Protein AF-A0A8C7M5S6-F1 (afdb_monomer_lite)

Organism: Oncorhynchus kisutch (NCBI:txid8019)

Radius of gyration: 31.99 Å; chains: 1; bounding box: 76×38×99 Å

pLDDT: mean 74.89, std 11.82, range [34.59, 91.62]

InterPro domains:
  IPR001040 Translation Initiation factor eIF- 4e [PF01652] (317-404)
  IPR001040 Translation Initiation factor eIF- 4e [PTHR11960] (316-395)
  IPR023398 Translation Initiation factor eIF- 4e-like [G3DSA:3.30.760.10] (313-407)
  IPR023398 Translation Initiation factor eIF- 4e-like [SSF55418] (316-402)

Secondary structure (DSSP, 8-state):
-EEEEEEEEEEEEEEEEEEEEEEEEEEEEEEEEEEEEEEEEEEEEEEEEEEEEEEEEEEEEEEEEEEEEEEEEEEEEEEEEEEEEEEEEEEEEEEEEEEEEEEEEEEEEEEEEEEEEEEEEEEEEEEEEEEEEEEEEEEEEEEEEEEEEEEEEEEEEEEEEEEEEEEEEEEEEEEEEEEEEEEEEEEEEEEEEEEEEEEEEEEEEEEEEEEEEEEEEEEEEEEEEEEEEEEEEEEEEEEEEEEEEEEES-EEEEEEEEEEEEEEEEEEEEEEEEEEEEEEEEEEEEEEEEEE---EEEEEEEEEEEEE----BTTSHHHHHHHHHHHHHTTTT--GGGEEEEEEE--SS--EEEEEES-TT-HHHHHHHHHHHHHHTT--TT-------HHHHHHH-TTTTT-----

Sequence (407 aa):
MLILLLTGLASRFWENIILAMLLILLLTGLASRFWENIILAMLILLLTGLASRFWENIILAMLILLLTGLASRFWENIILAMLILLLTGLASRFWENIILTVLLILLLTGLASRFWENIILAMLLILLLTGLGSRFWENIILAMLILLLTGLSSRFWENIILAMLILLLTGLASRFWENIILAMLILLLTGLASRFWENIILAMLILLLTGLASRFWENIILTVLLILLLTGLASRFWENIILAMLLILLLTGLGSRFWENIILTMLLILLLTGLGSRFWENIILAMLILLLTGLSSRFWENIILTMLLILLLTGLASRFWENIILAMLGEQFMVGEEICGVVVSIRFQEDILSIWNKTASDQVTTSRIRDTLRRVLNLPPNTIMEYKTHNDSLKDNSSFRNTKITL

Structure (mmCIF, N/CA/C/O backbone):
data_AF-A0A8C7M5S6-F1
#
_entry.id   AF-A0A8C7M5S6-F1
#
loop_
_atom_site.group_PDB
_atom_site.id
_atom_site.type_symbol
_atom_site.label_atom_id
_atom_site.label_alt_id
_atom_site.label_comp_id
_atom_site.label_asym_id
_atom_site.label_entity_id
_atom_site.label_seq_id
_atom_site.pdbx_PDB_ins_code
_atom_site.Cartn_x
_atom_site.Cartn_y
_atom_site.Cartn_z
_atom_site.occupancy
_atom_site.B_iso_or_equiv
_atom_site.auth_seq_id
_atom_site.auth_comp_id
_atom_site.auth_asym_id
_atom_site.auth_atom_id
_atom_site.pdbx_PDB_model_num
ATOM 1 N N . MET A 1 1 ? 20.510 12.100 -36.119 1.00 75.00 1 MET A N 1
ATOM 2 C CA . MET A 1 1 ? 19.532 11.025 -35.876 1.00 75.00 1 MET A CA 1
ATOM 3 C C . MET A 1 1 ? 20.010 9.788 -36.616 1.00 75.00 1 MET A C 1
ATOM 5 O O . MET A 1 1 ? 20.376 9.930 -37.775 1.00 75.00 1 MET A O 1
ATOM 9 N N . LEU A 1 2 ? 20.036 8.620 -35.970 1.00 80.44 2 LEU A N 1
ATOM 10 C CA . LEU A 1 2 ? 20.340 7.336 -36.619 1.00 80.44 2 LEU A CA 1
ATOM 11 C C . LEU A 1 2 ? 19.154 6.386 -36.434 1.00 80.44 2 LEU A C 1
ATOM 13 O O . LEU A 1 2 ? 18.662 6.249 -35.315 1.00 80.44 2 LEU A O 1
ATOM 17 N N . ILE A 1 3 ? 18.707 5.754 -37.521 1.00 83.31 3 ILE A N 1
ATOM 18 C CA . ILE A 1 3 ? 17.609 4.781 -37.521 1.00 83.31 3 ILE A CA 1
ATOM 19 C C . ILE A 1 3 ? 18.167 3.439 -37.991 1.00 83.31 3 ILE A C 1
ATOM 21 O O . ILE A 1 3 ? 18.744 3.383 -39.076 1.00 83.31 3 ILE A O 1
ATOM 25 N N . LEU A 1 4 ? 18.007 2.374 -37.201 1.00 82.50 4 LEU A N 1
ATOM 26 C CA . LEU A 1 4 ? 18.403 1.019 -37.607 1.00 82.50 4 LEU A CA 1
ATOM 27 C C . LEU A 1 4 ? 17.278 0.012 -37.364 1.00 82.50 4 LEU A C 1
ATOM 29 O O . LEU A 1 4 ? 16.508 0.120 -36.407 1.00 82.50 4 LEU A O 1
ATOM 33 N N . LEU A 1 5 ? 17.243 -1.002 -38.225 1.00 82.12 5 LEU A N 1
ATOM 34 C CA . LEU A 1 5 ? 16.398 -2.182 -38.096 1.00 82.12 5 LEU A CA 1
ATOM 35 C C . LEU A 1 5 ? 17.316 -3.399 -38.006 1.00 82.12 5 LEU A C 1
ATOM 37 O O . LEU A 1 5 ? 18.090 -3.658 -38.927 1.00 82.12 5 LEU A O 1
ATOM 41 N N . LEU A 1 6 ? 17.266 -4.109 -36.880 1.00 78.19 6 LEU A N 1
ATOM 42 C CA . LEU A 1 6 ? 18.184 -5.209 -36.588 1.00 78.19 6 LEU A CA 1
ATOM 43 C C . LEU A 1 6 ? 17.422 -6.452 -36.138 1.00 78.19 6 LEU A C 1
ATOM 45 O O . LEU A 1 6 ? 16.607 -6.405 -35.216 1.00 78.19 6 LEU A O 1
ATOM 49 N N . THR A 1 7 ? 17.738 -7.583 -36.763 1.00 81.00 7 THR A N 1
ATOM 50 C CA . THR A 1 7 ? 17.178 -8.890 -36.416 1.00 81.00 7 THR A CA 1
ATOM 51 C C . THR A 1 7 ? 18.287 -9.929 -36.310 1.00 81.00 7 THR A C 1
ATOM 53 O O . THR A 1 7 ? 19.104 -10.012 -37.227 1.00 81.00 7 THR A O 1
ATOM 56 N N . GLY A 1 8 ? 18.332 -10.741 -35.248 1.00 79.31 8 GLY A N 1
ATOM 57 C CA . GLY A 1 8 ? 19.345 -11.802 -35.180 1.00 79.31 8 GLY A CA 1
ATOM 58 C C . GLY A 1 8 ? 19.506 -12.546 -33.854 1.00 79.31 8 GLY A C 1
ATOM 59 O O . GLY A 1 8 ? 18.764 -12.349 -32.892 1.00 79.31 8 GLY A O 1
ATOM 60 N N . LEU A 1 9 ? 20.514 -13.417 -33.834 1.00 82.06 9 LEU A N 1
ATOM 61 C CA . LEU A 1 9 ? 21.006 -14.171 -32.682 1.00 82.06 9 LEU A CA 1
ATOM 62 C C . LEU A 1 9 ? 22.448 -13.738 -32.418 1.00 82.06 9 LEU A C 1
ATOM 64 O O . LEU A 1 9 ? 23.284 -13.830 -33.316 1.00 82.06 9 LEU A O 1
ATOM 68 N N . ALA A 1 10 ? 22.747 -13.289 -31.205 1.00 81.38 10 ALA A N 1
ATOM 69 C CA . ALA A 1 10 ? 24.101 -12.893 -30.826 1.00 81.38 10 ALA A CA 1
ATOM 70 C C . ALA A 1 10 ? 24.363 -13.220 -29.357 1.00 81.38 10 ALA A C 1
ATOM 72 O O . ALA A 1 10 ? 23.439 -13.295 -28.559 1.00 81.38 10 ALA A O 1
ATOM 73 N N . SER A 1 11 ? 25.622 -13.388 -28.956 1.00 84.75 11 SER A N 1
ATOM 74 C CA . SER A 1 11 ? 25.942 -13.407 -27.523 1.00 84.75 11 SER A CA 1
ATOM 75 C C . SER A 1 11 ? 25.741 -12.008 -26.931 1.00 84.75 11 SER A C 1
ATOM 77 O O . SER A 1 11 ? 24.997 -11.849 -25.966 1.00 84.75 11 SER A O 1
ATOM 79 N N . ARG A 1 12 ? 26.325 -10.984 -27.560 1.00 84.56 12 ARG A N 1
ATOM 80 C CA . ARG A 1 12 ? 26.185 -9.571 -27.191 1.00 84.56 12 ARG A CA 1
ATOM 81 C C . ARG A 1 12 ? 25.758 -8.758 -28.408 1.00 84.56 12 ARG A C 1
ATOM 83 O O . ARG A 1 12 ? 26.399 -8.869 -29.449 1.00 84.56 12 ARG A O 1
ATOM 90 N N . PHE A 1 13 ? 24.682 -7.982 -28.293 1.00 83.38 13 PHE A N 1
ATOM 91 C CA . PHE A 1 13 ? 24.203 -7.144 -29.403 1.00 83.38 13 PHE A CA 1
ATOM 92 C C . PHE A 1 13 ? 24.921 -5.799 -29.474 1.00 83.38 13 PHE A C 1
ATOM 94 O O . PHE A 1 13 ? 25.419 -5.427 -30.532 1.00 83.38 13 PHE A O 1
ATOM 101 N N . TRP A 1 14 ? 24.970 -5.077 -28.358 1.00 83.56 14 TRP A N 1
ATOM 102 C CA . TRP A 1 14 ? 25.522 -3.731 -28.292 1.00 83.56 14 TRP A CA 1
ATOM 103 C C . TRP A 1 14 ? 26.328 -3.548 -27.010 1.00 83.56 14 TRP A C 1
ATOM 105 O O . TRP A 1 14 ? 25.814 -3.761 -25.910 1.00 83.56 14 TRP A O 1
ATOM 115 N N . GLU A 1 15 ? 27.584 -3.134 -27.162 1.00 88.31 15 GLU A N 1
ATOM 116 C CA . GLU A 1 15 ? 28.537 -3.016 -26.062 1.00 88.31 15 GLU A CA 1
ATOM 117 C C . GLU A 1 15 ? 29.411 -1.763 -26.222 1.00 88.31 15 GLU A C 1
ATOM 119 O O . GLU A 1 15 ? 29.867 -1.471 -27.329 1.00 88.31 15 GLU A O 1
ATOM 124 N N . ASN A 1 16 ? 29.676 -1.058 -25.118 1.00 90.00 16 ASN A N 1
ATOM 125 C CA . ASN A 1 16 ? 30.646 0.044 -25.022 1.00 90.00 16 ASN A CA 1
ATOM 126 C C . ASN A 1 16 ? 30.372 1.200 -26.004 1.00 90.00 16 ASN A C 1
ATOM 128 O O . ASN A 1 16 ? 31.243 1.614 -26.773 1.00 90.00 16 ASN A O 1
ATOM 132 N N . ILE A 1 17 ? 29.149 1.732 -25.973 1.00 85.62 17 ILE A N 1
ATOM 133 C CA . ILE A 1 17 ? 28.704 2.797 -26.884 1.00 85.62 17 ILE A CA 1
ATOM 134 C C . ILE A 1 17 ? 28.625 4.127 -26.149 1.00 85.62 17 ILE A C 1
ATOM 136 O O . ILE A 1 17 ? 27.973 4.235 -25.114 1.00 85.62 17 ILE A O 1
ATOM 140 N N . ILE A 1 18 ? 29.207 5.169 -26.744 1.00 85.62 18 ILE A N 1
ATOM 141 C CA . ILE A 1 18 ? 29.068 6.552 -26.284 1.00 85.62 18 ILE A CA 1
ATOM 142 C C . ILE A 1 18 ? 28.636 7.407 -27.472 1.00 85.62 18 ILE A C 1
ATOM 144 O O . ILE A 1 18 ? 29.362 7.519 -28.459 1.00 85.62 18 ILE A O 1
ATOM 148 N N . LEU A 1 19 ? 27.442 7.994 -27.402 1.00 83.00 19 LEU A N 1
ATOM 149 C CA . LEU A 1 19 ? 26.857 8.728 -28.526 1.00 83.00 19 LEU A CA 1
ATOM 150 C C . LEU A 1 19 ? 25.981 9.881 -28.021 1.00 83.00 19 LEU A C 1
ATOM 152 O O . LEU A 1 19 ? 25.000 9.693 -27.310 1.00 83.00 19 LEU A O 1
ATOM 156 N N . ALA A 1 20 ? 26.289 11.103 -28.449 1.00 80.81 20 ALA A N 1
ATOM 157 C CA . ALA A 1 20 ? 25.540 12.301 -28.053 1.00 80.81 20 ALA A CA 1
ATOM 158 C C . ALA A 1 20 ? 24.285 12.562 -28.916 1.00 80.81 20 ALA A C 1
ATOM 160 O O . ALA A 1 20 ? 23.733 13.658 -28.904 1.00 80.81 20 ALA A O 1
ATOM 161 N N . MET A 1 21 ? 23.845 11.580 -29.707 1.00 82.88 21 MET A N 1
ATOM 162 C CA . MET A 1 21 ? 22.799 11.740 -30.717 1.00 82.88 21 MET A CA 1
ATOM 163 C C . MET A 1 21 ? 21.573 10.882 -30.400 1.00 82.88 21 MET A C 1
ATOM 165 O O . MET A 1 21 ? 21.675 9.848 -29.748 1.00 82.88 21 MET A O 1
ATOM 169 N N . LEU A 1 22 ? 20.417 11.297 -30.921 1.00 84.06 22 LEU A N 1
ATOM 170 C CA . LEU A 1 22 ? 19.197 10.499 -30.911 1.00 84.06 22 LEU A CA 1
ATOM 171 C C . LEU A 1 22 ? 19.325 9.242 -31.787 1.00 84.06 22 LEU A C 1
ATOM 173 O O . LEU A 1 22 ? 19.643 9.334 -32.984 1.00 84.06 22 LEU A O 1
ATOM 177 N N . LEU A 1 23 ? 19.010 8.098 -31.181 1.00 84.50 23 LEU A N 1
ATOM 178 C CA . LEU A 1 23 ? 18.955 6.783 -31.810 1.00 84.50 23 LEU A CA 1
ATOM 179 C C . LEU A 1 23 ? 17.502 6.279 -31.838 1.00 84.50 23 LEU A C 1
ATOM 181 O O . LEU A 1 23 ? 16.811 6.333 -30.820 1.00 84.50 23 LEU A O 1
ATOM 185 N N . ILE A 1 24 ? 17.043 5.788 -32.989 1.00 85.44 24 ILE A N 1
ATOM 186 C CA . ILE A 1 24 ? 15.741 5.127 -33.144 1.00 85.44 24 ILE A CA 1
ATOM 187 C C . ILE A 1 24 ? 15.988 3.709 -33.633 1.00 85.44 24 ILE A C 1
ATOM 189 O O . ILE A 1 24 ? 16.675 3.503 -34.634 1.00 85.44 24 ILE A O 1
ATOM 193 N N . LEU A 1 25 ? 15.422 2.729 -32.943 1.00 85.81 25 LEU A N 1
ATOM 194 C CA . LEU A 1 25 ? 15.664 1.329 -33.246 1.00 85.81 25 LEU A CA 1
ATOM 195 C C . LEU A 1 25 ? 14.390 0.500 -33.276 1.00 85.81 25 LEU A C 1
ATOM 197 O O . LEU A 1 25 ? 13.513 0.638 -32.421 1.00 85.81 25 LEU A O 1
ATOM 201 N N . LEU A 1 26 ? 14.370 -0.437 -34.220 1.00 84.38 26 LEU A N 1
ATOM 202 C CA . LEU A 1 26 ? 13.497 -1.601 -34.199 1.00 84.38 26 LEU A CA 1
ATOM 203 C C . LEU A 1 26 ? 14.374 -2.847 -34.098 1.00 84.38 26 LEU A C 1
ATOM 205 O O . LEU A 1 26 ? 15.158 -3.124 -35.011 1.00 84.38 26 LEU A O 1
ATOM 209 N N . LEU A 1 27 ? 14.264 -3.574 -32.986 1.00 82.81 27 LEU A N 1
ATOM 210 C CA . LEU A 1 27 ? 15.134 -4.710 -32.712 1.00 82.81 27 LEU A CA 1
ATOM 211 C C . LEU A 1 27 ? 14.340 -5.952 -32.313 1.00 82.81 27 LEU A C 1
ATOM 213 O O . LEU A 1 27 ? 13.516 -5.916 -31.397 1.00 82.81 27 LEU A O 1
ATOM 217 N N . THR A 1 28 ? 14.629 -7.068 -32.982 1.00 82.38 28 THR A N 1
ATOM 218 C CA . THR A 1 28 ? 14.054 -8.371 -32.635 1.00 82.38 28 THR A CA 1
ATOM 219 C C . THR A 1 28 ? 15.134 -9.443 -32.569 1.00 82.38 28 THR A C 1
ATOM 221 O O . THR A 1 28 ? 15.864 -9.631 -33.542 1.00 82.38 28 THR A O 1
ATOM 224 N N . GLY A 1 29 ? 15.259 -10.182 -31.469 1.00 81.88 29 GLY A N 1
ATOM 225 C CA . GLY A 1 29 ? 16.332 -11.174 -31.407 1.00 81.88 29 GLY A CA 1
ATOM 226 C C . GLY A 1 29 ? 16.428 -11.994 -30.134 1.00 81.88 29 GLY A C 1
ATOM 227 O O . GLY A 1 29 ? 15.598 -11.899 -29.229 1.00 81.88 29 GLY A O 1
ATOM 228 N N . LEU A 1 30 ? 17.478 -12.806 -30.086 1.00 83.12 30 LEU A N 1
ATOM 229 C CA . LEU A 1 30 ? 17.838 -13.654 -28.955 1.00 83.12 30 LEU A CA 1
ATOM 230 C C . LEU A 1 30 ? 19.283 -13.372 -28.566 1.00 83.12 30 LEU A C 1
ATOM 232 O O . LEU A 1 30 ? 20.175 -13.466 -29.414 1.00 83.12 30 LEU A O 1
ATOM 236 N N . ALA A 1 31 ? 19.503 -13.026 -27.300 1.00 84.88 31 ALA A N 1
ATOM 237 C CA . ALA A 1 31 ? 20.822 -12.637 -26.825 1.00 84.88 31 ALA A CA 1
ATOM 238 C C . ALA A 1 31 ? 21.146 -13.165 -25.436 1.00 84.88 31 ALA A C 1
ATOM 240 O O . ALA A 1 31 ? 20.241 -13.422 -24.654 1.00 84.88 31 ALA A O 1
ATOM 241 N N . SER A 1 32 ? 22.425 -13.268 -25.069 1.00 86.44 32 SER A N 1
ATOM 242 C CA . SER A 1 32 ? 22.740 -13.309 -23.636 1.00 86.44 32 SER A CA 1
ATOM 243 C C . SER A 1 32 ? 22.677 -11.893 -23.061 1.00 86.44 32 SER A C 1
ATOM 245 O O . SER A 1 32 ? 21.991 -11.674 -22.065 1.00 86.44 32 SER A O 1
ATOM 247 N N . ARG A 1 33 ? 23.278 -10.908 -23.738 1.00 86.38 33 ARG A N 1
ATOM 248 C CA . ARG A 1 33 ? 23.210 -9.491 -23.355 1.00 86.38 33 ARG A CA 1
ATOM 249 C C . ARG A 1 33 ? 22.786 -8.618 -24.530 1.00 86.38 33 ARG A C 1
ATOM 251 O O . ARG A 1 33 ? 23.431 -8.641 -25.578 1.00 86.38 33 ARG A O 1
ATOM 258 N N . PHE A 1 34 ? 21.710 -7.849 -24.371 1.00 86.25 34 PHE A N 1
ATOM 259 C CA . PHE A 1 34 ? 21.287 -6.922 -25.427 1.00 86.25 34 PHE A CA 1
ATOM 260 C C . PHE A 1 34 ? 22.091 -5.625 -25.416 1.00 86.25 34 PHE A C 1
ATOM 262 O O . PHE A 1 34 ? 22.654 -5.262 -26.446 1.00 86.25 34 PHE A O 1
ATOM 269 N N . TRP A 1 35 ? 22.154 -4.959 -24.266 1.00 87.31 35 TRP A N 1
ATOM 270 C CA . TRP A 1 35 ? 22.756 -3.640 -24.127 1.00 87.31 35 TRP A CA 1
ATOM 271 C C . TRP A 1 35 ? 23.638 -3.576 -22.883 1.00 87.31 35 TRP A C 1
ATOM 273 O O . TRP A 1 35 ? 23.143 -3.738 -21.766 1.00 87.31 35 TRP A O 1
ATOM 283 N N . GLU A 1 36 ? 24.932 -3.330 -23.081 1.00 91.06 36 GLU A N 1
ATOM 284 C CA . GLU A 1 36 ? 25.935 -3.292 -22.014 1.00 91.06 36 GLU A CA 1
ATOM 285 C C . GLU A 1 36 ? 26.842 -2.056 -22.148 1.00 91.06 36 GLU A C 1
ATOM 287 O O . GLU A 1 36 ? 27.388 -1.791 -23.220 1.00 91.06 36 GLU A O 1
ATOM 292 N N . ASN A 1 37 ? 27.029 -1.314 -21.052 1.00 90.94 37 ASN A N 1
ATOM 293 C CA . ASN A 1 37 ? 27.943 -0.164 -20.945 1.00 90.94 37 ASN A CA 1
ATOM 294 C C . ASN A 1 37 ? 27.665 0.932 -21.987 1.00 90.94 37 ASN A C 1
ATOM 296 O O . ASN A 1 37 ? 28.425 1.128 -22.940 1.00 90.94 37 ASN A O 1
ATOM 300 N N . ILE A 1 38 ? 26.557 1.652 -21.816 1.00 87.88 38 ILE A N 1
ATOM 301 C CA . ILE A 1 38 ? 26.075 2.605 -22.824 1.00 87.88 38 ILE A CA 1
ATOM 302 C C . ILE A 1 38 ? 25.842 3.970 -22.222 1.00 87.88 38 ILE A C 1
ATOM 304 O O . ILE A 1 38 ? 25.198 4.101 -21.185 1.00 87.88 38 ILE A O 1
ATOM 308 N N . ILE A 1 39 ? 26.297 4.991 -22.937 1.00 87.56 39 ILE A N 1
ATOM 309 C CA . ILE A 1 39 ? 26.032 6.389 -22.636 1.00 87.56 39 ILE A CA 1
ATOM 310 C C . ILE A 1 39 ? 25.400 7.021 -23.878 1.00 87.56 39 ILE A C 1
ATOM 312 O O . ILE A 1 39 ? 26.079 7.206 -24.892 1.00 87.56 39 ILE A O 1
ATOM 316 N N . LEU A 1 40 ? 24.106 7.355 -23.820 1.00 86.06 40 LEU A N 1
ATOM 317 C CA . LEU A 1 40 ? 23.444 8.093 -24.904 1.00 86.06 40 LEU A CA 1
ATOM 318 C C . LEU A 1 40 ? 22.690 9.321 -24.404 1.00 86.06 40 LEU A C 1
ATOM 320 O O . LEU A 1 40 ? 22.229 9.394 -23.269 1.00 86.06 40 LEU A O 1
ATOM 324 N N . ALA A 1 41 ? 22.505 10.285 -25.299 1.00 85.19 41 ALA A N 1
ATOM 325 C CA . ALA A 1 41 ? 21.610 11.403 -25.034 1.00 85.19 41 ALA A CA 1
ATOM 326 C C . ALA A 1 41 ? 20.140 10.948 -25.043 1.00 85.19 41 ALA A C 1
ATOM 328 O O . ALA A 1 41 ? 19.415 11.157 -24.074 1.00 85.19 41 ALA A O 1
ATOM 329 N N . MET A 1 42 ? 19.690 10.301 -26.121 1.00 88.56 42 MET A N 1
ATOM 330 C CA . MET A 1 42 ? 18.289 9.911 -26.270 1.00 88.56 42 MET A CA 1
ATOM 331 C C . MET A 1 42 ? 18.134 8.630 -27.083 1.00 88.56 42 MET A C 1
ATOM 333 O O . MET A 1 42 ? 18.777 8.464 -28.123 1.00 88.56 42 MET A O 1
ATOM 337 N N . LEU A 1 43 ? 17.232 7.761 -26.632 1.00 88.12 43 LEU A N 1
ATOM 338 C CA . LEU A 1 43 ? 16.897 6.516 -27.309 1.00 88.12 43 LEU A CA 1
ATOM 339 C C . LEU A 1 43 ? 15.379 6.340 -27.429 1.00 88.12 43 LEU A C 1
ATOM 341 O O . LEU A 1 43 ? 14.642 6.489 -26.454 1.00 88.12 43 LEU A O 1
ATOM 345 N N . ILE A 1 44 ? 14.929 5.967 -28.624 1.00 88.19 44 ILE A N 1
ATOM 346 C CA . ILE A 1 44 ? 13.580 5.461 -28.879 1.00 88.19 44 ILE A CA 1
ATOM 347 C C . ILE A 1 44 ? 13.722 4.036 -29.406 1.00 88.19 44 ILE A C 1
ATOM 349 O O . ILE A 1 44 ? 14.381 3.814 -30.422 1.00 88.19 44 ILE A O 1
ATOM 353 N N . LEU A 1 45 ? 13.125 3.065 -28.721 1.00 88.12 45 LEU A N 1
ATOM 354 C CA . LEU A 1 45 ? 13.289 1.656 -29.066 1.00 88.12 45 LEU A CA 1
ATOM 355 C C . LEU A 1 45 ? 11.951 0.911 -29.060 1.00 88.12 45 LEU A C 1
ATOM 357 O O . LEU A 1 45 ? 11.148 1.033 -28.134 1.00 88.12 45 LEU A O 1
ATOM 361 N N . LEU A 1 46 ? 11.767 0.080 -30.084 1.00 86.56 46 LEU A N 1
ATOM 362 C CA . LEU A 1 46 ? 10.825 -1.031 -30.083 1.00 86.56 46 LEU A CA 1
ATOM 363 C C . LEU A 1 46 ? 11.623 -2.338 -30.029 1.00 86.56 46 LEU A C 1
ATOM 365 O O . LEU A 1 46 ? 12.385 -2.633 -30.953 1.00 86.56 46 LEU A O 1
ATOM 369 N N . LEU A 1 47 ? 11.473 -3.093 -28.937 1.00 83.38 47 LEU A N 1
ATOM 370 C CA . LEU A 1 47 ? 12.255 -4.300 -28.670 1.00 83.38 47 LEU A CA 1
ATOM 371 C C . LEU A 1 47 ? 11.364 -5.512 -28.410 1.00 83.38 47 LEU A C 1
ATOM 373 O O . LEU A 1 47 ? 10.562 -5.511 -27.474 1.00 83.38 47 LEU A O 1
ATOM 377 N N . THR A 1 48 ? 11.589 -6.584 -29.168 1.00 83.19 48 THR A N 1
ATOM 378 C CA . THR A 1 48 ? 10.991 -7.893 -28.883 1.00 83.19 48 THR A CA 1
ATOM 379 C C . THR A 1 48 ? 12.059 -8.983 -28.830 1.00 83.19 48 THR A C 1
ATOM 381 O O . THR A 1 48 ? 12.759 -9.202 -29.817 1.00 83.19 48 THR A O 1
ATOM 384 N N . GLY A 1 49 ? 12.211 -9.702 -27.719 1.00 81.00 49 GLY A N 1
ATOM 385 C CA . GLY A 1 49 ? 13.256 -10.729 -27.650 1.00 81.00 49 GLY A CA 1
ATOM 386 C C . GLY A 1 49 ? 13.290 -11.546 -26.368 1.00 81.00 49 GLY A C 1
ATOM 387 O O . GLY A 1 49 ? 12.505 -11.310 -25.449 1.00 81.00 49 GLY A O 1
ATOM 388 N N . LEU A 1 50 ? 14.221 -12.501 -26.299 1.00 82.38 50 LEU A N 1
ATOM 389 C CA . LEU A 1 50 ? 14.573 -13.194 -25.054 1.00 82.38 50 LEU A CA 1
ATOM 390 C C . LEU A 1 50 ? 16.050 -12.961 -24.756 1.00 82.38 50 LEU A C 1
ATOM 392 O O . LEU A 1 50 ? 16.889 -13.088 -25.654 1.00 82.38 50 LEU A O 1
ATOM 396 N N . ALA A 1 51 ? 16.367 -12.648 -23.504 1.00 85.06 51 ALA A N 1
ATOM 397 C CA . ALA A 1 51 ? 17.754 -12.565 -23.071 1.00 85.06 51 ALA A CA 1
ATOM 398 C C . ALA A 1 51 ? 17.975 -12.961 -21.626 1.00 85.06 51 ALA A C 1
ATOM 400 O O . ALA A 1 51 ? 17.042 -12.997 -20.839 1.00 85.06 51 ALA A O 1
ATOM 401 N N . SER A 1 52 ? 19.224 -13.229 -21.241 1.00 86.81 52 SER A N 1
ATOM 402 C CA . SER A 1 52 ? 19.526 -13.270 -19.810 1.00 86.81 52 SER A CA 1
ATOM 403 C C . SER A 1 52 ? 19.534 -11.850 -19.238 1.00 86.81 52 SER A C 1
ATOM 405 O O . SER A 1 52 ? 18.862 -11.605 -18.239 1.00 86.81 52 SER A O 1
ATOM 407 N N . ARG A 1 53 ? 20.191 -10.892 -19.901 1.00 86.94 53 ARG A N 1
ATOM 408 C CA . ARG A 1 53 ? 20.196 -9.478 -19.495 1.00 86.94 53 ARG A CA 1
ATOM 409 C C . ARG A 1 53 ? 19.814 -8.556 -20.649 1.00 86.94 53 ARG A C 1
ATOM 411 O O . ARG A 1 53 ? 20.446 -8.589 -21.705 1.00 86.94 53 ARG A O 1
ATOM 418 N N . PHE A 1 54 ? 18.793 -7.725 -20.452 1.00 86.94 54 PHE A N 1
ATOM 419 C CA . PHE A 1 54 ? 18.402 -6.741 -21.467 1.00 86.94 54 PHE A CA 1
ATOM 420 C C . PHE A 1 54 ? 19.241 -5.465 -21.402 1.00 86.94 54 PHE A C 1
ATOM 422 O O . PHE A 1 54 ? 19.823 -5.089 -22.417 1.00 86.94 54 PHE A O 1
ATOM 429 N N . TRP A 1 55 ? 19.318 -4.835 -20.232 1.00 87.88 55 TRP A N 1
ATOM 430 C CA . TRP A 1 55 ? 19.998 -3.558 -20.032 1.00 87.88 55 TRP A CA 1
ATOM 431 C C . TRP A 1 55 ? 20.909 -3.608 -18.814 1.00 87.88 55 TRP A C 1
ATOM 433 O O . TRP A 1 55 ? 20.434 -3.815 -17.698 1.00 87.88 55 TRP A O 1
ATOM 443 N N . GLU A 1 56 ? 22.203 -3.394 -19.034 1.00 91.50 56 GLU A N 1
ATOM 444 C CA . GLU A 1 56 ? 23.232 -3.408 -17.996 1.00 91.50 56 GLU A CA 1
ATOM 445 C C . GLU A 1 56 ? 24.144 -2.179 -18.135 1.00 91.50 56 GLU A C 1
ATOM 447 O O . GLU A 1 56 ? 24.710 -1.935 -19.202 1.00 91.50 56 GLU A O 1
ATOM 452 N N . ASN A 1 57 ? 24.307 -1.417 -17.049 1.00 91.62 57 ASN A N 1
ATOM 453 C CA . ASN A 1 57 ? 25.214 -0.263 -16.958 1.00 91.62 57 ASN A CA 1
ATOM 454 C C . ASN A 1 57 ? 24.923 0.819 -18.014 1.00 91.62 57 ASN A C 1
ATOM 456 O O . ASN A 1 57 ? 25.709 1.057 -18.937 1.00 91.62 57 ASN A O 1
ATOM 460 N N . ILE A 1 58 ? 23.774 1.479 -17.887 1.00 88.62 58 ILE A N 1
ATOM 461 C CA . ILE A 1 58 ? 23.280 2.431 -18.889 1.00 88.62 58 ILE A CA 1
ATOM 462 C C . ILE A 1 58 ? 23.127 3.817 -18.277 1.00 88.62 58 ILE A C 1
ATOM 464 O O . ILE A 1 58 ? 22.526 3.971 -17.215 1.00 88.62 58 ILE A O 1
ATOM 468 N N . ILE A 1 59 ? 23.609 4.833 -18.990 1.00 87.62 59 ILE A N 1
ATOM 469 C CA . ILE A 1 59 ? 23.418 6.244 -18.664 1.00 87.62 59 ILE A CA 1
ATOM 470 C C . ILE A 1 59 ? 22.707 6.923 -19.834 1.00 87.62 59 ILE A C 1
ATOM 472 O O . ILE A 1 59 ? 23.210 6.944 -20.959 1.00 87.62 59 ILE A O 1
ATOM 476 N N . LEU A 1 60 ? 21.523 7.475 -19.577 1.00 86.06 60 LEU A N 1
ATOM 477 C CA . LEU A 1 60 ? 20.668 8.071 -20.605 1.00 86.06 60 LEU A CA 1
ATOM 478 C C . LEU A 1 60 ? 20.033 9.373 -20.120 1.00 86.06 60 LEU A C 1
ATOM 480 O O . LEU A 1 60 ? 19.588 9.460 -18.983 1.00 86.06 60 LEU A O 1
ATOM 484 N N . ALA A 1 61 ? 19.901 10.385 -20.978 1.00 85.31 61 ALA A N 1
ATOM 485 C CA . ALA A 1 61 ? 19.060 11.528 -20.608 1.00 85.31 61 ALA A CA 1
ATOM 486 C C . ALA A 1 61 ? 17.574 11.170 -20.777 1.00 85.31 61 ALA A C 1
ATOM 488 O O . ALA A 1 61 ? 16.780 11.363 -19.858 1.00 85.31 61 ALA A O 1
ATOM 489 N N . MET A 1 62 ? 17.196 10.582 -21.914 1.00 86.81 62 MET A N 1
ATOM 490 C CA . MET A 1 62 ? 15.808 10.196 -22.174 1.00 86.81 62 MET A CA 1
ATOM 491 C C . MET A 1 62 ? 15.693 8.841 -22.869 1.00 86.81 62 MET A C 1
ATOM 493 O O . MET A 1 62 ? 16.441 8.539 -23.802 1.00 86.81 62 MET A O 1
ATOM 497 N N . LEU A 1 63 ? 14.708 8.051 -22.446 1.00 87.88 63 LEU A N 1
ATOM 498 C CA . LEU A 1 63 ? 14.355 6.785 -23.077 1.00 87.88 63 LEU A CA 1
ATOM 499 C C . LEU A 1 63 ? 12.844 6.671 -23.273 1.00 87.88 63 LEU A C 1
ATOM 501 O O . LEU A 1 63 ? 12.069 6.842 -22.333 1.00 87.88 63 LEU A O 1
ATOM 505 N N . ILE A 1 64 ? 12.448 6.318 -24.493 1.00 87.12 64 ILE A N 1
ATOM 506 C CA . ILE A 1 64 ? 11.089 5.891 -24.828 1.00 87.12 64 ILE A CA 1
ATOM 507 C C . ILE A 1 64 ? 11.171 4.447 -25.308 1.00 87.12 64 ILE A C 1
ATOM 509 O O . ILE A 1 64 ? 11.837 4.161 -26.306 1.00 87.12 64 ILE A O 1
ATOM 513 N N . LEU A 1 65 ? 10.508 3.539 -24.597 1.00 87.00 65 LEU A N 1
ATOM 514 C CA . LEU A 1 65 ? 10.606 2.113 -24.876 1.00 87.00 65 LEU A CA 1
ATOM 515 C C . LEU A 1 65 ? 9.240 1.433 -24.929 1.00 87.00 65 LEU A C 1
ATOM 517 O O . LEU A 1 65 ? 8.440 1.525 -23.995 1.00 87.00 65 LEU A O 1
ATOM 521 N N . LEU A 1 66 ? 9.043 0.660 -25.995 1.00 85.75 66 LEU A N 1
ATOM 522 C CA . LEU A 1 66 ? 8.054 -0.408 -26.056 1.00 85.75 66 LEU A CA 1
ATOM 523 C C . LEU A 1 66 ? 8.795 -1.747 -26.057 1.00 85.75 66 LEU A C 1
ATOM 525 O O . LEU A 1 66 ? 9.554 -2.039 -26.985 1.00 85.75 66 LEU A O 1
ATOM 529 N N . LEU A 1 67 ? 8.602 -2.540 -25.002 1.00 81.88 67 LEU A N 1
ATOM 530 C CA . LEU A 1 67 ? 9.305 -3.807 -24.819 1.00 81.88 67 LEU A CA 1
ATOM 531 C C . LEU A 1 67 ? 8.338 -4.963 -24.567 1.00 81.88 67 LEU A C 1
ATOM 533 O O . LEU A 1 67 ? 7.472 -4.897 -23.689 1.00 81.88 67 LEU A O 1
ATOM 537 N N . THR A 1 68 ? 8.563 -6.057 -25.294 1.00 81.81 68 THR A N 1
ATOM 538 C CA . THR A 1 68 ? 7.920 -7.350 -25.045 1.00 81.81 68 THR A CA 1
ATOM 539 C C . THR A 1 68 ? 8.978 -8.452 -24.990 1.00 81.81 68 THR A C 1
ATOM 541 O O . THR A 1 68 ? 9.685 -8.670 -25.976 1.00 81.81 68 THR A O 1
ATOM 544 N N . GLY A 1 69 ? 9.123 -9.169 -23.877 1.00 77.88 69 GLY A N 1
ATOM 545 C CA . GLY A 1 69 ? 10.160 -10.204 -23.807 1.00 77.88 69 GLY A CA 1
ATOM 546 C C . GLY A 1 69 ? 10.189 -11.023 -22.525 1.00 77.88 69 GLY A C 1
ATOM 547 O O . GLY A 1 69 ? 9.436 -10.766 -21.588 1.00 77.88 69 GLY A O 1
ATOM 548 N N . LEU A 1 70 ? 11.087 -12.008 -22.477 1.00 80.31 70 LEU A N 1
ATOM 549 C CA . LEU A 1 70 ? 11.405 -12.764 -21.260 1.00 80.31 70 LEU A CA 1
ATOM 550 C C . LEU A 1 70 ? 12.881 -12.582 -20.936 1.00 80.31 70 LEU A C 1
ATOM 552 O O . LEU A 1 70 ? 13.726 -12.694 -21.829 1.00 80.31 70 LEU A O 1
ATOM 556 N N . ALA A 1 71 ? 13.189 -12.347 -19.665 1.00 83.50 71 ALA A N 1
ATOM 557 C CA . ALA A 1 71 ? 14.572 -12.326 -19.221 1.00 83.50 71 ALA A CA 1
ATOM 558 C C . ALA A 1 71 ? 14.787 -12.833 -17.809 1.00 83.50 71 ALA A C 1
ATOM 560 O O . ALA A 1 71 ? 13.847 -12.991 -17.042 1.00 83.50 71 ALA A O 1
ATOM 561 N N . SER A 1 72 ? 16.045 -13.077 -17.439 1.00 86.12 72 SER A N 1
ATOM 562 C CA . SER A 1 72 ? 16.359 -13.163 -16.015 1.00 86.12 72 SER A CA 1
ATOM 563 C C . SER A 1 72 ? 16.415 -11.757 -15.415 1.00 86.12 72 SER A C 1
ATOM 565 O O . SER A 1 72 ? 15.717 -11.499 -14.438 1.00 86.12 72 SER A O 1
ATOM 567 N N . ARG A 1 73 ? 17.134 -10.816 -16.038 1.00 86.12 73 ARG A N 1
ATOM 568 C CA . ARG A 1 73 ? 17.198 -9.413 -15.597 1.00 86.12 73 ARG A CA 1
ATOM 569 C C . ARG A 1 73 ? 16.855 -8.446 -16.727 1.00 86.12 73 ARG A C 1
ATOM 571 O O . ARG A 1 73 ? 17.482 -8.487 -17.786 1.00 86.12 73 ARG A O 1
ATOM 578 N N . PHE A 1 74 ? 15.878 -7.566 -16.506 1.00 86.00 74 PHE A N 1
ATOM 579 C CA . PHE A 1 74 ? 15.538 -6.542 -17.501 1.00 86.00 74 PHE A CA 1
ATOM 580 C C . PHE A 1 74 ? 16.424 -5.305 -17.404 1.00 86.00 74 PHE A C 1
ATOM 582 O O . PHE A 1 74 ? 17.033 -4.938 -18.405 1.00 86.00 74 PHE A O 1
ATOM 589 N N . TRP A 1 75 ? 16.502 -4.694 -16.224 1.00 86.62 75 TRP A N 1
ATOM 590 C CA . TRP A 1 75 ? 17.222 -3.445 -15.995 1.00 86.62 75 TRP A CA 1
ATOM 591 C C . TRP A 1 75 ? 18.138 -3.560 -14.789 1.00 86.62 75 TRP A C 1
ATOM 593 O O . TRP A 1 75 ? 17.664 -3.784 -13.676 1.00 86.62 75 TRP A O 1
ATOM 603 N N . GLU A 1 76 ? 19.435 -3.386 -15.017 1.00 90.56 76 GLU A N 1
ATOM 604 C CA . GLU A 1 76 ? 20.470 -3.452 -13.991 1.00 90.56 76 GLU A CA 1
ATOM 605 C C . GLU A 1 76 ? 21.412 -2.246 -14.126 1.00 90.56 76 GLU A C 1
ATOM 607 O O . GLU A 1 76 ? 21.982 -2.010 -15.193 1.00 90.56 76 GLU A O 1
ATOM 612 N N . ASN A 1 77 ? 21.590 -1.495 -13.035 1.00 91.25 77 ASN A N 1
ATOM 613 C CA . ASN A 1 77 ? 22.521 -0.362 -12.937 1.00 91.25 77 ASN A CA 1
ATOM 614 C C . ASN A 1 77 ? 22.247 0.733 -13.985 1.00 91.25 77 ASN A C 1
ATOM 616 O O . ASN A 1 77 ? 23.038 0.965 -14.904 1.00 91.25 77 ASN A O 1
ATOM 620 N N . ILE A 1 78 ? 21.108 1.412 -13.854 1.00 87.25 78 ILE A N 1
ATOM 621 C CA . ILE A 1 78 ? 20.658 2.422 -14.821 1.00 87.25 78 ILE A CA 1
ATOM 622 C C . ILE A 1 78 ? 20.601 3.790 -14.156 1.00 87.25 78 ILE A C 1
ATOM 624 O O . ILE A 1 78 ? 20.002 3.945 -13.092 1.00 87.25 78 ILE A O 1
ATOM 628 N N . ILE A 1 79 ? 21.170 4.793 -14.820 1.00 86.81 79 ILE A N 1
ATOM 629 C CA . ILE A 1 79 ? 21.045 6.200 -14.443 1.00 86.81 79 ILE A CA 1
ATOM 630 C C . ILE A 1 79 ? 20.343 6.923 -15.579 1.00 86.81 79 ILE A C 1
ATOM 632 O O . ILE A 1 79 ? 20.835 6.938 -16.710 1.00 86.81 79 ILE A O 1
ATOM 636 N N . LEU A 1 80 ? 19.182 7.511 -15.300 1.00 84.44 80 LEU A N 1
ATOM 637 C CA . LEU A 1 80 ? 18.383 8.108 -16.359 1.00 84.44 80 LEU A CA 1
ATOM 638 C C . LEU A 1 80 ? 17.668 9.386 -15.885 1.00 84.44 80 LEU A C 1
ATOM 640 O O . LEU A 1 80 ? 17.380 9.535 -14.701 1.00 84.44 80 LEU A O 1
ATOM 644 N N . ALA A 1 81 ? 17.421 10.359 -16.764 1.00 83.94 81 ALA A N 1
ATOM 645 C CA . ALA A 1 81 ? 16.638 11.536 -16.364 1.00 83.94 81 ALA A CA 1
ATOM 646 C C . ALA A 1 81 ? 15.132 11.291 -16.557 1.00 83.94 81 ALA A C 1
ATOM 648 O O . ALA A 1 81 ? 14.373 11.324 -15.595 1.00 83.94 81 ALA A O 1
ATOM 649 N N . MET A 1 82 ? 14.687 10.964 -17.771 1.00 84.31 82 MET A N 1
ATOM 650 C CA . MET A 1 82 ? 13.275 10.679 -18.048 1.00 84.31 82 MET A CA 1
ATOM 651 C C . MET A 1 82 ? 13.034 9.365 -18.798 1.00 84.31 82 MET A C 1
ATOM 653 O O . MET A 1 82 ? 13.480 9.203 -19.935 1.00 84.31 82 MET A O 1
ATOM 657 N N . LEU A 1 83 ? 12.250 8.465 -18.201 1.00 84.44 83 LEU A N 1
ATOM 658 C CA . LEU A 1 83 ? 11.824 7.212 -18.831 1.00 84.44 83 LEU A CA 1
ATOM 659 C C . LEU A 1 83 ? 10.318 7.215 -19.116 1.00 84.44 83 LEU A C 1
ATOM 661 O O . LEU A 1 83 ? 9.518 7.447 -18.209 1.00 84.44 83 LEU A O 1
ATOM 665 N N . ILE A 1 84 ? 9.951 6.885 -20.358 1.00 83.81 84 ILE A N 1
ATOM 666 C CA . ILE A 1 84 ? 8.585 6.546 -20.774 1.00 83.81 84 ILE A CA 1
ATOM 667 C C . ILE A 1 84 ? 8.563 5.090 -21.231 1.00 83.81 84 ILE A C 1
ATOM 669 O O . ILE A 1 84 ? 9.308 4.706 -22.137 1.00 83.81 84 ILE A O 1
ATOM 673 N N . LEU A 1 85 ? 7.699 4.282 -20.616 1.00 82.12 85 LEU A N 1
ATOM 674 C CA . LEU A 1 85 ? 7.713 2.836 -20.815 1.00 82.12 85 LEU A CA 1
ATOM 675 C C . LEU A 1 85 ? 6.321 2.218 -20.979 1.00 82.12 85 LEU A C 1
ATOM 677 O O . LEU A 1 85 ? 5.415 2.461 -20.174 1.00 82.12 85 LEU A O 1
ATOM 681 N N . LEU A 1 86 ? 6.225 1.321 -21.962 1.00 81.38 86 LEU A N 1
ATOM 682 C CA . LEU A 1 86 ? 5.212 0.272 -22.046 1.00 81.38 86 LEU A CA 1
ATOM 683 C C . LEU A 1 86 ? 5.919 -1.090 -22.048 1.00 81.38 86 LEU A C 1
ATOM 685 O O . LEU A 1 86 ? 6.696 -1.386 -22.960 1.00 81.38 86 LEU A O 1
ATOM 689 N N . LEU A 1 87 ? 5.679 -1.904 -21.018 1.00 76.88 87 LEU A N 1
ATOM 690 C CA . LEU A 1 87 ? 6.404 -3.160 -20.824 1.00 76.88 87 LEU A CA 1
ATOM 691 C C . LEU A 1 87 ? 5.463 -4.328 -20.528 1.00 76.88 87 LEU A C 1
ATOM 693 O O . LEU A 1 87 ? 4.638 -4.279 -19.611 1.00 76.88 87 LEU A O 1
ATOM 697 N N . THR A 1 88 ? 5.638 -5.399 -21.301 1.00 77.44 88 THR A N 1
ATOM 698 C CA . THR A 1 88 ? 4.993 -6.699 -21.085 1.00 77.44 88 THR A CA 1
ATOM 699 C C . THR A 1 88 ? 6.072 -7.784 -21.049 1.00 77.44 88 THR A C 1
ATOM 701 O O . THR A 1 88 ? 6.925 -7.849 -21.937 1.00 77.44 88 THR A O 1
ATOM 704 N N . GLY A 1 89 ? 6.108 -8.624 -20.017 1.00 73.19 89 GLY A N 1
ATOM 705 C CA . GLY A 1 89 ? 7.138 -9.665 -19.955 1.00 73.19 89 GLY A CA 1
ATOM 706 C C . GLY A 1 89 ? 7.152 -10.495 -18.682 1.00 73.19 89 GLY A C 1
ATOM 707 O O . GLY A 1 89 ? 6.401 -10.230 -17.747 1.00 73.19 89 GLY A O 1
ATOM 708 N N . LEU A 1 90 ? 8.022 -11.505 -18.635 1.00 76.94 90 LEU A N 1
ATOM 709 C CA . LEU A 1 90 ? 8.305 -12.282 -17.421 1.00 76.94 90 LEU A CA 1
ATOM 710 C C . LEU A 1 90 ? 9.785 -12.155 -17.083 1.00 76.94 90 LEU A C 1
ATOM 712 O O . LEU A 1 90 ? 10.637 -12.306 -17.964 1.00 76.94 90 LEU A O 1
ATOM 716 N N . ALA A 1 91 ? 10.075 -11.895 -15.813 1.00 81.06 91 ALA A N 1
ATOM 717 C CA . ALA A 1 91 ? 11.431 -11.709 -15.324 1.00 81.06 91 ALA A CA 1
ATOM 718 C C . ALA A 1 91 ? 11.691 -12.504 -14.052 1.00 81.06 91 ALA A C 1
ATOM 720 O O . ALA A 1 91 ? 10.756 -12.804 -13.319 1.00 81.06 91 ALA A O 1
ATOM 721 N N . SER A 1 92 ? 12.952 -12.765 -13.704 1.00 84.75 92 SER A N 1
ATOM 722 C CA . SER A 1 92 ? 13.251 -12.969 -12.281 1.00 84.75 92 SER A CA 1
ATOM 723 C C . SER A 1 92 ? 13.369 -11.612 -11.582 1.00 84.75 92 SER A C 1
ATOM 725 O O . SER A 1 92 ? 12.702 -11.391 -10.573 1.00 84.75 92 SER A O 1
ATOM 727 N N . ARG A 1 93 ? 14.111 -10.664 -12.165 1.00 84.31 93 ARG A N 1
ATOM 728 C CA . ARG A 1 93 ? 14.229 -9.283 -11.675 1.00 84.31 93 ARG A CA 1
ATOM 729 C C . ARG A 1 93 ? 13.919 -8.274 -12.777 1.00 84.31 93 ARG A C 1
ATOM 731 O O . ARG A 1 93 ? 14.539 -8.314 -13.841 1.00 84.31 93 ARG A O 1
ATOM 738 N N . PHE A 1 94 ? 12.970 -7.370 -12.533 1.00 84.38 94 PHE A N 1
ATOM 739 C CA . PHE A 1 94 ? 12.643 -6.322 -13.506 1.00 84.38 94 PHE A CA 1
ATOM 740 C C . PHE A 1 94 ? 13.566 -5.108 -13.398 1.00 84.38 94 PHE A C 1
ATOM 742 O O . PHE A 1 94 ? 14.232 -4.791 -14.380 1.00 84.38 94 PHE A O 1
ATOM 749 N N . TRP A 1 95 ? 13.614 -4.461 -12.235 1.00 85.62 95 TRP A N 1
ATOM 750 C CA . TRP A 1 95 ? 14.390 -3.244 -11.998 1.00 85.62 95 TRP A CA 1
ATOM 751 C C . TRP A 1 95 ? 15.307 -3.416 -10.796 1.00 85.62 95 TRP A C 1
ATOM 753 O O . TRP A 1 95 ? 14.825 -3.610 -9.681 1.00 85.62 95 TRP A O 1
ATOM 763 N N . GLU A 1 96 ? 16.613 -3.330 -11.028 1.00 88.69 96 GLU A N 1
ATOM 764 C CA . GLU A 1 96 ? 17.648 -3.459 -10.005 1.00 88.69 96 GLU A CA 1
ATOM 765 C C . GLU A 1 96 ? 18.639 -2.291 -10.118 1.00 88.69 96 GLU A C 1
ATOM 767 O O . GLU A 1 96 ? 19.215 -2.054 -11.183 1.00 88.69 96 GLU A O 1
ATOM 772 N N . ASN A 1 97 ? 18.855 -1.576 -9.011 1.00 90.00 97 ASN A N 1
ATOM 773 C CA . ASN A 1 97 ? 19.833 -0.486 -8.890 1.00 90.00 97 ASN A CA 1
ATOM 774 C C . ASN A 1 97 ? 19.597 0.645 -9.908 1.00 90.00 97 ASN A C 1
ATOM 776 O O . ASN A 1 97 ? 20.386 0.861 -10.832 1.00 90.00 97 ASN A O 1
ATOM 780 N N . ILE A 1 98 ? 18.494 1.373 -9.745 1.00 85.44 98 ILE A N 1
ATOM 781 C CA . ILE A 1 98 ? 18.081 2.424 -10.684 1.00 85.44 98 ILE A CA 1
ATOM 782 C C . ILE A 1 98 ? 18.092 3.774 -9.988 1.00 85.44 98 ILE A C 1
ATOM 784 O O . ILE A 1 98 ? 17.516 3.934 -8.911 1.00 85.44 98 ILE A O 1
ATOM 788 N N . ILE A 1 99 ? 18.693 4.761 -10.643 1.00 84.81 99 ILE A N 1
ATOM 789 C CA . ILE A 1 99 ? 18.637 6.160 -10.233 1.00 84.81 99 ILE A CA 1
ATOM 790 C C . ILE A 1 99 ? 17.944 6.934 -11.344 1.00 84.81 99 ILE A C 1
ATOM 792 O O . ILE A 1 99 ? 18.423 6.964 -12.480 1.00 84.81 99 ILE A O 1
ATOM 796 N N . LEU A 1 100 ? 16.812 7.556 -11.028 1.00 80.88 100 LEU A N 1
ATOM 797 C CA . LEU A 1 100 ? 16.024 8.260 -12.028 1.00 80.88 100 LEU A CA 1
ATOM 798 C C . LEU A 1 100 ? 15.427 9.557 -11.479 1.00 80.88 100 LEU A C 1
ATOM 800 O O . LEU A 1 100 ? 14.986 9.620 -10.335 1.00 80.88 100 LEU A O 1
ATOM 804 N N . THR A 1 101 ? 15.392 10.620 -12.281 1.00 78.69 101 THR A N 1
ATOM 805 C CA . THR A 1 101 ? 14.742 11.863 -11.837 1.00 78.69 101 THR A CA 1
ATOM 806 C C . THR A 1 101 ? 13.228 11.807 -12.054 1.00 78.69 101 THR A C 1
ATOM 808 O O . THR A 1 101 ? 12.474 12.090 -11.124 1.00 78.69 101 THR A O 1
ATOM 811 N N . VAL A 1 102 ? 12.760 11.363 -13.223 1.00 78.38 102 VAL A N 1
ATOM 812 C CA . VAL A 1 102 ? 11.328 11.227 -13.533 1.00 78.38 102 VAL A CA 1
ATOM 813 C C . VAL A 1 102 ? 11.029 9.897 -14.216 1.00 78.38 102 VAL A C 1
ATOM 815 O O . VAL A 1 102 ? 11.552 9.605 -15.294 1.00 78.38 102 VAL A O 1
ATOM 818 N N . LEU A 1 103 ? 10.110 9.126 -13.629 1.00 74.31 103 LEU A N 1
ATOM 819 C CA . LEU A 1 103 ? 9.530 7.941 -14.262 1.00 74.31 103 LEU A CA 1
ATOM 820 C C . LEU A 1 103 ? 8.082 8.197 -14.655 1.00 74.31 103 LEU A C 1
ATOM 822 O O . LEU A 1 103 ? 7.259 8.527 -13.797 1.00 74.31 103 LEU A O 1
ATOM 826 N N . LEU A 1 104 ? 7.761 7.945 -15.921 1.00 68.25 104 LEU A N 1
ATOM 827 C CA . LEU A 1 104 ? 6.391 7.876 -16.403 1.00 68.25 104 LEU A CA 1
ATOM 828 C C . LEU A 1 104 ? 6.121 6.484 -16.987 1.00 68.25 104 LEU A C 1
ATOM 830 O O . LEU A 1 104 ? 6.629 6.129 -18.051 1.00 68.25 104 LEU A O 1
ATOM 834 N N . ILE A 1 105 ? 5.303 5.687 -16.300 1.00 66.69 105 ILE A N 1
ATOM 835 C CA . ILE A 1 105 ? 4.901 4.360 -16.791 1.00 66.69 105 ILE A CA 1
ATOM 836 C C . ILE A 1 105 ? 3.436 4.390 -17.199 1.00 66.69 105 ILE A C 1
ATOM 838 O O . ILE A 1 105 ? 2.560 4.733 -16.400 1.00 66.69 105 ILE A O 1
ATOM 842 N N . LEU A 1 106 ? 3.182 3.975 -18.441 1.00 56.12 106 LEU A N 1
ATOM 843 C CA . LEU A 1 106 ? 1.838 3.904 -19.010 1.00 56.12 106 LEU A CA 1
ATOM 844 C C . LEU A 1 106 ? 1.153 2.562 -18.698 1.00 56.12 106 LEU A C 1
ATOM 846 O O . LEU A 1 106 ? -0.030 2.548 -18.375 1.00 56.12 106 LEU A O 1
ATOM 850 N N . LEU A 1 107 ? 1.896 1.448 -18.755 1.00 66.75 107 LEU A N 1
ATOM 851 C CA . LEU A 1 107 ? 1.437 0.110 -18.360 1.00 66.75 107 LEU A CA 1
ATOM 852 C C . LEU A 1 107 ? 2.640 -0.803 -18.098 1.00 66.75 107 LEU A C 1
ATOM 854 O O . LEU A 1 107 ? 3.531 -0.917 -18.946 1.00 66.75 107 LEU A O 1
ATOM 858 N N . LEU A 1 108 ? 2.628 -1.501 -16.963 1.00 68.69 108 LEU A N 1
ATOM 859 C CA . LEU A 1 108 ? 3.537 -2.617 -16.702 1.00 68.69 108 LEU A CA 1
ATOM 860 C C . LEU A 1 108 ? 2.710 -3.858 -16.371 1.00 68.69 108 LEU A C 1
ATOM 862 O O . LEU A 1 108 ? 1.933 -3.865 -15.411 1.00 68.69 108 LEU A O 1
ATOM 866 N N . THR A 1 109 ? 2.867 -4.889 -17.198 1.00 70.69 109 THR A N 1
ATOM 867 C CA . THR A 1 109 ? 2.200 -6.187 -17.039 1.00 70.69 109 THR A CA 1
ATOM 868 C C . THR A 1 109 ? 3.259 -7.285 -17.017 1.00 70.69 109 THR A C 1
ATOM 870 O O . THR A 1 109 ? 4.104 -7.363 -17.912 1.00 70.69 109 THR A O 1
ATOM 873 N N . GLY A 1 110 ? 3.269 -8.124 -15.983 1.00 69.31 110 GLY A N 1
ATOM 874 C CA . GLY A 1 110 ? 4.259 -9.198 -15.916 1.00 69.31 110 GLY A CA 1
ATOM 875 C C . GLY A 1 110 ? 4.222 -10.041 -14.651 1.00 69.31 110 GLY A C 1
ATOM 876 O O . GLY A 1 110 ? 3.517 -9.725 -13.695 1.00 69.31 110 GLY A O 1
ATOM 877 N N . LEU A 1 111 ? 5.000 -11.123 -14.649 1.00 73.31 111 LEU A N 1
ATOM 878 C CA . LEU A 1 111 ? 5.298 -11.920 -13.456 1.00 73.31 111 LEU A CA 1
ATOM 879 C C . LEU A 1 111 ? 6.786 -11.793 -13.161 1.00 73.31 111 LEU A C 1
ATOM 881 O O . LEU A 1 111 ? 7.607 -11.958 -14.068 1.00 73.31 111 LEU A O 1
ATOM 885 N N . ALA A 1 112 ? 7.129 -11.539 -11.902 1.00 78.12 112 ALA A N 1
ATOM 886 C CA . ALA A 1 112 ? 8.515 -11.592 -11.467 1.00 78.12 112 ALA A CA 1
ATOM 887 C C . ALA A 1 112 ? 8.681 -12.011 -10.024 1.00 78.12 112 ALA A C 1
ATOM 889 O O . ALA A 1 112 ? 7.794 -11.821 -9.201 1.00 78.12 112 ALA A O 1
ATOM 890 N N . SER A 1 113 ? 9.854 -12.546 -9.684 1.00 84.00 113 SER A N 1
ATOM 891 C CA . SER A 1 113 ? 10.166 -12.737 -8.271 1.00 84.00 113 SER A CA 1
ATOM 892 C C . SER A 1 113 ? 10.379 -11.384 -7.590 1.00 84.00 113 SER A C 1
ATOM 894 O O . SER A 1 113 ? 9.820 -11.183 -6.509 1.00 84.00 113 SER A O 1
ATOM 896 N N . ARG A 1 114 ? 11.087 -10.444 -8.233 1.00 83.44 114 ARG A N 1
ATOM 897 C CA . ARG A 1 114 ? 11.285 -9.070 -7.744 1.00 83.44 114 ARG A CA 1
ATOM 898 C C . ARG A 1 114 ? 10.994 -8.035 -8.831 1.00 83.44 114 ARG A C 1
ATOM 900 O O . ARG A 1 114 ? 11.579 -8.100 -9.914 1.00 83.44 114 ARG A O 1
ATOM 907 N N . PHE A 1 115 ? 10.102 -7.086 -8.548 1.00 83.00 115 PHE A N 1
ATOM 908 C CA . PHE A 1 115 ? 9.764 -6.026 -9.506 1.00 83.00 115 PHE A CA 1
ATOM 909 C C . PHE A 1 115 ? 10.705 -4.827 -9.412 1.00 83.00 115 PHE A C 1
ATOM 911 O O . PHE A 1 115 ? 11.353 -4.505 -10.405 1.00 83.00 115 PHE A O 1
ATOM 918 N N . TRP A 1 116 ? 10.789 -4.197 -8.243 1.00 84.94 116 TRP A N 1
ATOM 919 C CA . TRP A 1 116 ? 11.589 -2.996 -8.014 1.00 84.94 116 TRP A CA 1
ATOM 920 C C . TRP A 1 116 ? 12.501 -3.190 -6.808 1.00 84.94 116 TRP A C 1
ATOM 922 O O . TRP A 1 116 ? 12.012 -3.343 -5.691 1.00 84.94 116 TRP A O 1
ATOM 932 N N . GLU A 1 117 ? 13.811 -3.184 -7.038 1.00 88.06 117 GLU A N 1
ATOM 933 C CA . GLU A 1 117 ? 14.841 -3.377 -6.017 1.00 88.06 117 GLU A CA 1
ATOM 934 C C . GLU A 1 117 ? 15.887 -2.255 -6.108 1.00 88.06 117 GLU A C 1
ATOM 936 O O . GLU A 1 117 ? 16.464 -2.019 -7.172 1.00 88.06 117 GLU A O 1
ATOM 941 N N . ASN A 1 118 ? 16.153 -1.586 -4.983 1.00 89.50 118 ASN A N 1
ATOM 942 C CA . ASN A 1 118 ? 17.182 -0.546 -4.848 1.00 89.50 118 ASN A CA 1
ATOM 943 C C . ASN A 1 118 ? 16.981 0.622 -5.832 1.00 89.50 118 ASN A C 1
ATOM 945 O O . ASN A 1 118 ? 17.783 0.845 -6.744 1.00 89.50 118 ASN A O 1
ATOM 949 N N . ILE A 1 119 ? 15.891 1.368 -5.657 1.00 84.44 119 ILE A N 1
ATOM 950 C CA . ILE A 1 119 ? 15.519 2.470 -6.555 1.00 84.44 119 ILE A CA 1
ATOM 951 C C . ILE A 1 119 ? 15.607 3.798 -5.814 1.00 84.44 119 ILE A C 1
ATOM 953 O O . ILE A 1 119 ? 15.042 3.951 -4.730 1.00 84.44 119 ILE A O 1
ATOM 957 N N . ILE A 1 120 ? 16.258 4.777 -6.434 1.00 83.62 120 ILE A N 1
ATOM 958 C CA . ILE A 1 120 ? 16.276 6.166 -5.974 1.00 83.62 120 ILE A CA 1
ATOM 959 C C . ILE A 1 120 ? 15.592 7.020 -7.032 1.00 83.62 120 ILE A C 1
ATOM 961 O O . ILE A 1 120 ? 16.013 7.038 -8.192 1.00 83.62 120 ILE A O 1
ATOM 965 N N . LEU A 1 121 ? 14.540 7.732 -6.632 1.00 79.38 121 LEU A N 1
ATOM 966 C CA . LEU A 1 121 ? 13.709 8.461 -7.574 1.00 79.38 121 LEU A CA 1
ATOM 967 C C . LEU A 1 121 ? 13.194 9.797 -7.033 1.00 79.38 121 LEU A C 1
ATOM 969 O O . LEU A 1 121 ? 12.680 9.870 -5.924 1.00 79.38 121 LEU A O 1
ATOM 973 N N . ALA A 1 122 ? 13.246 10.861 -7.836 1.00 77.12 122 ALA A N 1
ATOM 974 C CA . ALA A 1 122 ? 12.612 12.118 -7.435 1.00 77.12 122 ALA A CA 1
ATOM 975 C C . ALA A 1 122 ? 11.080 12.073 -7.612 1.00 77.12 122 ALA A C 1
AT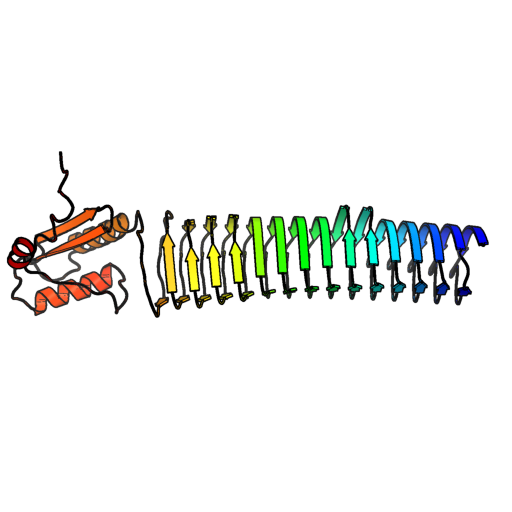OM 977 O O . ALA A 1 122 ? 10.352 12.309 -6.650 1.00 77.12 122 ALA A O 1
ATOM 978 N N . MET A 1 123 ? 10.564 11.715 -8.793 1.00 75.19 123 MET A N 1
ATOM 979 C CA . MET A 1 123 ? 9.115 11.670 -9.042 1.00 75.19 123 MET A CA 1
ATOM 980 C C . MET A 1 123 ? 8.683 10.426 -9.821 1.00 75.19 123 MET A C 1
ATOM 982 O O . MET A 1 123 ? 9.238 10.132 -10.885 1.00 75.19 123 MET A O 1
ATOM 986 N N . LEU A 1 124 ? 7.658 9.727 -9.315 1.00 72.00 124 LEU A N 1
ATOM 987 C CA . LEU A 1 124 ? 7.020 8.588 -9.986 1.00 72.00 124 LEU A CA 1
ATOM 988 C C . LEU A 1 124 ? 5.560 8.912 -10.290 1.00 72.00 124 LEU A C 1
ATOM 990 O O . LEU A 1 124 ? 4.783 9.213 -9.378 1.00 72.00 124 LEU A O 1
ATOM 994 N N . LEU A 1 125 ? 5.165 8.740 -11.548 1.00 63.09 125 LEU A N 1
ATOM 995 C CA . LEU A 1 125 ? 3.760 8.702 -11.933 1.00 63.09 125 LEU A CA 1
ATOM 996 C C . LEU A 1 125 ? 3.486 7.410 -12.708 1.00 63.09 125 LEU A C 1
ATOM 998 O O . LEU A 1 125 ? 4.040 7.192 -13.788 1.00 63.09 125 LEU A O 1
ATOM 1002 N N . ILE A 1 126 ? 2.636 6.543 -12.158 1.00 63.72 126 ILE A N 1
ATOM 1003 C CA . ILE A 1 126 ? 2.256 5.275 -12.796 1.00 63.72 126 ILE A CA 1
ATOM 1004 C C . ILE A 1 126 ? 0.740 5.213 -12.945 1.00 63.72 126 ILE A C 1
ATOM 1006 O O . ILE A 1 126 ? 0.013 5.339 -11.959 1.00 63.72 126 ILE A O 1
ATOM 1010 N N . LEU A 1 127 ? 0.272 4.965 -14.171 1.00 54.12 127 LEU A N 1
ATOM 1011 C CA . LEU A 1 127 ? -1.158 4.959 -14.486 1.00 54.12 127 LEU A CA 1
ATOM 1012 C C . LEU A 1 127 ? -1.833 3.582 -14.321 1.00 54.12 127 LEU A C 1
ATOM 1014 O O . LEU A 1 127 ? -3.009 3.543 -13.975 1.00 54.12 127 LEU A O 1
ATOM 1018 N N . LEU A 1 128 ? -1.125 2.459 -14.508 1.00 65.56 128 LEU A N 1
ATOM 1019 C CA . LEU A 1 128 ? -1.643 1.122 -14.183 1.00 65.56 128 LEU A CA 1
ATOM 1020 C C . LEU A 1 128 ? -0.515 0.091 -14.071 1.00 65.56 128 LEU A C 1
ATOM 1022 O O . LEU A 1 128 ? 0.295 -0.072 -14.989 1.00 65.56 128 LEU A O 1
ATOM 1026 N N . LEU A 1 129 ? -0.499 -0.652 -12.967 1.00 68.25 129 LEU A N 1
ATOM 1027 C CA . LEU A 1 129 ? 0.454 -1.730 -12.748 1.00 68.25 129 LEU A CA 1
ATOM 1028 C C . LEU A 1 129 ? -0.275 -3.024 -12.375 1.00 68.25 129 LEU A C 1
ATOM 1030 O O . LEU A 1 129 ? -1.017 -3.065 -11.391 1.00 68.25 129 LEU A O 1
ATOM 1034 N N . THR A 1 130 ? -0.059 -4.072 -13.171 1.00 70.00 130 THR A N 1
ATOM 1035 C CA . THR A 1 130 ? -0.689 -5.386 -12.984 1.00 70.00 130 THR A CA 1
ATOM 1036 C C . THR A 1 130 ? 0.396 -6.457 -12.935 1.00 70.00 130 THR A C 1
ATOM 1038 O O . THR A 1 130 ? 1.159 -6.631 -13.885 1.00 70.00 130 THR A O 1
ATOM 1041 N N . GLY A 1 131 ? 0.522 -7.168 -11.818 1.00 68.94 131 GLY A N 1
ATOM 1042 C CA . GLY A 1 131 ? 1.562 -8.187 -11.714 1.00 68.94 131 GLY A CA 1
ATOM 1043 C C . GLY A 1 131 ? 1.450 -9.081 -10.492 1.00 68.94 131 GLY A C 1
ATOM 1044 O O . GLY A 1 131 ? 0.888 -8.693 -9.466 1.00 68.94 131 GLY A O 1
ATOM 1045 N N . LEU A 1 132 ? 1.997 -10.290 -10.619 1.00 71.12 132 LEU A N 1
ATOM 1046 C CA . LEU A 1 132 ? 2.182 -11.217 -9.504 1.00 71.12 132 LEU A CA 1
ATOM 1047 C C . LEU A 1 132 ? 3.671 -11.341 -9.221 1.00 71.12 132 LEU A C 1
ATOM 1049 O O . LEU A 1 132 ? 4.460 -11.582 -10.141 1.00 71.12 132 LEU A O 1
ATOM 1053 N N . GLY A 1 133 ? 4.057 -11.216 -7.957 1.00 76.31 133 GLY A N 1
ATOM 1054 C CA . GLY A 1 133 ? 5.453 -11.407 -7.599 1.00 76.31 133 GLY A CA 1
ATOM 1055 C C . GLY A 1 133 ? 5.712 -11.682 -6.139 1.00 76.31 133 GLY A C 1
ATOM 1056 O O . GLY A 1 133 ? 4.847 -11.498 -5.297 1.00 76.31 133 GLY A O 1
ATOM 1057 N N . SER A 1 134 ? 6.913 -12.158 -5.817 1.00 83.94 134 SER A N 1
ATOM 1058 C CA . SER A 1 134 ? 7.248 -12.417 -4.413 1.00 83.94 134 SER A CA 1
ATOM 1059 C C . SER A 1 134 ? 7.476 -11.104 -3.660 1.00 83.94 134 SER A C 1
ATOM 1061 O O . SER A 1 134 ? 6.864 -10.879 -2.621 1.00 83.94 134 SER A O 1
ATOM 1063 N N . ARG A 1 135 ? 8.274 -10.194 -4.224 1.00 84.19 135 ARG A N 1
ATOM 1064 C CA . ARG A 1 135 ? 8.529 -8.868 -3.660 1.00 84.19 135 ARG A CA 1
ATOM 1065 C C . ARG A 1 135 ? 8.251 -7.805 -4.700 1.00 84.19 135 ARG A C 1
ATOM 1067 O O . ARG A 1 135 ? 8.796 -7.862 -5.806 1.00 84.19 135 ARG A O 1
ATOM 1074 N N . PHE A 1 136 ? 7.376 -6.870 -4.357 1.00 83.12 136 PHE A N 1
ATOM 1075 C CA . PHE A 1 136 ? 6.946 -5.863 -5.309 1.00 83.12 136 PHE A CA 1
ATOM 1076 C C . PHE A 1 136 ? 7.875 -4.643 -5.303 1.00 83.12 136 PHE A C 1
ATOM 1078 O O . PHE A 1 136 ? 8.536 -4.373 -6.305 1.00 83.12 136 PHE A O 1
ATOM 1085 N N . TRP A 1 137 ? 7.970 -3.956 -4.168 1.00 84.44 137 TRP A N 1
ATOM 1086 C CA . TRP A 1 137 ? 8.843 -2.802 -3.968 1.00 84.44 137 TRP A CA 1
ATOM 1087 C C . TRP A 1 137 ? 9.766 -3.052 -2.777 1.00 84.44 137 TRP A C 1
ATOM 1089 O O . TRP A 1 137 ? 9.285 -3.213 -1.657 1.00 84.44 137 TRP A O 1
ATOM 1099 N N . GLU A 1 138 ? 11.074 -3.081 -3.017 1.00 88.38 138 GLU A N 1
ATOM 1100 C CA . GLU A 1 138 ? 12.106 -3.331 -2.008 1.00 88.38 138 GLU A CA 1
ATOM 1101 C C . GLU A 1 138 ? 13.191 -2.244 -2.077 1.00 88.38 138 GLU A C 1
ATOM 1103 O O . GLU A 1 138 ? 13.759 -1.992 -3.142 1.00 88.38 138 GLU A O 1
ATOM 1108 N N . ASN A 1 139 ? 13.507 -1.625 -0.936 1.00 89.81 139 ASN A N 1
ATOM 1109 C CA . ASN A 1 139 ? 14.584 -0.634 -0.788 1.00 89.81 139 ASN A CA 1
ATOM 1110 C C . ASN A 1 139 ? 14.417 0.574 -1.730 1.00 89.81 139 ASN A C 1
ATOM 1112 O O . ASN A 1 139 ? 15.222 0.800 -2.638 1.00 89.81 139 ASN A O 1
ATOM 1116 N N . ILE A 1 140 ? 13.352 1.350 -1.530 1.00 84.12 140 ILE A N 1
ATOM 1117 C CA . ILE A 1 140 ? 13.000 2.477 -2.407 1.00 84.12 140 ILE A CA 1
ATOM 1118 C C . ILE A 1 140 ? 13.111 3.794 -1.647 1.00 84.12 140 ILE A C 1
ATOM 1120 O O . ILE A 1 140 ? 12.571 3.931 -0.549 1.00 84.12 140 ILE A O 1
ATOM 1124 N N . ILE A 1 141 ? 13.752 4.784 -2.267 1.00 84.12 141 ILE A N 1
ATOM 1125 C CA . ILE A 1 141 ? 13.814 6.163 -1.774 1.00 84.12 141 ILE A CA 1
ATOM 1126 C C . ILE A 1 141 ? 13.148 7.072 -2.798 1.00 84.12 141 ILE A C 1
ATOM 1128 O O . ILE A 1 141 ? 13.551 7.082 -3.965 1.00 84.12 141 ILE A O 1
ATOM 1132 N N . LEU A 1 142 ? 12.125 7.824 -2.381 1.00 80.44 142 LEU A N 1
ATOM 1133 C CA . LEU A 1 142 ? 11.277 8.540 -3.330 1.00 80.44 142 LEU A CA 1
ATOM 1134 C C . LEU A 1 142 ? 10.709 9.856 -2.780 1.00 80.44 142 LEU A C 1
ATOM 1136 O O . LEU A 1 142 ? 10.331 9.925 -1.617 1.00 80.44 142 LEU A O 1
ATOM 1140 N N . ALA A 1 143 ? 10.613 10.917 -3.587 1.00 78.88 143 ALA A N 1
ATOM 1141 C CA . ALA A 1 143 ? 10.014 12.169 -3.099 1.00 78.88 143 ALA A CA 1
ATOM 1142 C C . ALA A 1 143 ? 8.478 12.162 -3.213 1.00 78.88 143 ALA A C 1
ATOM 1144 O O . ALA A 1 143 ? 7.786 12.342 -2.212 1.00 78.88 143 ALA A O 1
ATOM 1145 N N . MET A 1 144 ? 7.930 11.906 -4.403 1.00 77.81 144 MET A N 1
ATOM 1146 C CA . MET A 1 144 ? 6.480 11.856 -4.623 1.00 77.81 144 MET A CA 1
ATOM 1147 C C . MET A 1 144 ? 6.044 10.671 -5.482 1.00 77.81 144 MET A C 1
ATOM 1149 O O . MET A 1 144 ? 6.556 10.475 -6.588 1.00 77.81 144 MET A O 1
ATOM 1153 N N . LEU A 1 145 ? 5.045 9.935 -4.992 1.00 76.44 145 LEU A N 1
ATOM 1154 C CA . LEU A 1 145 ? 4.478 8.771 -5.661 1.00 76.44 145 LEU A CA 1
ATOM 1155 C C . LEU A 1 145 ? 2.958 8.901 -5.809 1.00 76.44 145 LEU A C 1
ATOM 1157 O O . LEU A 1 145 ? 2.243 9.044 -4.815 1.00 76.44 145 LEU A O 1
ATOM 1161 N N . ILE A 1 146 ? 2.477 8.789 -7.050 1.00 73.25 146 ILE A N 1
ATOM 1162 C CA . ILE A 1 146 ? 1.067 8.545 -7.376 1.00 73.25 146 ILE A CA 1
ATOM 1163 C C . ILE A 1 146 ? 0.977 7.218 -8.127 1.00 73.25 146 ILE A C 1
ATOM 1165 O O . ILE A 1 146 ? 1.623 7.045 -9.165 1.00 73.25 146 ILE A O 1
ATOM 1169 N N . LEU A 1 147 ? 0.187 6.280 -7.602 1.00 74.62 147 LEU A N 1
ATOM 1170 C CA . LEU A 1 147 ? 0.102 4.930 -8.154 1.00 74.62 147 LEU A CA 1
ATOM 1171 C C . LEU A 1 147 ? -1.328 4.369 -8.105 1.00 74.62 147 LEU A C 1
ATOM 1173 O O . LEU A 1 147 ? -2.026 4.485 -7.095 1.00 74.62 147 LEU A O 1
ATOM 1177 N N . LEU A 1 148 ? -1.721 3.709 -9.198 1.00 71.62 148 LEU A N 1
ATOM 1178 C CA . LEU A 1 148 ? -2.864 2.800 -9.271 1.00 71.62 148 LEU A CA 1
ATOM 1179 C C . LEU A 1 148 ? -2.356 1.370 -9.464 1.00 71.62 148 LEU A C 1
ATOM 1181 O O . LEU A 1 148 ? -1.680 1.081 -10.457 1.00 71.62 148 LEU A O 1
ATOM 1185 N N . LEU A 1 149 ? -2.683 0.474 -8.532 1.00 71.31 149 LEU A N 1
ATOM 1186 C CA . LEU A 1 149 ? -2.140 -0.880 -8.558 1.00 71.31 149 LEU A CA 1
ATOM 1187 C C . LEU A 1 149 ? -3.171 -1.978 -8.288 1.00 71.31 149 LEU A C 1
ATOM 1189 O O . LEU A 1 149 ? -3.984 -1.891 -7.363 1.00 71.31 149 LEU A O 1
ATOM 1193 N N . THR A 1 150 ? -3.044 -3.050 -9.073 1.00 71.44 150 THR A N 1
ATOM 1194 C CA . THR A 1 150 ? -3.736 -4.334 -8.908 1.00 71.44 150 THR A CA 1
ATOM 1195 C C . THR A 1 150 ? -2.701 -5.467 -8.879 1.00 71.44 150 THR A C 1
ATOM 1197 O O . THR A 1 150 ? -2.000 -5.669 -9.873 1.00 71.44 150 THR A O 1
ATOM 1200 N N . GLY A 1 151 ? -2.562 -6.225 -7.787 1.00 70.44 151 GLY A N 1
ATOM 1201 C CA . GLY A 1 151 ? -1.547 -7.291 -7.745 1.00 70.44 151 GLY A CA 1
ATOM 1202 C C . GLY A 1 151 ? -1.625 -8.245 -6.554 1.00 70.44 151 GLY A C 1
ATOM 1203 O O . GLY A 1 151 ? -2.262 -7.948 -5.542 1.00 70.44 151 GLY A O 1
ATOM 1204 N N . LEU A 1 152 ? -0.964 -9.401 -6.688 1.00 72.94 152 LEU A N 1
ATOM 1205 C CA . LEU A 1 152 ? -0.774 -10.372 -5.605 1.00 72.94 152 LEU A CA 1
ATOM 1206 C C . LEU A 1 152 ? 0.713 -10.515 -5.303 1.00 72.94 152 LEU A C 1
ATOM 1208 O O . LEU A 1 152 ? 1.507 -10.774 -6.213 1.00 72.94 152 LEU A O 1
ATOM 1212 N N . SER A 1 153 ? 1.088 -10.406 -4.031 1.00 81.88 153 SER A N 1
ATOM 1213 C CA . SER A 1 153 ? 2.483 -10.603 -3.638 1.00 81.88 153 SER A CA 1
ATOM 1214 C C . SER A 1 153 ? 2.663 -11.190 -2.255 1.00 81.88 153 SER A C 1
ATOM 1216 O O . SER A 1 153 ? 1.802 -11.021 -1.406 1.00 81.88 153 SER A O 1
ATOM 1218 N N . SER A 1 154 ? 3.802 -11.821 -1.960 1.00 85.62 154 SER A N 1
ATOM 1219 C CA . SER A 1 154 ? 4.083 -12.137 -0.553 1.00 85.62 154 SER A CA 1
ATOM 1220 C C . SER A 1 154 ? 4.414 -10.857 0.218 1.00 85.62 154 SER A C 1
ATOM 1222 O O . SER A 1 154 ? 3.761 -10.571 1.217 1.00 85.62 154 SER A O 1
ATOM 1224 N N . ARG A 1 155 ? 5.326 -10.024 -0.290 1.00 85.19 155 ARG A N 1
ATOM 1225 C CA . ARG A 1 155 ? 5.636 -8.709 0.289 1.00 85.19 155 ARG A CA 1
ATOM 1226 C C . ARG A 1 155 ? 5.402 -7.601 -0.719 1.00 85.19 155 ARG A C 1
ATOM 1228 O O . ARG A 1 155 ? 6.006 -7.606 -1.794 1.00 85.19 155 ARG A O 1
ATOM 1235 N N . PHE A 1 156 ? 4.517 -6.674 -0.371 1.00 84.62 156 PHE A N 1
ATOM 1236 C CA . PHE A 1 156 ? 4.142 -5.609 -1.287 1.00 84.62 156 PHE A CA 1
ATOM 1237 C C . PHE A 1 156 ? 5.135 -4.437 -1.220 1.00 84.62 156 PHE A C 1
ATOM 1239 O O . PHE A 1 156 ? 5.837 -4.177 -2.194 1.00 84.62 156 PHE A O 1
ATOM 1246 N N . TRP A 1 157 ? 5.247 -3.773 -0.071 1.00 84.94 157 TRP A N 1
ATOM 1247 C CA . TRP A 1 157 ? 6.194 -2.680 0.164 1.00 84.94 157 TRP A CA 1
ATOM 1248 C C . TRP A 1 157 ? 7.131 -3.028 1.320 1.00 84.94 157 TRP A C 1
ATOM 1250 O O . TRP A 1 157 ? 6.666 -3.230 2.440 1.00 84.94 157 TRP A O 1
ATOM 1260 N N . GLU A 1 158 ? 8.435 -3.077 1.058 1.00 89.44 158 GLU A N 1
ATOM 1261 C CA . GLU A 1 158 ? 9.477 -3.388 2.040 1.00 89.44 158 GLU A CA 1
ATOM 1262 C C . GLU A 1 158 ? 10.593 -2.329 1.989 1.00 89.44 158 GLU A C 1
ATOM 1264 O O . GLU A 1 158 ? 11.149 -2.056 0.924 1.00 89.44 158 GLU A O 1
ATOM 1269 N N . ASN A 1 159 ? 10.948 -1.755 3.143 1.00 90.69 159 ASN A N 1
ATOM 1270 C CA . ASN A 1 159 ? 12.062 -0.806 3.298 1.00 90.69 159 ASN A CA 1
ATOM 1271 C C . ASN A 1 159 ? 11.926 0.437 2.394 1.00 90.69 159 ASN A C 1
ATOM 1273 O O . ASN A 1 159 ? 12.725 0.662 1.482 1.00 90.69 159 ASN A O 1
ATOM 1277 N N . ILE A 1 160 ? 10.897 1.249 2.633 1.00 85.12 160 ILE A N 1
ATOM 1278 C CA . ILE A 1 160 ? 10.585 2.422 1.802 1.00 85.12 160 ILE A CA 1
ATOM 1279 C C . ILE A 1 160 ? 10.782 3.702 2.604 1.00 85.12 160 ILE A C 1
ATOM 1281 O O . ILE A 1 160 ? 10.289 3.815 3.726 1.00 85.12 160 ILE A O 1
ATOM 1285 N N . ILE A 1 161 ? 11.443 4.687 2.002 1.00 84.88 161 ILE A N 1
ATOM 1286 C CA . ILE A 1 161 ? 11.582 6.040 2.545 1.00 84.88 161 ILE A CA 1
ATOM 1287 C C . ILE A 1 161 ? 10.965 7.012 1.550 1.00 84.88 161 ILE A C 1
ATOM 1289 O O . ILE A 1 161 ? 11.440 7.110 0.416 1.00 84.88 161 ILE A O 1
ATOM 1293 N N . LEU A 1 162 ? 9.903 7.718 1.945 1.00 80.94 162 LEU A N 1
ATOM 1294 C CA . LEU A 1 162 ? 9.170 8.540 0.986 1.00 80.94 162 LEU A CA 1
ATOM 1295 C C . LEU A 1 162 ? 8.559 9.816 1.591 1.00 80.94 162 LEU A C 1
ATOM 1297 O O . LEU A 1 162 ? 8.152 9.841 2.748 1.00 80.94 162 LEU A O 1
ATOM 1301 N N . ALA A 1 163 ? 8.534 10.923 0.843 1.00 79.44 163 ALA A N 1
ATOM 1302 C CA . ALA A 1 163 ? 8.027 12.190 1.388 1.00 79.44 163 ALA A CA 1
ATOM 1303 C C . ALA A 1 163 ? 6.493 12.290 1.296 1.00 79.44 163 ALA A C 1
ATOM 1305 O O . ALA A 1 163 ? 5.833 12.504 2.313 1.00 79.44 163 ALA A O 1
ATOM 1306 N N . MET A 1 164 ? 5.909 12.075 0.114 1.00 78.19 164 MET A N 1
ATOM 1307 C CA . MET A 1 164 ? 4.454 12.083 -0.074 1.00 78.19 164 MET A CA 1
ATOM 1308 C C . MET A 1 164 ? 3.949 10.940 -0.957 1.00 78.19 164 MET A C 1
ATOM 1310 O O . MET A 1 164 ? 4.358 10.813 -2.113 1.00 78.19 164 MET A O 1
ATOM 1314 N N . LEU A 1 165 ? 2.988 10.169 -0.445 1.00 76.56 165 LEU A N 1
ATOM 1315 C CA . LEU A 1 165 ? 2.325 9.094 -1.184 1.00 76.56 165 LEU A CA 1
ATOM 1316 C C . LEU A 1 165 ? 0.825 9.354 -1.333 1.00 76.56 165 LEU A C 1
ATOM 1318 O O . LEU A 1 165 ? 0.126 9.555 -0.337 1.00 76.56 165 LEU A O 1
ATOM 1322 N N . ILE A 1 166 ? 0.332 9.258 -2.570 1.00 74.31 166 ILE A N 1
ATOM 1323 C CA . ILE A 1 166 ? -1.090 9.095 -2.880 1.00 74.31 166 ILE A CA 1
ATOM 1324 C C . ILE A 1 166 ? -1.262 7.760 -3.598 1.00 74.31 166 ILE A C 1
ATOM 1326 O O . ILE A 1 166 ? -0.723 7.554 -4.686 1.00 74.31 166 ILE A O 1
ATOM 1330 N N . LEU A 1 167 ? -2.007 6.838 -2.996 1.00 75.56 167 LEU A N 1
ATOM 1331 C CA . LEU A 1 167 ? -2.136 5.484 -3.526 1.00 75.56 167 LEU A CA 1
ATOM 1332 C C . LEU A 1 167 ? -3.598 5.036 -3.578 1.00 75.56 167 LEU A C 1
ATOM 1334 O O . LEU A 1 167 ? -4.330 5.156 -2.592 1.00 75.56 167 LEU A O 1
ATOM 1338 N N . LEU A 1 168 ? -3.985 4.474 -4.725 1.00 72.88 168 LEU A N 1
ATOM 1339 C CA . LEU A 1 168 ? -5.200 3.680 -4.886 1.00 72.88 168 LEU A CA 1
ATOM 1340 C C . LEU A 1 168 ? -4.797 2.230 -5.148 1.00 72.88 168 LEU A C 1
ATOM 1342 O O . LEU A 1 168 ? -4.191 1.924 -6.179 1.00 72.88 168 LEU A O 1
ATOM 1346 N N . LEU A 1 16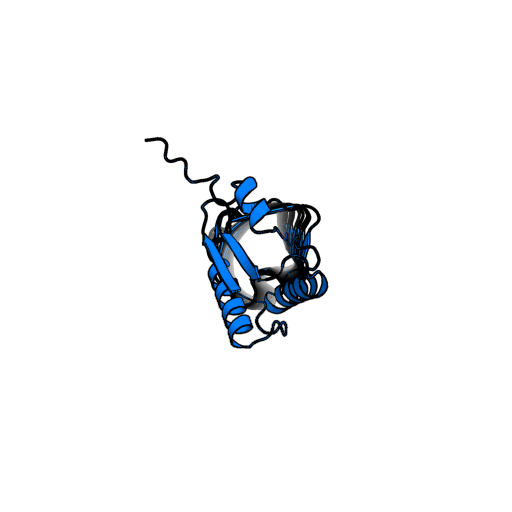9 ? -5.113 1.337 -4.210 1.00 70.94 169 LEU A N 1
ATOM 1347 C CA . LEU A 1 169 ? -4.659 -0.046 -4.291 1.00 70.94 169 LEU A CA 1
ATOM 1348 C C . LEU A 1 169 ? -5.773 -1.071 -4.091 1.00 70.94 169 LEU A C 1
ATOM 1350 O O . LEU A 1 169 ? -6.585 -0.981 -3.165 1.00 70.94 169 LEU A O 1
ATOM 1354 N N . THR A 1 170 ? -5.729 -2.087 -4.952 1.00 70.31 170 THR A N 1
ATOM 1355 C CA . THR A 1 170 ? -6.520 -3.319 -4.874 1.00 70.31 170 THR A CA 1
ATOM 1356 C C . THR A 1 170 ? -5.556 -4.516 -4.897 1.00 70.31 170 THR A C 1
ATOM 1358 O O . THR A 1 170 ? -4.777 -4.670 -5.835 1.00 70.31 170 THR A O 1
ATOM 1361 N N . GLY A 1 171 ? -5.514 -5.362 -3.866 1.00 70.25 171 GLY A N 1
ATOM 1362 C CA . GLY A 1 171 ? -4.552 -6.476 -3.875 1.00 70.25 171 GLY A CA 1
ATOM 1363 C C . GLY A 1 171 ? -4.594 -7.402 -2.667 1.00 70.25 171 GLY A C 1
ATOM 1364 O O . GLY A 1 171 ? -5.164 -7.063 -1.629 1.00 70.25 171 GLY A O 1
ATOM 1365 N N . LEU A 1 172 ? -3.982 -8.582 -2.806 1.00 72.50 172 LEU A N 1
ATOM 1366 C CA . LEU A 1 172 ? -3.786 -9.529 -1.702 1.00 72.50 172 LEU A CA 1
ATOM 1367 C C . LEU A 1 172 ? -2.294 -9.692 -1.436 1.00 72.50 172 LEU A C 1
ATOM 1369 O O . LEU A 1 172 ? -1.524 -9.944 -2.367 1.00 72.50 172 LEU A O 1
ATOM 1373 N N . ALA A 1 173 ? -1.892 -9.599 -0.172 1.00 81.56 173 ALA A N 1
ATOM 1374 C CA . ALA A 1 173 ? -0.510 -9.863 0.200 1.00 81.56 173 ALA A CA 1
ATOM 1375 C C . ALA A 1 173 ? -0.376 -10.613 1.519 1.00 81.56 173 ALA A C 1
ATOM 1377 O O . ALA A 1 173 ? -1.274 -10.559 2.344 1.00 81.56 173 ALA A O 1
ATOM 1378 N N . SER A 1 174 ? 0.738 -11.306 1.773 1.00 85.62 174 SER A N 1
ATOM 1379 C CA . SER A 1 174 ? 0.970 -11.771 3.148 1.00 85.62 174 SER A CA 1
ATOM 1380 C C . SER A 1 174 ? 1.366 -10.585 4.028 1.00 85.62 174 SER A C 1
ATOM 1382 O O . SER A 1 174 ? 0.716 -10.336 5.040 1.00 85.62 174 SER A O 1
ATOM 1384 N N . ARG A 1 175 ? 2.338 -9.780 3.595 1.00 85.50 175 ARG A N 1
ATOM 1385 C CA . ARG A 1 175 ? 2.704 -8.511 4.235 1.00 85.50 175 ARG A CA 1
ATOM 1386 C C . ARG A 1 175 ? 2.534 -7.356 3.267 1.00 85.50 175 ARG A C 1
ATOM 1388 O O . ARG A 1 175 ? 3.117 -7.365 2.181 1.00 85.50 175 ARG A O 1
ATOM 1395 N N . PHE A 1 176 ? 1.722 -6.382 3.658 1.00 84.31 176 PHE A N 1
ATOM 1396 C CA . PHE A 1 176 ? 1.405 -5.264 2.784 1.00 84.31 176 PHE A CA 1
ATOM 1397 C C . PHE A 1 176 ? 2.453 -4.146 2.884 1.00 84.31 176 PHE A C 1
ATOM 1399 O O . PHE A 1 176 ? 3.131 -3.859 1.901 1.00 84.31 176 PHE A O 1
ATOM 1406 N N . TRP A 1 177 ? 2.634 -3.564 4.066 1.00 84.81 177 TRP A N 1
ATOM 1407 C CA . TRP A 1 177 ? 3.630 -2.525 4.331 1.00 84.81 177 TRP A CA 1
ATOM 1408 C C . TRP A 1 177 ? 4.564 -2.959 5.459 1.00 84.81 177 TRP A C 1
ATOM 1410 O O . TRP A 1 177 ? 4.102 -3.178 6.577 1.00 84.81 177 TRP A O 1
ATOM 1420 N N . GLU A 1 178 ? 5.860 -3.065 5.174 1.00 89.44 178 GLU A N 1
ATOM 1421 C CA . GLU A 1 178 ? 6.898 -3.465 6.128 1.00 89.44 178 GLU A CA 1
ATOM 1422 C C . GLU A 1 178 ? 8.063 -2.459 6.095 1.00 89.44 178 GLU A C 1
ATOM 1424 O O . GLU A 1 178 ? 8.617 -2.179 5.031 1.00 89.44 178 GLU A O 1
ATOM 1429 N N . ASN A 1 179 ? 8.458 -1.936 7.260 1.00 90.81 179 ASN A N 1
ATOM 1430 C CA . ASN A 1 179 ? 9.616 -1.043 7.430 1.00 90.81 179 ASN A CA 1
ATOM 1431 C C . ASN A 1 179 ? 9.527 0.233 6.569 1.00 90.81 179 ASN A C 1
ATOM 1433 O O . ASN A 1 179 ? 10.321 0.448 5.651 1.00 90.81 179 ASN A O 1
ATOM 1437 N N . ILE A 1 180 ? 8.545 1.089 6.851 1.00 85.69 180 ILE A N 1
ATOM 1438 C CA . ILE A 1 180 ? 8.280 2.297 6.054 1.00 85.69 180 ILE A CA 1
ATOM 1439 C C . ILE A 1 180 ? 8.545 3.545 6.883 1.00 85.69 180 ILE A C 1
ATOM 1441 O O . ILE A 1 180 ? 8.073 3.652 8.015 1.00 85.69 180 ILE A O 1
ATOM 1445 N N . ILE A 1 181 ? 9.241 4.512 6.292 1.00 84.69 181 ILE A N 1
ATOM 1446 C CA . ILE A 1 181 ? 9.441 5.847 6.853 1.00 84.69 181 ILE A CA 1
ATOM 1447 C C . ILE A 1 181 ? 8.826 6.862 5.900 1.00 84.69 181 ILE A C 1
ATOM 1449 O O . ILE A 1 181 ? 9.185 6.913 4.721 1.00 84.69 181 ILE A O 1
ATOM 1453 N N . LEU A 1 182 ? 7.900 7.677 6.400 1.00 80.94 182 LEU A N 1
ATOM 1454 C CA . LEU A 1 182 ? 7.157 8.590 5.545 1.00 80.94 182 LEU A CA 1
ATOM 1455 C C . LEU A 1 182 ? 6.831 9.929 6.218 1.00 80.94 182 LEU A C 1
ATOM 1457 O O . LEU A 1 182 ? 6.678 9.997 7.434 1.00 80.94 182 LEU A O 1
ATOM 1461 N N . ALA A 1 183 ? 6.680 11.006 5.444 1.00 78.69 183 ALA A N 1
ATOM 1462 C CA . ALA A 1 183 ? 6.167 12.271 5.977 1.00 78.69 183 ALA A CA 1
ATOM 1463 C C . ALA A 1 183 ? 4.633 12.367 5.871 1.00 78.69 183 ALA A C 1
ATOM 1465 O O . ALA A 1 183 ? 3.971 12.582 6.885 1.00 78.69 183 ALA A O 1
ATOM 1466 N N . MET A 1 184 ? 4.046 12.153 4.689 1.00 77.69 184 MET A N 1
ATOM 1467 C CA . MET A 1 184 ? 2.591 12.235 4.499 1.00 77.69 184 MET A CA 1
ATOM 1468 C C . MET A 1 184 ? 2.043 11.111 3.622 1.00 77.69 184 MET A C 1
ATOM 1470 O O . MET A 1 184 ? 2.533 10.877 2.515 1.00 77.69 184 MET A O 1
ATOM 1474 N N . LEU A 1 185 ? 0.980 10.458 4.096 1.00 75.88 185 LEU A N 1
ATOM 1475 C CA . LEU A 1 185 ? 0.269 9.415 3.360 1.00 75.88 185 LEU A CA 1
ATOM 1476 C C . LEU A 1 185 ? -1.211 9.762 3.196 1.00 75.88 185 LEU A C 1
ATOM 1478 O O . LEU A 1 185 ? -1.908 9.985 4.187 1.00 75.88 185 LEU A O 1
ATOM 1482 N N . ILE A 1 186 ? -1.695 9.714 1.955 1.00 73.94 186 ILE A N 1
ATOM 1483 C CA . ILE A 1 186 ? -3.121 9.647 1.628 1.00 73.94 186 ILE A CA 1
ATOM 1484 C C . ILE A 1 186 ? -3.366 8.313 0.930 1.00 73.94 186 ILE A C 1
ATOM 1486 O O . ILE A 1 186 ? -2.841 8.062 -0.157 1.00 73.94 186 ILE A O 1
ATOM 1490 N N . LEU A 1 187 ? -4.160 7.446 1.553 1.00 75.06 187 LEU A N 1
ATOM 1491 C CA . LEU A 1 187 ? -4.369 6.093 1.050 1.00 75.06 187 LEU A CA 1
ATOM 1492 C C . LEU A 1 187 ? -5.852 5.739 0.949 1.00 75.06 187 LEU A C 1
ATOM 1494 O O . LEU A 1 187 ? -6.588 5.828 1.935 1.00 75.06 187 LEU A O 1
ATOM 1498 N N . LEU A 1 188 ? -6.243 5.255 -0.234 1.00 72.31 188 LEU A N 1
ATOM 1499 C CA . LEU A 1 188 ? -7.483 4.518 -0.460 1.00 72.31 188 LEU A CA 1
ATOM 1500 C C . LEU A 1 188 ? -7.137 3.062 -0.773 1.00 72.31 188 LEU A C 1
ATOM 1502 O O . LEU A 1 188 ? -6.538 2.767 -1.811 1.00 72.31 188 LEU A O 1
ATOM 1506 N N . LEU A 1 189 ? -7.503 2.149 0.126 1.00 70.19 189 LEU A N 1
ATOM 1507 C CA . LEU A 1 189 ? -7.121 0.749 -0.014 1.00 70.19 189 LEU A CA 1
ATOM 1508 C C . LEU A 1 189 ? -8.279 -0.228 0.167 1.00 70.19 189 LEU A C 1
ATOM 1510 O O . LEU A 1 189 ? -9.080 -0.132 1.102 1.00 70.19 189 LEU A O 1
ATOM 1514 N N . THR A 1 190 ? -8.286 -1.213 -0.728 1.00 69.62 190 THR A N 1
ATOM 1515 C CA . THR A 1 190 ? -9.150 -2.396 -0.713 1.00 69.62 190 THR A CA 1
ATOM 1516 C C . THR A 1 190 ? -8.258 -3.643 -0.805 1.00 69.62 190 THR A C 1
ATOM 1518 O O . THR A 1 190 ? -7.516 -3.809 -1.772 1.00 69.62 190 THR A O 1
ATOM 1521 N N . GLY A 1 191 ? -8.238 -4.519 0.203 1.00 69.62 191 GLY A N 1
ATOM 1522 C CA . GLY A 1 191 ? -7.342 -5.684 0.144 1.00 69.62 191 GLY A CA 1
ATOM 1523 C C . GLY A 1 191 ? -7.411 -6.643 1.327 1.00 69.62 191 GLY A C 1
ATOM 1524 O O . GLY A 1 191 ? -7.941 -6.307 2.385 1.00 69.62 191 GLY A O 1
ATOM 1525 N N . LEU A 1 192 ? -6.865 -7.849 1.145 1.00 71.44 192 LEU A N 1
ATOM 1526 C CA . LEU A 1 192 ? -6.707 -8.841 2.216 1.00 71.44 192 LEU A CA 1
ATOM 1527 C C . LEU A 1 192 ? -5.223 -9.058 2.485 1.00 71.44 192 LEU A C 1
ATOM 1529 O O . LEU A 1 192 ? -4.456 -9.283 1.545 1.00 71.44 192 LEU A O 1
ATOM 1533 N N . ALA A 1 193 ? -4.825 -9.039 3.756 1.00 80.50 193 ALA A N 1
ATOM 1534 C CA . ALA A 1 193 ? -3.451 -9.363 4.115 1.00 80.50 193 ALA A CA 1
ATOM 1535 C C . ALA A 1 193 ? -3.318 -10.153 5.410 1.00 80.50 193 ALA A C 1
ATOM 1537 O O . ALA A 1 193 ? -4.177 -10.068 6.273 1.00 80.50 193 ALA A O 1
ATOM 1538 N N . SER A 1 194 ? -2.239 -10.916 5.609 1.00 84.69 194 SER A N 1
ATOM 1539 C CA . SER A 1 194 ? -2.011 -11.476 6.949 1.00 84.69 194 SER A CA 1
ATOM 1540 C C . SER A 1 194 ? -1.549 -10.371 7.902 1.00 84.69 194 SER A C 1
ATOM 1542 O O . SER A 1 194 ? -2.129 -10.233 8.982 1.00 84.69 194 SER A O 1
ATOM 1544 N N . ARG A 1 195 ? -0.605 -9.527 7.476 1.00 83.31 195 ARG A N 1
ATOM 1545 C CA . ARG A 1 195 ? -0.182 -8.312 8.181 1.00 83.31 195 ARG A CA 1
ATOM 1546 C C . ARG A 1 195 ? -0.287 -7.104 7.267 1.00 83.31 195 ARG A C 1
ATOM 1548 O O . ARG A 1 195 ? 0.276 -7.105 6.170 1.00 83.31 195 ARG A O 1
ATOM 1555 N N . PHE A 1 196 ? -1.020 -6.093 7.715 1.00 81.94 196 PHE A N 1
ATOM 1556 C CA . PHE A 1 196 ? -1.278 -4.925 6.888 1.00 81.94 196 PHE A CA 1
ATOM 1557 C C . PHE A 1 196 ? -0.171 -3.870 7.025 1.00 81.94 196 PHE A C 1
ATOM 1559 O O . PHE A 1 196 ? 0.510 -3.577 6.045 1.00 81.94 196 PHE A O 1
ATOM 1566 N N . TRP A 1 197 ? 0.052 -3.352 8.230 1.00 83.12 197 TRP A N 1
ATOM 1567 C CA . TRP A 1 197 ? 1.103 -2.379 8.530 1.00 83.12 197 TRP A CA 1
ATOM 1568 C C . TRP A 1 197 ? 2.028 -2.906 9.624 1.00 83.12 197 TRP A C 1
ATOM 1570 O O . TRP A 1 197 ? 1.568 -3.162 10.736 1.00 83.12 197 TRP A O 1
ATOM 1580 N N . GLU A 1 198 ? 3.316 -3.047 9.319 1.00 87.56 198 GLU A N 1
ATOM 1581 C CA . GLU A 1 198 ? 4.345 -3.529 10.242 1.00 87.56 198 GLU A CA 1
ATOM 1582 C C . GLU A 1 198 ? 5.559 -2.584 10.224 1.00 87.56 198 GLU A C 1
ATOM 1584 O O . GLU A 1 198 ? 6.113 -2.298 9.162 1.00 87.56 198 GLU A O 1
ATOM 1589 N N . ASN A 1 199 ? 5.993 -2.118 11.399 1.00 89.44 199 ASN A N 1
ATOM 1590 C CA . ASN A 1 199 ? 7.194 -1.287 11.580 1.00 89.44 199 ASN A CA 1
ATOM 1591 C C . ASN A 1 199 ? 7.155 0.017 10.757 1.00 89.44 199 ASN A C 1
ATOM 1593 O O . ASN A 1 199 ? 7.950 0.222 9.836 1.00 89.44 199 ASN A O 1
ATOM 1597 N N . ILE A 1 200 ? 6.215 0.907 11.073 1.00 84.19 200 ILE A N 1
ATOM 1598 C CA . ILE A 1 200 ? 5.999 2.152 10.319 1.00 84.19 200 ILE A CA 1
ATOM 1599 C C . ILE A 1 200 ? 6.334 3.360 11.181 1.00 84.19 200 ILE A C 1
ATOM 1601 O O . ILE A 1 200 ? 5.889 3.450 12.326 1.00 84.19 200 ILE A O 1
ATOM 1605 N N . ILE A 1 201 ? 7.056 4.315 10.600 1.00 82.69 201 ILE A N 1
ATOM 1606 C CA . ILE A 1 201 ? 7.311 5.633 11.178 1.00 82.69 201 ILE A CA 1
ATOM 1607 C C . ILE A 1 201 ? 6.733 6.684 10.234 1.00 82.69 201 ILE A C 1
ATOM 1609 O O . ILE A 1 201 ? 7.160 6.785 9.084 1.00 82.69 201 ILE A O 1
ATOM 1613 N N . LEU A 1 202 ? 5.761 7.469 10.695 1.00 78.56 202 LEU A N 1
ATOM 1614 C CA . LEU A 1 202 ? 5.100 8.454 9.836 1.00 78.56 202 LEU A CA 1
ATOM 1615 C C . LEU A 1 202 ? 4.732 9.746 10.588 1.00 78.56 202 LEU A C 1
ATOM 1617 O O . LEU A 1 202 ? 4.468 9.737 11.788 1.00 78.56 202 LEU A O 1
ATOM 1621 N N . ALA A 1 203 ? 4.728 10.886 9.892 1.00 76.25 203 ALA A N 1
ATOM 1622 C CA . ALA A 1 203 ? 4.300 12.146 10.504 1.00 76.25 203 ALA A CA 1
ATOM 1623 C C . ALA A 1 203 ? 2.776 12.343 10.407 1.00 76.25 203 ALA A C 1
ATOM 1625 O O . ALA A 1 203 ? 2.117 12.582 11.415 1.00 76.25 203 ALA A O 1
ATOM 1626 N N . MET A 1 204 ? 2.186 12.193 9.220 1.00 73.94 204 MET A N 1
ATOM 1627 C CA . MET A 1 204 ? 0.741 12.352 9.040 1.00 73.94 204 MET A CA 1
ATOM 1628 C C . MET A 1 204 ? 0.134 11.252 8.176 1.00 73.94 204 MET A C 1
ATOM 1630 O O . MET A 1 204 ? 0.552 11.034 7.038 1.00 73.94 204 MET A O 1
ATOM 1634 N N . LEU A 1 205 ? -0.920 10.619 8.688 1.00 73.62 205 LEU A N 1
ATOM 1635 C CA . LEU A 1 205 ? -1.718 9.654 7.938 1.00 73.62 205 LEU A CA 1
ATOM 1636 C C . LEU A 1 205 ? -3.151 10.140 7.743 1.00 73.62 205 LEU A C 1
ATOM 1638 O O . LEU A 1 205 ? -3.817 10.457 8.727 1.00 73.62 205 LEU A O 1
ATOM 1642 N N . ILE A 1 206 ? -3.636 10.101 6.500 1.00 71.88 206 ILE A N 1
ATOM 1643 C CA . ILE A 1 206 ? -5.059 10.158 6.157 1.00 71.88 206 ILE A CA 1
ATOM 1644 C C . ILE A 1 206 ? -5.434 8.843 5.476 1.00 71.88 206 ILE A C 1
ATOM 1646 O O . ILE A 1 206 ? -4.897 8.503 4.418 1.00 71.88 206 ILE A O 1
ATOM 1650 N N . LEU A 1 207 ? -6.361 8.101 6.083 1.00 73.19 207 LEU A N 1
ATOM 1651 C CA . LEU A 1 207 ? -6.709 6.757 5.629 1.00 73.19 207 LEU A CA 1
ATOM 1652 C C . LEU A 1 207 ? -8.212 6.562 5.408 1.00 73.19 207 LEU A C 1
ATOM 1654 O O . LEU A 1 207 ? -9.025 6.842 6.295 1.00 73.19 207 LEU A O 1
ATOM 1658 N N . LEU A 1 208 ? -8.538 5.985 4.248 1.00 70.31 208 LEU A N 1
ATOM 1659 C CA . LEU A 1 208 ? -9.824 5.368 3.929 1.00 70.31 208 LEU A CA 1
ATOM 1660 C C . LEU A 1 208 ? -9.569 3.903 3.550 1.00 70.31 208 LEU A C 1
ATOM 1662 O O . LEU A 1 208 ? -9.003 3.624 2.490 1.00 70.31 208 LEU A O 1
ATOM 1666 N N . LEU A 1 209 ? -9.941 2.963 4.423 1.00 69.31 209 LEU A N 1
ATOM 1667 C CA . LEU A 1 209 ? -9.567 1.563 4.229 1.00 69.31 209 LEU A CA 1
ATOM 1668 C C . LEU A 1 209 ? -10.705 0.573 4.470 1.00 69.31 209 LEU A C 1
ATOM 1670 O O . LEU A 1 209 ? -11.464 0.656 5.440 1.00 69.31 209 LEU A O 1
ATOM 1674 N N . THR A 1 210 ? -10.762 -0.396 3.559 1.00 68.12 210 THR A N 1
ATOM 1675 C CA . THR A 1 210 ? -11.678 -1.537 3.556 1.00 68.12 210 THR A CA 1
ATOM 1676 C C . THR A 1 210 ? -10.845 -2.815 3.379 1.00 68.12 210 THR A C 1
ATOM 1678 O O . THR A 1 210 ? -10.119 -2.956 2.394 1.00 68.12 210 THR A O 1
ATOM 1681 N N . GLY A 1 211 ? -10.858 -3.744 4.335 1.00 68.25 211 GLY A N 1
ATOM 1682 C CA . GLY A 1 211 ? -10.018 -4.944 4.210 1.00 68.25 211 GLY A CA 1
ATOM 1683 C C . GLY A 1 211 ? -10.092 -5.925 5.373 1.00 68.25 211 GLY A C 1
ATOM 1684 O O . GLY A 1 211 ? -10.532 -5.579 6.466 1.00 68.25 211 GLY A O 1
ATOM 1685 N N . LEU A 1 212 ? -9.661 -7.167 5.143 1.00 69.31 212 LEU A N 1
ATOM 1686 C CA . LEU A 1 212 ? -9.550 -8.191 6.192 1.00 69.31 212 LEU A CA 1
ATOM 1687 C C . LEU A 1 212 ? -8.076 -8.483 6.445 1.00 69.31 212 LEU A C 1
ATOM 1689 O O . LEU A 1 212 ? -7.321 -8.710 5.495 1.00 69.31 212 LEU A O 1
ATOM 1693 N N . ALA A 1 213 ? -7.672 -8.518 7.714 1.00 76.88 213 ALA A N 1
ATOM 1694 C CA . ALA A 1 213 ? -6.317 -8.925 8.047 1.00 76.88 213 ALA A CA 1
ATOM 1695 C C . ALA A 1 213 ? -6.206 -9.724 9.333 1.00 76.88 213 ALA A C 1
ATOM 1697 O O . ALA A 1 213 ? -7.038 -9.600 10.216 1.00 76.88 213 ALA A O 1
ATOM 1698 N N . SER A 1 214 ? -5.157 -10.533 9.495 1.00 82.31 214 SER A N 1
ATOM 1699 C CA . SER A 1 214 ? -4.929 -11.154 10.808 1.00 82.31 214 SER A CA 1
ATOM 1700 C C . SER A 1 214 ? -4.452 -10.107 11.821 1.00 82.31 214 SER A C 1
ATOM 1702 O O . SER A 1 214 ? -5.015 -10.020 12.916 1.00 82.31 214 SER A O 1
ATOM 1704 N N . ARG A 1 215 ? -3.491 -9.262 11.427 1.00 80.94 215 ARG A N 1
ATOM 1705 C CA . ARG A 1 215 ? -2.993 -8.114 12.190 1.00 80.94 215 ARG A CA 1
ATOM 1706 C C . ARG A 1 215 ? -3.026 -6.872 11.320 1.00 80.94 215 ARG A C 1
ATOM 1708 O O . ARG A 1 215 ? -2.511 -6.893 10.200 1.00 80.94 215 ARG A O 1
ATOM 1715 N N . PHE A 1 216 ? -3.654 -5.819 11.823 1.00 79.06 216 PHE A N 1
ATOM 1716 C CA . PHE A 1 216 ? -3.895 -4.626 11.029 1.00 79.06 216 PHE A CA 1
ATOM 1717 C C . PHE A 1 216 ? -2.771 -3.584 11.198 1.00 79.06 216 PHE A C 1
ATOM 1719 O O . PHE A 1 216 ? -2.091 -3.277 10.222 1.00 79.06 216 PHE A O 1
ATOM 1726 N N . TRP A 1 217 ? -2.490 -3.137 12.422 1.00 80.69 217 TRP A N 1
ATOM 1727 C CA . TRP A 1 217 ? -1.358 -2.261 12.752 1.00 80.69 217 TRP A CA 1
ATOM 1728 C C . TRP A 1 217 ? -0.462 -2.895 13.812 1.00 80.69 217 TRP A C 1
ATOM 1730 O O . TRP A 1 217 ? -0.932 -3.190 14.911 1.00 80.69 217 TRP A O 1
ATOM 1740 N N . GLU A 1 218 ? 0.819 -3.068 13.499 1.00 85.00 218 GLU A N 1
ATOM 1741 C CA . GLU A 1 218 ? 1.831 -3.633 14.395 1.00 85.00 218 GLU A CA 1
ATOM 1742 C C . GLU A 1 218 ? 3.092 -2.752 14.392 1.00 85.00 218 GLU A C 1
ATOM 1744 O O . GLU A 1 218 ? 3.645 -2.455 13.331 1.00 85.00 218 GLU A O 1
ATOM 1749 N N . ASN A 1 219 ? 3.566 -2.353 15.576 1.00 87.31 219 ASN A N 1
ATOM 1750 C CA . ASN A 1 219 ? 4.808 -1.588 15.769 1.00 87.31 219 ASN A CA 1
ATOM 1751 C C . ASN A 1 219 ? 4.821 -0.256 14.994 1.00 87.31 219 ASN A C 1
ATOM 1753 O O . ASN A 1 219 ? 5.608 -0.055 14.066 1.00 87.31 219 ASN A O 1
ATOM 1757 N N . ILE A 1 220 ? 3.929 0.662 15.363 1.00 82.38 220 ILE A N 1
ATOM 1758 C CA . ILE A 1 220 ? 3.746 1.938 14.655 1.00 82.38 220 ILE A CA 1
ATOM 1759 C C . ILE A 1 220 ? 4.176 3.100 15.541 1.00 82.38 220 ILE A C 1
ATOM 1761 O O . ILE A 1 220 ? 3.740 3.202 16.688 1.00 82.38 220 ILE A O 1
ATOM 1765 N N . ILE A 1 221 ? 4.980 4.005 14.987 1.00 80.06 221 ILE A N 1
ATOM 1766 C CA . ILE A 1 221 ? 5.348 5.272 15.619 1.00 80.06 221 ILE A CA 1
ATOM 1767 C C . ILE A 1 221 ? 4.839 6.408 14.744 1.00 80.06 221 ILE A C 1
ATOM 1769 O O . ILE A 1 221 ? 5.171 6.497 13.561 1.00 80.06 221 ILE A O 1
ATOM 1773 N N . LEU A 1 222 ? 4.030 7.291 15.319 1.00 76.19 222 LEU A N 1
ATOM 1774 C CA . LEU A 1 222 ? 3.396 8.343 14.544 1.00 76.19 222 LEU A CA 1
ATOM 1775 C C . LEU A 1 222 ? 3.232 9.637 15.342 1.00 76.19 222 LEU A C 1
ATOM 1777 O O . LEU A 1 222 ? 3.043 9.614 16.557 1.00 76.19 222 LEU A O 1
ATOM 1781 N N . THR A 1 223 ? 3.270 10.787 14.671 1.00 71.00 223 THR A N 1
ATOM 1782 C CA . THR A 1 223 ? 2.947 12.062 15.329 1.00 71.00 223 THR A CA 1
ATOM 1783 C C . THR A 1 223 ? 1.453 12.376 15.232 1.00 71.00 223 THR A C 1
ATOM 1785 O O . THR A 1 223 ? 0.820 12.594 16.265 1.00 71.00 223 THR A O 1
ATOM 1788 N N . VAL A 1 224 ? 0.846 12.324 14.043 1.00 68.44 224 VAL A N 1
ATOM 1789 C CA . VAL A 1 224 ? -0.590 12.600 13.857 1.00 68.44 224 VAL A CA 1
ATOM 1790 C C . VAL A 1 224 ? -1.271 11.531 13.015 1.00 68.44 224 VAL A C 1
ATOM 1792 O O . VAL A 1 224 ? -0.924 11.305 11.855 1.00 68.44 224 VAL A O 1
ATOM 1795 N N . LEU A 1 225 ? -2.309 10.919 13.586 1.00 68.75 225 LEU A N 1
ATOM 1796 C CA . LEU A 1 225 ? -3.160 9.956 12.897 1.00 68.75 225 LEU A CA 1
ATOM 1797 C C . LEU A 1 225 ? -4.555 10.540 12.695 1.00 68.75 225 LEU A C 1
ATOM 1799 O O . LEU A 1 225 ? -5.255 10.804 13.676 1.00 68.75 225 LEU A O 1
ATOM 1803 N N . LEU A 1 226 ? -4.975 10.677 11.437 1.00 62.53 226 LEU A N 1
ATOM 1804 C CA . LEU A 1 226 ? -6.350 10.996 11.070 1.00 62.53 226 LEU A CA 1
ATOM 1805 C C . LEU A 1 226 ? -6.983 9.809 10.334 1.00 62.53 226 LEU A C 1
ATOM 1807 O O . LEU A 1 226 ? -6.659 9.518 9.181 1.00 62.53 226 LEU A O 1
ATOM 1811 N N . ILE A 1 227 ? -7.924 9.132 10.989 1.00 64.12 227 ILE A N 1
ATOM 1812 C CA . ILE A 1 227 ? -8.674 8.028 10.376 1.00 64.12 227 ILE A CA 1
ATOM 1813 C C . ILE A 1 227 ? -10.086 8.496 10.064 1.00 64.12 227 ILE A C 1
ATOM 1815 O O . ILE A 1 227 ? -10.856 8.822 10.971 1.00 64.12 227 ILE A O 1
ATOM 1819 N N . LEU A 1 228 ? -10.422 8.493 8.773 1.00 52.81 228 LEU A N 1
ATOM 1820 C CA . LEU A 1 228 ? -11.727 8.922 8.279 1.00 52.81 228 LEU A CA 1
ATOM 1821 C C . LEU A 1 228 ? -12.746 7.772 8.296 1.00 52.81 228 LEU A C 1
ATOM 1823 O O . LEU A 1 228 ? -13.890 7.979 8.690 1.00 52.81 228 LEU A O 1
ATOM 1827 N N . LEU A 1 229 ? -12.326 6.562 7.905 1.00 60.53 229 LEU A N 1
ATOM 1828 C CA . LEU A 1 229 ? -13.139 5.343 7.948 1.00 60.53 229 LEU A CA 1
ATOM 1829 C C . LEU A 1 229 ? -12.234 4.104 7.889 1.00 60.53 229 LEU A C 1
ATOM 1831 O O . LEU A 1 229 ? -11.445 3.947 6.952 1.00 60.53 229 LEU A O 1
ATOM 1835 N N . LEU A 1 230 ? -12.394 3.198 8.852 1.00 63.47 230 LEU A N 1
ATOM 1836 C CA . LEU A 1 230 ? -11.799 1.861 8.814 1.00 63.47 230 LEU A CA 1
ATOM 1837 C C . LEU A 1 230 ? -12.916 0.816 8.922 1.00 63.47 230 LEU A C 1
ATOM 1839 O O . LEU A 1 230 ? -13.600 0.731 9.944 1.00 63.47 230 LEU A O 1
ATOM 1843 N N . THR A 1 231 ? -13.083 0.026 7.865 1.00 64.50 231 THR A N 1
ATOM 1844 C CA . THR A 1 231 ? -14.051 -1.080 7.792 1.00 64.50 231 THR A CA 1
ATOM 1845 C C . THR A 1 231 ? -13.296 -2.390 7.571 1.00 64.50 231 THR A C 1
ATOM 1847 O O . THR A 1 231 ? -12.572 -2.543 6.587 1.00 64.50 231 THR A O 1
ATOM 1850 N N . GLY A 1 232 ? -13.401 -3.343 8.497 1.00 65.38 232 GLY A N 1
ATOM 1851 C CA . GLY A 1 232 ? -12.639 -4.587 8.366 1.00 65.38 232 GLY A CA 1
ATOM 1852 C C . GLY A 1 232 ? -12.859 -5.605 9.476 1.00 65.38 232 GLY A C 1
ATOM 1853 O O . GLY A 1 232 ? -13.414 -5.287 10.525 1.00 65.38 232 GLY A O 1
ATOM 1854 N N . LEU A 1 233 ? -12.411 -6.840 9.245 1.00 67.12 233 LEU A N 1
ATOM 1855 C CA . LEU A 1 233 ? -12.311 -7.878 10.276 1.00 67.12 233 LEU A CA 1
ATOM 1856 C C . LEU A 1 233 ? -10.836 -8.146 10.528 1.00 67.12 233 LEU A C 1
ATOM 1858 O O . LEU A 1 233 ? -10.088 -8.403 9.578 1.00 67.12 233 LEU A O 1
ATOM 1862 N N . ALA A 1 234 ? -10.432 -8.118 11.796 1.00 73.00 234 ALA A N 1
ATOM 1863 C CA . ALA A 1 234 ? -9.081 -8.503 12.159 1.00 73.00 234 ALA A CA 1
ATOM 1864 C C . ALA A 1 234 ? -8.989 -9.223 13.492 1.00 73.00 234 ALA A C 1
ATOM 1866 O O . ALA A 1 234 ? -9.743 -8.946 14.416 1.00 73.00 234 ALA A O 1
ATOM 1867 N N . SER A 1 235 ? -8.035 -10.148 13.625 1.00 78.62 235 SER A N 1
ATOM 1868 C CA . SER A 1 235 ? -7.810 -10.791 14.925 1.00 78.62 235 SER A CA 1
ATOM 1869 C C . SER A 1 235 ? -7.239 -9.786 15.930 1.00 78.62 235 SER A C 1
ATOM 1871 O O . SER A 1 235 ? -7.717 -9.733 17.066 1.00 78.62 235 SER A O 1
ATOM 1873 N N . ARG A 1 236 ? -6.294 -8.948 15.483 1.00 77.50 236 ARG A N 1
ATOM 1874 C CA . ARG A 1 236 ? -5.708 -7.833 16.234 1.00 77.50 236 ARG A CA 1
ATOM 1875 C C . ARG A 1 236 ? -5.711 -6.573 15.378 1.00 77.50 236 ARG A C 1
ATOM 1877 O O . ARG A 1 236 ? -5.156 -6.586 14.277 1.00 77.50 236 ARG A O 1
ATOM 1884 N N . PHE A 1 237 ? -6.338 -5.506 15.862 1.00 76.75 237 PHE A N 1
ATOM 1885 C CA . PHE A 1 237 ? -6.395 -4.248 15.112 1.00 76.75 237 PHE A CA 1
ATOM 1886 C C . PHE A 1 237 ? -5.167 -3.375 15.343 1.00 76.75 237 PHE A C 1
ATOM 1888 O O . PHE A 1 237 ? -4.554 -2.935 14.376 1.00 76.75 237 PHE A O 1
ATOM 1895 N N . TRP A 1 238 ? -4.804 -3.151 16.599 1.00 78.62 238 TRP A N 1
ATOM 1896 C CA . TRP A 1 238 ? -3.756 -2.215 16.973 1.00 78.62 238 TRP A CA 1
ATOM 1897 C C . TRP A 1 238 ? -2.868 -2.824 18.056 1.00 78.62 238 TRP A C 1
ATOM 1899 O O . TRP A 1 238 ? -3.332 -3.055 19.171 1.00 78.62 238 TRP A O 1
ATOM 1909 N N . GLU A 1 239 ? -1.606 -3.082 17.721 1.00 82.12 239 GLU A N 1
ATOM 1910 C CA . GLU A 1 239 ? -0.613 -3.697 18.604 1.00 82.12 239 GLU A CA 1
ATOM 1911 C C . GLU A 1 239 ? 0.687 -2.873 18.601 1.00 82.12 239 GLU A C 1
ATOM 1913 O O . GLU A 1 239 ? 1.241 -2.582 17.538 1.00 82.12 239 GLU A O 1
ATOM 1918 N N . ASN A 1 240 ? 1.191 -2.522 19.787 1.00 85.12 240 ASN A N 1
ATOM 1919 C CA . ASN A 1 240 ? 2.470 -1.820 19.983 1.00 85.12 240 ASN A CA 1
ATOM 1920 C C . ASN A 1 240 ? 2.540 -0.473 19.236 1.00 85.12 240 ASN A C 1
ATOM 1922 O O . ASN A 1 240 ? 3.329 -0.298 18.304 1.00 85.12 240 ASN A O 1
ATOM 1926 N N . ILE A 1 241 ? 1.702 0.489 19.629 1.00 80.62 241 ILE A N 1
ATOM 1927 C CA . ILE A 1 241 ? 1.640 1.808 18.976 1.00 80.62 241 ILE A CA 1
ATOM 1928 C C . ILE A 1 241 ? 2.091 2.913 19.915 1.00 80.62 241 ILE A C 1
ATOM 1930 O O . ILE A 1 241 ? 1.653 2.988 21.064 1.00 80.62 241 ILE A O 1
ATOM 1934 N N . ILE A 1 242 ? 2.913 3.814 19.385 1.00 76.88 242 ILE A N 1
ATOM 1935 C CA . ILE A 1 242 ? 3.295 5.063 20.034 1.00 76.88 242 ILE A CA 1
ATOM 1936 C C . ILE A 1 242 ? 2.825 6.215 19.156 1.00 76.88 242 ILE A C 1
ATOM 1938 O O . ILE A 1 242 ? 3.224 6.331 17.996 1.00 76.88 242 ILE A O 1
ATOM 1942 N N . LEU A 1 243 ? 1.962 7.064 19.701 1.00 74.94 243 LEU A N 1
ATOM 1943 C CA . LEU A 1 243 ? 1.321 8.116 18.929 1.00 74.94 243 LEU A CA 1
ATOM 1944 C C . LEU A 1 243 ? 1.209 9.410 19.740 1.00 74.94 243 LEU A C 1
ATOM 1946 O O . LEU A 1 243 ? 0.935 9.378 20.937 1.00 74.94 243 LEU A O 1
ATOM 1950 N N . ALA A 1 244 ? 1.419 10.567 19.109 1.00 67.94 244 ALA A N 1
ATOM 1951 C CA . ALA A 1 244 ? 1.204 11.839 19.802 1.00 67.94 244 ALA A CA 1
ATOM 1952 C C . ALA A 1 244 ? -0.289 12.214 19.801 1.00 67.94 244 ALA A C 1
ATOM 1954 O O . ALA A 1 244 ? -0.883 12.357 20.871 1.00 67.94 244 ALA A O 1
ATOM 1955 N N . MET A 1 245 ? -0.935 12.285 18.636 1.00 66.44 245 MET A N 1
ATOM 1956 C CA . MET A 1 245 ? -2.358 12.623 18.539 1.00 66.44 245 MET A CA 1
ATOM 1957 C C . MET A 1 245 ? -3.124 11.647 17.650 1.00 66.44 245 MET A C 1
ATOM 1959 O O . MET A 1 245 ? -2.763 11.428 16.492 1.00 66.44 245 MET A O 1
ATOM 1963 N N . LEU A 1 246 ? -4.225 11.114 18.179 1.00 66.81 246 LEU A N 1
ATOM 1964 C CA . LEU A 1 246 ? -5.143 10.242 17.454 1.00 66.81 246 LEU A CA 1
ATOM 1965 C C . LEU A 1 246 ? -6.514 10.900 17.311 1.00 66.81 246 LEU A C 1
ATOM 1967 O O . LEU A 1 246 ? -7.183 11.142 18.319 1.00 66.81 246 LEU A O 1
ATOM 1971 N N . LEU A 1 247 ? -6.949 11.116 16.067 1.00 61.72 247 LEU A N 1
ATOM 1972 C CA . LEU A 1 247 ? -8.332 11.454 15.743 1.00 61.72 247 LEU A CA 1
ATOM 1973 C C . LEU A 1 247 ? -8.958 10.339 14.902 1.00 61.72 247 LEU A C 1
ATOM 1975 O O . LEU A 1 247 ? -8.531 10.076 13.774 1.00 61.72 247 LEU A O 1
ATOM 1979 N N . ILE A 1 248 ? -9.997 9.704 15.441 1.00 64.50 248 ILE A N 1
ATOM 1980 C CA . ILE A 1 248 ? -10.767 8.674 14.734 1.00 64.50 248 ILE A CA 1
ATOM 1981 C C . ILE A 1 248 ? -12.203 9.157 14.575 1.00 64.50 248 ILE A C 1
ATOM 1983 O O . ILE A 1 248 ? -12.907 9.357 15.568 1.00 64.50 248 ILE A O 1
ATOM 1987 N N . LEU A 1 249 ? -12.637 9.311 13.321 1.00 52.25 249 LEU A N 1
ATOM 1988 C CA . LEU A 1 249 ? -13.990 9.751 12.989 1.00 52.25 249 LEU A CA 1
ATOM 1989 C C . LEU A 1 249 ? -14.998 8.591 13.002 1.00 52.25 249 LEU A C 1
ATOM 1991 O O . LEU A 1 249 ? -16.084 8.742 13.555 1.00 52.25 249 LEU A O 1
ATOM 1995 N N . LEU A 1 250 ? -14.640 7.435 12.428 1.00 59.12 250 LEU A N 1
ATOM 1996 C CA . LEU A 1 250 ? -15.510 6.258 12.371 1.00 59.12 250 LEU A CA 1
ATOM 1997 C C . LEU A 1 250 ? -14.704 4.956 12.267 1.00 59.12 250 LEU A C 1
ATOM 1999 O O . LEU A 1 250 ? -13.912 4.769 11.339 1.00 59.12 250 LEU A O 1
ATOM 2003 N N . LEU A 1 251 ? -14.936 4.037 13.205 1.00 62.19 251 LEU A N 1
ATOM 2004 C CA . LEU A 1 251 ? -14.278 2.731 13.250 1.00 62.19 251 LEU A CA 1
ATOM 2005 C C . LEU A 1 251 ? -15.319 1.615 13.399 1.00 62.19 251 LEU A C 1
ATOM 2007 O O . LEU A 1 251 ? -15.941 1.477 14.454 1.00 62.19 251 LEU A O 1
ATOM 2011 N N . THR A 1 252 ? -15.503 0.837 12.331 1.00 63.44 252 THR A N 1
ATOM 2012 C CA . THR A 1 252 ? -16.494 -0.246 12.223 1.00 63.44 252 THR A CA 1
ATOM 2013 C C . THR A 1 252 ? -15.763 -1.566 11.958 1.00 63.44 252 THR A C 1
ATOM 2015 O O . THR A 1 252 ? -15.258 -1.786 10.855 1.00 63.44 252 THR A O 1
ATOM 2018 N N . GLY A 1 253 ? -15.665 -2.460 12.942 1.00 63.28 253 GLY A N 1
ATOM 2019 C CA . GLY A 1 253 ? -14.928 -3.713 12.746 1.00 63.28 253 GLY A CA 1
ATOM 2020 C C . GLY A 1 253 ? -15.115 -4.743 13.853 1.00 63.28 253 GLY A C 1
ATOM 2021 O O . GLY A 1 253 ? -15.343 -4.392 15.009 1.00 63.28 253 GLY A O 1
ATOM 2022 N N . LEU A 1 254 ? -15.022 -6.027 13.497 1.00 62.53 254 LEU A N 1
ATOM 2023 C CA . LEU A 1 254 ? -15.080 -7.142 14.452 1.00 62.53 254 LEU A CA 1
ATOM 2024 C C . LEU A 1 254 ? -13.676 -7.711 14.647 1.00 62.53 254 LEU A C 1
ATOM 2026 O O . LEU A 1 254 ? -12.986 -8.005 13.665 1.00 62.53 254 LEU A O 1
ATOM 2030 N N . GLY A 1 255 ? -13.260 -7.893 15.899 1.00 67.50 255 GLY A N 1
ATOM 2031 C CA . GLY A 1 255 ? -11.936 -8.439 16.177 1.00 67.50 255 GLY A CA 1
ATOM 2032 C C . GLY A 1 255 ? -11.729 -8.977 17.578 1.00 67.50 255 GLY A C 1
ATOM 2033 O O . GLY A 1 255 ? -12.433 -8.615 18.512 1.00 67.50 255 GLY A O 1
ATOM 2034 N N . SER A 1 256 ? -10.762 -9.880 17.745 1.00 72.38 256 SER A N 1
ATOM 2035 C CA . SER A 1 256 ? -10.547 -10.534 19.043 1.00 72.38 256 SER A CA 1
ATOM 2036 C C . SER A 1 256 ? -9.910 -9.588 20.065 1.00 72.38 256 SER A C 1
ATOM 2038 O O . SER A 1 256 ? -10.382 -9.530 21.204 1.00 72.38 256 SER A O 1
ATOM 2040 N N . ARG A 1 257 ? -8.900 -8.817 19.647 1.00 72.31 257 ARG A N 1
ATOM 2041 C CA . ARG A 1 257 ? -8.231 -7.782 20.440 1.00 72.31 257 ARG A CA 1
ATOM 2042 C C . ARG A 1 257 ? -8.190 -6.491 19.649 1.00 72.31 257 ARG A C 1
ATOM 2044 O O . ARG A 1 257 ? -7.744 -6.487 18.500 1.00 72.31 257 ARG A O 1
ATOM 2051 N N . PHE A 1 258 ? -8.686 -5.418 20.242 1.00 73.38 258 PHE A N 1
ATOM 2052 C CA . PHE A 1 258 ? -8.818 -4.170 19.510 1.00 73.38 258 PHE A CA 1
ATOM 2053 C C . PHE A 1 258 ? -7.594 -3.270 19.687 1.00 73.38 258 PHE A C 1
ATOM 2055 O O . PHE A 1 258 ? -6.918 -2.982 18.703 1.00 73.38 258 PHE A O 1
ATOM 2062 N N . TRP A 1 259 ? -7.283 -2.898 20.926 1.00 75.19 259 TRP A N 1
ATOM 2063 C CA . TRP A 1 259 ? -6.149 -2.053 21.285 1.00 75.19 259 TRP A CA 1
ATOM 2064 C C . TRP A 1 259 ? -5.260 -2.766 22.314 1.00 75.19 259 TRP A C 1
ATOM 2066 O O . TRP A 1 259 ? -5.720 -3.057 23.418 1.00 75.19 259 TRP A O 1
ATOM 2076 N N . GLU A 1 260 ? -4.003 -3.041 21.962 1.00 78.56 260 GLU A N 1
ATOM 2077 C CA . GLU A 1 260 ? -3.024 -3.743 22.805 1.00 78.56 260 GLU A CA 1
ATOM 2078 C C . GLU A 1 260 ? -1.682 -2.986 22.819 1.00 78.56 260 GLU A C 1
ATOM 2080 O O . GLU A 1 260 ? -1.123 -2.691 21.761 1.00 78.56 260 GLU A O 1
ATOM 2085 N N . ASN A 1 261 ? -1.148 -2.696 24.010 1.00 81.31 261 ASN A N 1
ATOM 2086 C CA . ASN A 1 261 ? 0.163 -2.057 24.224 1.00 81.31 261 ASN A CA 1
ATOM 2087 C C . ASN A 1 261 ? 0.301 -0.692 23.521 1.00 81.31 261 ASN A C 1
ATOM 2089 O O . ASN A 1 261 ? 1.019 -0.552 22.528 1.00 81.31 261 ASN A O 1
ATOM 2093 N N . ILE A 1 262 ? -0.391 0.330 24.027 1.00 77.00 262 ILE A N 1
ATOM 2094 C CA . ILE A 1 262 ? -0.458 1.643 23.363 1.00 77.00 262 ILE A CA 1
ATOM 2095 C C . ILE A 1 262 ? -0.017 2.749 24.292 1.00 77.00 262 ILE A C 1
ATOM 2097 O O . ILE A 1 262 ? -0.447 2.813 25.443 1.00 77.00 262 ILE A O 1
ATOM 2101 N N . ILE A 1 263 ? 0.787 3.657 23.751 1.00 73.00 263 ILE A N 1
ATOM 2102 C CA . ILE A 1 263 ? 1.209 4.884 24.412 1.00 73.00 263 ILE A CA 1
ATOM 2103 C C . ILE A 1 263 ? 0.725 6.060 23.573 1.00 73.00 263 ILE A C 1
ATOM 2105 O O . ILE A 1 263 ? 1.085 6.187 22.400 1.00 73.00 263 ILE A O 1
ATOM 2109 N N . LEU A 1 264 ? -0.092 6.922 24.171 1.00 71.81 264 LEU A N 1
ATOM 2110 C CA . LEU A 1 264 ? -0.703 8.036 23.464 1.00 71.81 264 LEU A CA 1
ATOM 2111 C C . LEU A 1 264 ? -0.754 9.305 24.315 1.00 71.81 264 LEU A C 1
ATOM 2113 O O . LEU A 1 264 ? -1.089 9.263 25.498 1.00 71.81 264 LEU A O 1
ATOM 2117 N N . THR A 1 265 ? -0.448 10.458 23.715 1.00 65.50 265 THR A N 1
ATOM 2118 C CA . THR A 1 265 ? -0.557 11.736 24.438 1.00 65.50 265 THR A CA 1
ATOM 2119 C C . THR A 1 265 ? -1.972 12.310 24.392 1.00 65.50 265 THR A C 1
ATOM 2121 O O . THR A 1 265 ? -2.481 12.733 25.421 1.00 65.50 265 THR A O 1
ATOM 2124 N N . MET A 1 266 ? -2.671 12.251 23.255 1.00 61.25 266 MET A N 1
ATOM 2125 C CA . MET A 1 266 ? -4.044 12.757 23.126 1.00 61.25 266 MET A CA 1
ATOM 2126 C C . MET A 1 266 ? -4.900 11.817 22.277 1.00 61.25 266 MET A C 1
ATOM 2128 O O . MET A 1 266 ? -4.540 11.512 21.137 1.00 61.25 266 MET A O 1
ATOM 2132 N N . LEU A 1 267 ? -6.050 11.395 22.809 1.00 63.97 267 LEU A N 1
ATOM 2133 C CA . LEU A 1 267 ? -7.012 10.539 22.116 1.00 63.97 267 LEU A CA 1
ATOM 2134 C C . LEU A 1 267 ? -8.391 11.193 22.032 1.00 63.97 267 LEU A C 1
ATOM 2136 O O . LEU A 1 267 ? -9.031 11.437 23.058 1.00 63.97 267 LEU A O 1
ATOM 2140 N N . LEU A 1 268 ? -8.880 11.382 20.806 1.00 55.97 268 LEU A N 1
ATOM 2141 C CA . LEU A 1 268 ? -10.265 11.751 20.525 1.00 55.97 268 LEU A CA 1
ATOM 2142 C C . LEU A 1 268 ? -10.874 10.730 19.551 1.00 55.97 268 LEU A C 1
ATOM 2144 O O . LEU A 1 268 ? -10.476 10.637 18.387 1.00 55.97 268 LEU A O 1
ATOM 2148 N N . ILE A 1 269 ? -11.842 9.951 20.033 1.00 61.59 269 ILE A N 1
ATOM 2149 C CA . ILE A 1 269 ? -12.592 8.970 19.236 1.00 61.59 269 ILE A CA 1
ATOM 2150 C C . ILE A 1 269 ? -14.064 9.390 19.216 1.00 61.59 269 ILE A C 1
ATOM 2152 O O . ILE A 1 269 ? -14.709 9.427 20.265 1.00 61.59 269 ILE A O 1
ATOM 2156 N N . LEU A 1 270 ? -14.597 9.676 18.022 1.00 49.78 270 LEU A N 1
ATOM 2157 C CA . LEU A 1 270 ? -15.959 10.191 17.849 1.00 49.78 270 LEU A CA 1
ATOM 2158 C C . LEU A 1 270 ? -17.032 9.100 17.722 1.00 49.78 270 LEU A C 1
ATOM 2160 O O . LEU A 1 270 ? -18.146 9.325 18.170 1.00 49.78 270 LEU A O 1
ATOM 2164 N N . LEU A 1 271 ? -16.749 7.942 17.118 1.00 55.38 271 LEU A N 1
ATOM 2165 C CA . LEU A 1 271 ? -17.707 6.832 17.077 1.00 55.38 271 LEU A CA 1
ATOM 2166 C C . LEU A 1 271 ? -17.010 5.500 16.801 1.00 55.38 271 LEU A C 1
ATOM 2168 O O . LEU A 1 271 ? -16.373 5.315 15.759 1.00 55.38 271 LEU A O 1
ATOM 2172 N N . LEU A 1 272 ? -17.185 4.546 17.713 1.00 59.59 272 LEU A N 1
ATOM 2173 C CA . LEU A 1 272 ? -16.675 3.193 17.544 1.00 59.59 272 LEU A CA 1
ATOM 2174 C C . LEU A 1 272 ? -17.784 2.145 17.688 1.00 59.59 272 LEU A C 1
ATOM 2176 O O . LEU A 1 272 ? -18.427 2.031 18.735 1.00 59.59 272 LEU A O 1
ATOM 2180 N N . THR A 1 273 ? -17.979 1.382 16.614 1.00 58.62 273 THR A N 1
ATOM 2181 C CA . THR A 1 273 ? -19.003 0.342 16.441 1.00 58.62 273 THR A CA 1
ATOM 2182 C C . THR A 1 273 ? -18.287 -0.985 16.159 1.00 58.62 273 THR A C 1
ATOM 2184 O O . THR A 1 273 ? -18.063 -1.380 15.016 1.00 58.62 273 THR A O 1
ATOM 2187 N N . GLY A 1 274 ? -17.840 -1.672 17.211 1.00 59.16 274 GLY A N 1
ATOM 2188 C CA . GLY A 1 274 ? -17.091 -2.923 17.067 1.00 59.16 274 GLY A CA 1
ATOM 2189 C C . GLY A 1 274 ? -17.389 -3.927 18.173 1.00 59.16 274 GLY A C 1
ATOM 2190 O O . GLY A 1 274 ? -17.590 -3.544 19.324 1.00 59.16 274 GLY A O 1
ATOM 2191 N N . LEU A 1 275 ? -17.428 -5.214 17.820 1.00 58.56 275 LEU A N 1
ATOM 2192 C CA . LEU A 1 275 ? -17.557 -6.323 18.771 1.00 58.56 275 LEU A CA 1
ATOM 2193 C C . LEU A 1 275 ? -16.196 -7.000 18.927 1.00 58.56 275 LEU A C 1
ATOM 2195 O O . LEU A 1 275 ? -15.551 -7.326 17.926 1.00 58.56 275 LEU A O 1
ATOM 2199 N N . GLY A 1 276 ? -15.771 -7.249 20.168 1.00 62.16 276 GLY A N 1
ATOM 2200 C CA . GLY A 1 276 ? -14.503 -7.936 20.402 1.00 62.16 276 GLY A CA 1
ATOM 2201 C C . GLY A 1 276 ? -14.343 -8.594 21.762 1.00 62.16 276 GLY A C 1
ATOM 2202 O O . GLY A 1 276 ? -15.077 -8.315 22.701 1.00 62.16 276 GLY A O 1
ATOM 2203 N N . SER A 1 277 ? -13.389 -9.516 21.892 1.00 66.00 277 SER A N 1
ATOM 2204 C CA . SER A 1 277 ? -13.196 -10.221 23.168 1.00 66.00 277 SER A CA 1
ATOM 2205 C C . SER A 1 277 ? -12.496 -9.328 24.198 1.00 66.00 277 SER A C 1
ATOM 2207 O O . SER A 1 277 ? -12.982 -9.212 25.323 1.00 66.00 277 SER A O 1
ATOM 2209 N N . ARG A 1 278 ? -11.427 -8.627 23.806 1.00 66.50 278 ARG A N 1
ATOM 2210 C CA . ARG A 1 278 ? -10.702 -7.656 24.636 1.00 66.50 278 ARG A CA 1
ATOM 2211 C C . ARG A 1 278 ? -10.603 -6.336 23.898 1.00 66.50 278 ARG A C 1
ATOM 2213 O O . ARG A 1 278 ? -10.140 -6.310 22.756 1.00 66.50 278 ARG A O 1
ATOM 2220 N N . PHE A 1 279 ? -11.077 -5.265 24.519 1.00 69.00 279 PHE A N 1
ATOM 2221 C CA . PHE A 1 279 ? -11.170 -3.987 23.824 1.00 69.00 279 PHE A CA 1
ATOM 2222 C C . PHE A 1 279 ? -9.940 -3.103 24.056 1.00 69.00 279 PHE A C 1
ATOM 2224 O O . PHE A 1 279 ? -9.283 -2.742 23.084 1.00 69.00 279 PHE A O 1
ATOM 2231 N N . TRP A 1 280 ? -9.568 -2.851 25.310 1.00 69.44 280 TRP A N 1
ATOM 2232 C CA . TRP A 1 280 ? -8.348 -2.124 25.667 1.00 69.44 280 TRP A CA 1
ATOM 2233 C C . TRP A 1 280 ? -7.484 -2.938 26.634 1.00 69.44 280 TRP A C 1
ATOM 2235 O O . TRP A 1 280 ? -7.948 -3.287 27.722 1.00 69.44 280 TRP A O 1
ATOM 2245 N N . GLU A 1 281 ? -6.234 -3.198 26.256 1.00 71.50 281 GLU A N 1
ATOM 2246 C CA . GLU A 1 281 ? -5.248 -3.946 27.045 1.00 71.50 281 GLU A CA 1
ATOM 2247 C C . GLU A 1 281 ? -3.906 -3.186 27.061 1.00 71.50 281 GLU A C 1
ATOM 2249 O O . GLU A 1 281 ? -3.361 -2.865 26.005 1.00 71.50 281 GLU A O 1
ATOM 2254 N N . ASN A 1 282 ? -3.363 -2.900 28.250 1.00 74.69 282 ASN A N 1
ATOM 2255 C CA . ASN A 1 282 ? -2.054 -2.252 28.450 1.00 74.69 282 ASN A CA 1
ATOM 2256 C C . ASN A 1 282 ? -1.933 -0.872 27.766 1.00 74.69 282 ASN A C 1
ATOM 2258 O O . ASN A 1 282 ? -1.154 -0.684 26.828 1.00 74.69 282 ASN A O 1
ATOM 2262 N N . ILE A 1 283 ? -2.711 0.108 28.232 1.00 68.00 283 ILE A N 1
ATOM 2263 C CA . ILE A 1 283 ? -2.792 1.444 27.615 1.00 68.00 283 ILE A CA 1
ATOM 2264 C C . ILE A 1 283 ? -2.258 2.518 28.562 1.00 68.00 283 ILE A C 1
ATOM 2266 O O . ILE A 1 283 ? -2.664 2.587 29.722 1.00 68.00 283 ILE A O 1
ATOM 2270 N N . ILE A 1 284 ? -1.406 3.399 28.044 1.00 66.12 284 ILE A N 1
ATOM 2271 C CA . ILE A 1 284 ? -0.946 4.618 28.713 1.00 66.12 284 ILE A CA 1
ATOM 2272 C C . ILE A 1 284 ? -1.448 5.811 27.905 1.00 66.12 284 ILE A C 1
ATOM 2274 O O . ILE A 1 284 ? -1.106 5.953 26.729 1.00 66.12 284 ILE A O 1
ATOM 2278 N N . LEU A 1 285 ? -2.262 6.664 28.524 1.00 65.56 285 LEU A N 1
ATOM 2279 C CA . LEU A 1 285 ? -2.928 7.751 27.816 1.00 65.56 285 LEU A CA 1
ATOM 2280 C C . LEU A 1 285 ? -3.010 9.037 28.642 1.00 65.56 285 LEU A C 1
ATOM 2282 O O . LEU A 1 285 ? -3.383 8.998 29.814 1.00 65.56 285 LEU A O 1
ATOM 2286 N N . ALA A 1 286 ? -2.711 10.186 28.023 1.00 58.41 286 ALA A N 1
ATOM 2287 C CA . ALA A 1 286 ? -2.749 11.456 28.749 1.00 58.41 286 ALA A CA 1
ATOM 2288 C C . ALA A 1 286 ? -4.145 12.109 28.808 1.00 58.41 286 ALA A C 1
ATOM 2290 O O . ALA A 1 286 ? -4.549 12.591 29.868 1.00 58.41 286 ALA A O 1
ATOM 2291 N N . MET A 1 287 ? -4.903 12.079 27.706 1.00 56.09 287 MET A N 1
ATOM 2292 C CA . MET A 1 287 ? -6.291 12.554 27.647 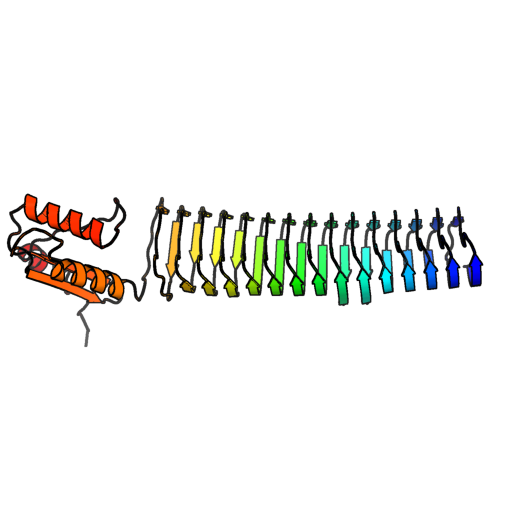1.00 56.09 287 MET A CA 1
ATOM 2293 C C . MET A 1 287 ? -7.149 11.644 26.770 1.00 56.09 287 MET A C 1
ATOM 2295 O O . MET A 1 287 ? -6.750 11.294 25.659 1.00 56.09 287 MET A O 1
ATOM 2299 N N . LEU A 1 288 ? -8.347 11.314 27.253 1.00 59.50 288 LEU A N 1
ATOM 2300 C CA . LEU A 1 288 ? -9.321 10.481 26.555 1.00 59.50 288 LEU A CA 1
ATOM 2301 C C . LEU A 1 288 ? -10.660 11.207 26.419 1.00 59.50 288 LEU A C 1
ATOM 2303 O O . LEU A 1 288 ? -11.234 11.594 27.433 1.00 59.50 288 LEU A O 1
ATOM 2307 N N . ILE A 1 289 ? -11.180 11.298 25.193 1.00 57.41 289 ILE A N 1
ATOM 2308 C CA . ILE A 1 289 ? -12.592 11.591 24.904 1.00 57.41 289 ILE A CA 1
ATOM 2309 C C . ILE A 1 289 ? -13.099 10.498 23.958 1.00 57.41 289 ILE A C 1
ATOM 2311 O O . ILE A 1 289 ? -12.495 10.248 22.911 1.00 57.41 289 ILE A O 1
ATOM 2315 N N . LEU A 1 290 ? -14.175 9.811 24.344 1.00 61.44 290 LEU A N 1
ATOM 2316 C CA . LEU A 1 290 ? -14.566 8.539 23.737 1.00 61.44 290 LEU A CA 1
ATOM 2317 C C . LEU A 1 290 ? -16.089 8.378 23.689 1.00 61.44 290 LEU A C 1
ATOM 2319 O O . LEU A 1 290 ? -16.715 8.384 24.742 1.00 61.44 290 LEU A O 1
ATOM 2323 N N . LEU A 1 291 ? -16.653 8.157 22.495 1.00 55.81 291 LEU A N 1
ATOM 2324 C CA . LEU A 1 291 ? -18.052 7.749 22.291 1.00 55.81 291 LEU A CA 1
ATOM 2325 C C . LEU A 1 291 ? -18.109 6.330 21.691 1.00 55.81 291 LEU A C 1
ATOM 2327 O O . LEU A 1 291 ? -17.590 6.068 20.601 1.00 55.81 291 LEU A O 1
ATOM 2331 N N . LEU A 1 292 ? -18.734 5.394 22.410 1.00 60.66 292 LEU A N 1
ATOM 2332 C CA . LEU A 1 292 ? -18.711 3.954 22.117 1.00 60.66 292 LEU A CA 1
ATOM 2333 C C . LEU A 1 292 ? -20.111 3.363 21.975 1.00 60.66 292 LEU A C 1
ATOM 2335 O O . LEU A 1 292 ? -21.009 3.697 22.742 1.00 60.66 292 LEU A O 1
ATOM 2339 N N . THR A 1 293 ? -20.257 2.408 21.055 1.00 56.72 293 THR A N 1
ATOM 2340 C CA . THR A 1 293 ? -21.504 1.644 20.838 1.00 56.72 293 THR A CA 1
ATOM 2341 C C . THR A 1 293 ? -21.249 0.135 20.635 1.00 56.72 293 THR A C 1
ATOM 2343 O O . THR A 1 293 ? -22.040 -0.565 20.010 1.00 56.72 293 THR A O 1
ATOM 2346 N N . GLY A 1 294 ? -20.128 -0.391 21.152 1.00 57.69 294 GLY A N 1
ATOM 2347 C CA . GLY A 1 294 ? -19.693 -1.787 20.974 1.00 57.69 294 GLY A CA 1
ATOM 2348 C C . GLY A 1 294 ? -19.834 -2.679 22.219 1.00 57.69 294 GLY A C 1
ATOM 2349 O O . GLY A 1 294 ? -19.736 -2.201 23.346 1.00 57.69 294 GLY A O 1
ATOM 2350 N N . LEU A 1 295 ? -20.006 -3.994 22.023 1.00 55.09 295 LEU A N 1
ATOM 2351 C CA . LEU A 1 295 ? -20.020 -5.011 23.092 1.00 55.09 295 LEU A CA 1
ATOM 2352 C C . LEU A 1 295 ? -18.667 -5.743 23.148 1.00 55.09 295 LEU A C 1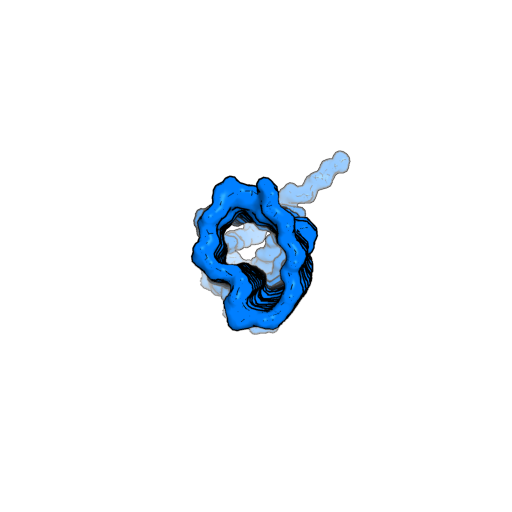
ATOM 2354 O O . LEU A 1 295 ? -18.210 -6.265 22.128 1.00 55.09 295 LEU A O 1
ATOM 2358 N N . SER A 1 296 ? -18.040 -5.855 24.328 1.00 59.50 296 SER A N 1
ATOM 2359 C CA . SER A 1 296 ? -16.785 -6.614 24.472 1.00 59.50 296 SER A CA 1
ATOM 2360 C C . SER A 1 296 ? -16.642 -7.389 25.776 1.00 59.50 296 SER A C 1
ATOM 2362 O O . SER A 1 296 ? -17.019 -6.877 26.817 1.00 59.50 296 SER A O 1
ATOM 2364 N N . SER A 1 297 ? -16.120 -8.631 25.754 1.00 59.31 297 SER A N 1
ATOM 2365 C CA . SER A 1 297 ? -16.047 -9.534 26.936 1.00 59.31 297 SER A CA 1
ATOM 2366 C C . SER A 1 297 ? -15.209 -8.977 28.102 1.00 59.31 297 SER A C 1
ATOM 2368 O O . SER A 1 297 ? -15.617 -9.077 29.256 1.00 59.31 297 SER A O 1
ATOM 2370 N N . ARG A 1 298 ? -14.103 -8.294 27.803 1.00 58.09 298 ARG A N 1
ATOM 2371 C CA . ARG A 1 298 ? -13.292 -7.529 28.756 1.00 58.09 298 ARG A CA 1
ATOM 2372 C C . ARG A 1 298 ? -13.020 -6.160 28.151 1.00 58.09 298 ARG A C 1
ATOM 2374 O O . ARG A 1 298 ? -12.367 -6.063 27.111 1.00 58.09 298 ARG A O 1
ATOM 2381 N N . PHE A 1 299 ? -13.573 -5.118 28.765 1.00 61.78 299 PHE A N 1
ATOM 2382 C CA . PHE A 1 299 ? -13.543 -3.784 28.172 1.00 61.78 299 PHE A CA 1
ATOM 2383 C C . PHE A 1 299 ? -12.246 -3.028 28.496 1.00 61.78 299 PHE A C 1
ATOM 2385 O O . PHE A 1 299 ? -11.621 -2.489 27.587 1.00 61.78 299 PHE A O 1
ATOM 2392 N N . TRP A 1 300 ? -11.822 -3.036 29.762 1.00 62.56 300 TRP A N 1
ATOM 2393 C CA . TRP A 1 300 ? -10.622 -2.348 30.244 1.00 62.56 300 TRP A CA 1
ATOM 2394 C C . TRP A 1 300 ? -9.712 -3.329 31.005 1.00 62.56 300 TRP A C 1
ATOM 2396 O O . TRP A 1 300 ? -10.166 -3.957 31.961 1.00 62.56 300 TRP A O 1
ATOM 2406 N N . GLU A 1 301 ? -8.441 -3.446 30.612 1.00 59.66 301 GLU A N 1
ATOM 2407 C CA . GLU A 1 301 ? -7.417 -4.261 31.289 1.00 59.66 301 GLU A CA 1
ATOM 2408 C C . GLU A 1 301 ? -6.079 -3.487 31.307 1.00 59.66 301 GLU A C 1
ATOM 2410 O O . GLU A 1 301 ? -5.570 -3.099 30.258 1.00 59.66 301 GLU A O 1
ATOM 2415 N N . ASN A 1 302 ? -5.519 -3.225 32.497 1.00 62.28 302 ASN A N 1
ATOM 2416 C CA . ASN A 1 302 ? -4.239 -2.517 32.719 1.00 62.28 302 ASN A CA 1
ATOM 2417 C C . ASN A 1 302 ? -4.113 -1.142 32.029 1.00 62.28 302 ASN A C 1
ATOM 2419 O O . ASN A 1 302 ? -3.416 -0.995 31.025 1.00 62.28 302 ASN A O 1
ATOM 2423 N N . ILE A 1 303 ? -4.767 -0.111 32.575 1.00 60.47 303 ILE A N 1
ATOM 2424 C CA . ILE A 1 303 ? -4.811 1.222 31.949 1.00 60.47 303 ILE A CA 1
ATOM 2425 C C . ILE A 1 303 ? -4.364 2.307 32.911 1.00 60.47 303 ILE A C 1
ATOM 2427 O O . ILE A 1 303 ? -4.823 2.367 34.051 1.00 60.47 303 ILE A O 1
ATOM 2431 N N . ILE A 1 304 ? -3.489 3.178 32.417 1.00 59.53 304 ILE A N 1
ATOM 2432 C CA . ILE A 1 304 ? -2.914 4.303 33.146 1.00 59.53 304 ILE A CA 1
ATOM 2433 C C . ILE A 1 304 ? -3.342 5.591 32.435 1.00 59.53 304 ILE A C 1
ATOM 2435 O O . ILE A 1 304 ? -3.014 5.804 31.269 1.00 59.53 304 ILE A O 1
ATOM 2439 N N . LEU A 1 305 ? -4.089 6.442 33.143 1.00 59.25 305 LEU A N 1
ATOM 2440 C CA . LEU A 1 305 ? -4.631 7.710 32.643 1.00 59.25 305 LEU A CA 1
ATOM 2441 C C . LEU A 1 305 ? -4.130 8.874 33.499 1.00 59.25 305 LEU A C 1
ATOM 2443 O O . LEU A 1 305 ? -4.167 8.774 34.726 1.00 59.25 305 LEU A O 1
ATOM 2447 N N . THR A 1 306 ? -3.709 9.981 32.876 1.00 50.84 306 THR A N 1
ATOM 2448 C CA . THR A 1 306 ? -3.312 11.198 33.619 1.00 50.84 306 THR A CA 1
ATOM 2449 C C . THR A 1 306 ? -4.441 12.219 33.764 1.00 50.84 306 THR A C 1
ATOM 2451 O O . THR A 1 306 ? -4.485 12.926 34.766 1.00 50.84 306 THR A O 1
ATOM 2454 N N . MET A 1 307 ? -5.376 12.294 32.809 1.00 42.06 307 MET A N 1
ATOM 2455 C CA . MET A 1 307 ? -6.579 13.129 32.892 1.00 42.06 307 MET A CA 1
ATOM 2456 C C . MET A 1 307 ? -7.734 12.476 32.120 1.00 42.06 307 MET A C 1
ATOM 2458 O O . MET A 1 307 ? -7.550 11.968 31.014 1.00 42.06 307 MET A O 1
ATOM 2462 N N . LEU A 1 308 ? -8.936 12.480 32.700 1.00 43.78 308 LEU A N 1
ATOM 2463 C CA . LEU A 1 308 ? -10.102 11.780 32.164 1.00 43.78 308 LEU A CA 1
ATOM 2464 C C . LEU A 1 308 ? -11.302 12.726 32.069 1.00 43.78 308 LEU A C 1
ATOM 2466 O O . LEU A 1 308 ? -11.747 13.258 33.082 1.00 43.78 308 LEU A O 1
ATOM 2470 N N . LEU A 1 309 ? -11.844 12.894 30.861 1.00 37.69 309 LEU A N 1
ATOM 2471 C CA . LEU A 1 309 ? -13.131 13.544 30.620 1.00 37.69 309 LEU A CA 1
ATOM 2472 C C . LEU A 1 309 ? -14.018 12.547 29.857 1.00 37.69 309 LEU A C 1
ATOM 2474 O O . LEU A 1 309 ? -13.878 12.370 28.651 1.00 37.69 309 LEU A O 1
ATOM 2478 N N . ILE A 1 310 ? -14.893 11.836 30.567 1.00 43.94 310 ILE A N 1
ATOM 2479 C CA . ILE A 1 310 ? -15.792 10.835 29.968 1.00 43.94 310 ILE A CA 1
ATOM 2480 C C . ILE A 1 310 ? -17.072 11.508 29.461 1.00 43.94 310 ILE A C 1
ATOM 2482 O O . ILE A 1 310 ? -17.670 12.305 30.179 1.00 43.94 310 ILE A O 1
ATOM 2486 N N . LEU A 1 311 ? -17.543 11.102 28.275 1.00 46.31 311 LEU A N 1
ATOM 2487 C CA . LEU A 1 311 ? -18.936 11.257 27.853 1.00 46.31 311 LEU A CA 1
ATOM 2488 C C . LEU A 1 311 ? -19.482 9.899 27.362 1.00 46.31 311 LEU A C 1
ATOM 2490 O O . LEU A 1 311 ? -19.083 9.412 26.315 1.00 46.31 311 LEU A O 1
ATOM 2494 N N . LEU A 1 312 ? -20.380 9.323 28.168 1.00 42.84 312 LEU A N 1
ATOM 2495 C CA . LEU A 1 312 ? -21.324 8.213 27.942 1.00 42.84 312 LEU A CA 1
ATOM 2496 C C . LEU A 1 312 ? -20.893 6.930 27.189 1.00 42.84 312 LEU A C 1
ATOM 2498 O O . LEU A 1 312 ? -20.682 6.922 25.978 1.00 42.84 312 LEU A O 1
ATOM 2502 N N . LEU A 1 313 ? -20.988 5.786 27.885 1.00 49.88 313 LEU A N 1
ATOM 2503 C CA . LEU A 1 313 ? -21.143 4.462 27.271 1.00 49.88 313 LEU A CA 1
ATOM 2504 C C . LEU A 1 313 ? -22.586 3.981 27.440 1.00 49.88 313 LEU A C 1
ATOM 2506 O O . LEU A 1 313 ? -23.022 3.708 28.555 1.00 49.88 313 LEU A O 1
ATOM 2510 N N . THR A 1 314 ? -23.296 3.784 26.335 1.00 46.53 314 THR A N 1
ATOM 2511 C CA . THR A 1 314 ? -24.512 2.965 26.342 1.00 46.53 314 THR A CA 1
ATOM 2512 C C . THR A 1 314 ? -24.098 1.486 26.375 1.00 46.53 314 THR A C 1
ATOM 2514 O O . THR A 1 314 ? -23.338 1.031 25.524 1.00 46.53 314 THR A O 1
ATOM 2517 N N . GLY A 1 315 ? -24.548 0.725 27.383 1.00 52.06 315 GLY A N 1
ATOM 2518 C CA . GLY A 1 315 ? -24.420 -0.745 27.397 1.00 52.06 315 GLY A CA 1
ATOM 2519 C C . GLY A 1 315 ? -23.447 -1.391 28.399 1.00 52.06 315 GLY A C 1
ATOM 2520 O O . GLY A 1 315 ? -23.403 -2.618 28.442 1.00 52.06 315 GLY A O 1
ATOM 2521 N N . LEU A 1 316 ? -22.714 -0.643 29.241 1.00 58.97 316 LEU A N 1
ATOM 2522 C CA . LEU A 1 316 ? -21.953 -1.236 30.368 1.00 58.97 316 LEU A CA 1
ATOM 2523 C C . LEU A 1 316 ? -22.849 -1.636 31.550 1.00 58.97 316 LEU A C 1
ATOM 2525 O O . LEU A 1 316 ? -22.542 -2.598 32.259 1.00 58.97 316 LEU A O 1
ATOM 2529 N N . ALA A 1 317 ? -23.966 -0.926 31.741 1.00 62.03 317 ALA A N 1
ATOM 2530 C CA . ALA A 1 317 ? -24.904 -1.179 32.829 1.00 62.03 317 ALA A CA 1
ATOM 2531 C C . ALA A 1 317 ? -25.409 -2.628 32.848 1.00 62.03 317 ALA A C 1
ATOM 2533 O O . ALA A 1 317 ? -25.543 -3.204 33.920 1.00 62.03 317 ALA A O 1
ATOM 2534 N N . SER A 1 318 ? -25.605 -3.254 31.682 1.00 67.69 318 SER A N 1
ATOM 2535 C CA . SER A 1 318 ? -26.112 -4.629 31.573 1.00 67.69 318 SER A CA 1
ATOM 2536 C C . SER A 1 318 ? -25.196 -5.665 32.235 1.00 67.69 318 SER A C 1
ATOM 2538 O O . SER A 1 318 ? -25.676 -6.557 32.928 1.00 67.69 318 SER A O 1
ATOM 2540 N N . ARG A 1 319 ? -23.874 -5.525 32.091 1.00 71.88 319 ARG A N 1
ATOM 2541 C CA . ARG A 1 319 ? -22.902 -6.484 32.641 1.00 71.88 319 ARG A CA 1
ATOM 2542 C C . ARG A 1 319 ? -22.592 -6.272 34.103 1.00 71.88 319 ARG A C 1
ATOM 2544 O O . ARG A 1 319 ? -22.424 -7.239 34.838 1.00 71.88 319 ARG A O 1
ATOM 2551 N N . PHE A 1 320 ? -22.487 -5.017 34.529 1.00 76.19 320 PHE A N 1
ATOM 2552 C CA . PHE A 1 320 ? -22.350 -4.738 35.953 1.00 76.19 320 PHE A CA 1
ATOM 2553 C C . PHE A 1 320 ? -23.604 -5.171 36.708 1.00 76.19 320 PHE A C 1
ATOM 2555 O O . PHE A 1 320 ? -23.492 -5.738 37.791 1.00 76.19 320 PHE A O 1
ATOM 2562 N N . TRP A 1 321 ? -24.777 -4.999 36.100 1.00 78.38 321 TRP A N 1
ATOM 2563 C CA . TRP A 1 321 ? -26.027 -5.527 36.624 1.00 78.38 321 TRP A CA 1
ATOM 2564 C C . TRP A 1 321 ? -26.007 -7.057 36.748 1.00 78.38 321 TRP A C 1
ATOM 2566 O O . TRP A 1 321 ? -26.257 -7.577 37.833 1.00 78.38 321 TRP A O 1
ATOM 2576 N N . GLU A 1 322 ? -25.626 -7.775 35.686 1.00 80.38 322 GLU A N 1
ATOM 2577 C CA . GLU A 1 322 ? -25.508 -9.241 35.702 1.00 80.38 322 GLU A CA 1
ATOM 2578 C C . GLU A 1 322 ? -24.533 -9.735 36.786 1.00 80.38 322 GLU A C 1
ATOM 2580 O O . GLU A 1 322 ? -24.902 -10.556 37.627 1.00 80.38 322 GLU A O 1
ATOM 2585 N N . ASN A 1 323 ? -23.313 -9.189 36.829 1.00 80.88 323 ASN A N 1
ATOM 2586 C CA . ASN A 1 323 ? -22.283 -9.609 37.782 1.00 80.88 323 ASN A CA 1
ATOM 2587 C C . ASN A 1 323 ? -22.690 -9.362 39.241 1.00 80.88 323 ASN A C 1
ATOM 2589 O O . ASN A 1 323 ? -22.385 -10.183 40.107 1.00 80.88 323 ASN A O 1
ATOM 2593 N N . ILE A 1 324 ? -23.377 -8.252 39.531 1.00 82.25 324 ILE A N 1
ATOM 2594 C CA . ILE A 1 324 ? -23.841 -7.975 40.894 1.00 82.25 324 ILE A CA 1
ATOM 2595 C C . ILE A 1 324 ? -24.996 -8.893 41.285 1.00 82.25 324 ILE A C 1
ATOM 2597 O O . ILE A 1 324 ? -25.002 -9.379 42.415 1.00 82.25 324 ILE A O 1
ATOM 2601 N N . ILE A 1 325 ? -25.944 -9.169 40.384 1.00 81.69 325 ILE A N 1
ATOM 2602 C CA . ILE A 1 325 ? -27.020 -10.127 40.672 1.00 81.69 325 ILE A CA 1
ATOM 2603 C C . ILE A 1 325 ? -26.429 -11.504 40.979 1.00 81.69 325 ILE A C 1
ATOM 2605 O O . ILE A 1 325 ? -26.793 -12.106 41.988 1.00 81.69 325 ILE A O 1
ATOM 2609 N N . LEU A 1 326 ? -25.482 -11.978 40.165 1.00 84.31 326 LEU A N 1
ATOM 2610 C CA . LEU A 1 326 ? -24.809 -13.257 40.403 1.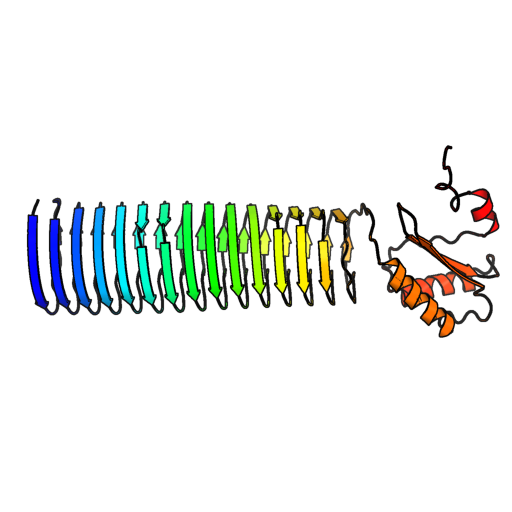00 84.31 326 LEU A CA 1
ATOM 2611 C C . LEU A 1 326 ? -24.037 -13.265 41.729 1.00 84.31 326 LEU A C 1
ATOM 2613 O O . LEU A 1 326 ? -24.056 -14.266 42.440 1.00 84.31 326 LEU A O 1
ATOM 2617 N N . ALA A 1 327 ? -23.395 -12.155 42.101 1.00 85.12 327 ALA A N 1
ATOM 2618 C CA . ALA A 1 327 ? -22.693 -12.042 43.377 1.00 85.12 327 ALA A CA 1
ATOM 2619 C C . ALA A 1 327 ? -23.631 -11.988 44.591 1.00 85.12 327 ALA A C 1
ATOM 2621 O O . ALA A 1 327 ? -23.277 -12.532 45.638 1.00 85.12 327 ALA A O 1
ATOM 2622 N N . MET A 1 328 ? -24.808 -11.367 44.461 1.00 81.19 328 MET A N 1
ATOM 2623 C CA . MET A 1 328 ? -25.843 -11.395 45.498 1.00 81.19 328 MET A CA 1
ATOM 2624 C C . MET A 1 328 ? -26.413 -12.802 45.663 1.00 81.19 328 MET A C 1
ATOM 2626 O O . MET A 1 328 ? -26.400 -13.327 46.767 1.00 81.19 328 MET A O 1
ATOM 2630 N N . LEU A 1 329 ? -26.835 -13.444 44.567 1.00 85.12 329 LEU A N 1
ATOM 2631 C CA . LEU A 1 329 ? -27.366 -14.813 44.598 1.00 85.12 329 LEU A CA 1
ATOM 2632 C C . LEU A 1 329 ? -26.328 -15.832 45.087 1.00 85.12 329 LEU A C 1
ATOM 2634 O O . LEU A 1 329 ? -26.675 -16.812 45.737 1.00 85.12 329 LEU A O 1
ATOM 2638 N N . GLY A 1 330 ? -25.053 -15.605 44.770 1.00 87.19 330 GLY A N 1
ATOM 2639 C CA . GLY A 1 330 ? -23.935 -16.425 45.228 1.00 87.19 330 GLY A CA 1
ATOM 2640 C C . GLY A 1 330 ? -23.429 -16.083 46.631 1.00 87.19 330 GLY A C 1
ATOM 2641 O O . GLY A 1 330 ? -22.354 -16.569 46.989 1.00 87.19 330 GLY A O 1
ATOM 2642 N N . GLU A 1 331 ? -24.125 -15.216 47.378 1.00 87.06 331 GLU A N 1
ATOM 2643 C CA . GLU A 1 331 ? -23.787 -14.798 48.750 1.00 87.06 331 GLU A CA 1
ATOM 2644 C C . GLU A 1 331 ? -22.321 -14.341 48.914 1.00 87.06 331 GLU A C 1
ATOM 2646 O O . GLU A 1 331 ? -21.673 -14.514 49.948 1.00 87.06 331 GLU A O 1
ATOM 2651 N N . GLN A 1 332 ? -21.757 -13.726 47.868 1.00 87.06 332 GLN A N 1
ATOM 2652 C CA . GLN A 1 332 ? -20.327 -13.402 47.789 1.00 87.06 332 GLN A CA 1
ATOM 2653 C C . GLN A 1 332 ? -19.906 -12.250 48.711 1.00 87.06 332 GLN A C 1
ATOM 2655 O O . GLN A 1 332 ? -18.710 -12.056 48.940 1.00 87.06 332 GLN A O 1
ATOM 2660 N N . PHE A 1 333 ? -20.871 -11.483 49.225 1.00 79.69 333 PHE A N 1
ATOM 2661 C CA . PHE A 1 333 ? -20.636 -10.369 50.142 1.00 79.69 333 PHE A CA 1
ATOM 2662 C C . PHE A 1 333 ? -20.293 -10.835 51.558 1.00 79.69 333 PHE A C 1
ATOM 2664 O O . PHE A 1 333 ? -19.557 -10.135 52.253 1.00 79.69 333 PHE A O 1
ATOM 2671 N N . MET A 1 334 ? -20.742 -12.030 51.970 1.00 86.69 334 MET A N 1
ATOM 2672 C CA . MET A 1 334 ? -20.421 -12.620 53.278 1.00 86.69 334 MET A CA 1
ATOM 2673 C C . MET A 1 334 ? -20.736 -11.678 54.461 1.00 86.69 334 MET A C 1
ATOM 2675 O O . MET A 1 334 ? -19.995 -11.632 55.446 1.00 86.69 334 MET A O 1
ATOM 2679 N N . VAL A 1 335 ? -21.817 -10.900 54.341 1.00 84.06 335 VAL A N 1
ATOM 2680 C CA . VAL A 1 335 ? -22.308 -9.941 55.354 1.00 84.06 335 VAL A CA 1
ATOM 2681 C C . VAL A 1 335 ? -23.644 -10.376 55.972 1.00 84.06 335 VAL A C 1
ATOM 2683 O O . VAL A 1 335 ? -24.329 -9.580 56.605 1.00 84.06 335 VAL A O 1
ATOM 2686 N N . GLY A 1 336 ? -24.027 -11.645 55.798 1.00 84.56 336 GLY A N 1
ATOM 2687 C CA . GLY A 1 336 ? -25.310 -12.166 56.267 1.00 84.56 336 GLY A CA 1
ATOM 2688 C C . GLY A 1 336 ? -26.483 -11.423 55.628 1.00 84.56 336 GLY A C 1
ATOM 2689 O O . GLY A 1 336 ? -26.469 -11.136 54.436 1.00 84.56 336 GLY A O 1
ATOM 2690 N N . GLU A 1 337 ? -27.481 -11.059 56.429 1.00 85.50 337 GLU A N 1
ATOM 2691 C CA . GLU A 1 337 ? -28.704 -10.407 55.945 1.00 85.50 337 GLU A CA 1
ATOM 2692 C C . GLU A 1 337 ? -28.582 -8.883 55.757 1.00 85.50 337 GLU A C 1
ATOM 2694 O O . GLU A 1 337 ? -29.599 -8.188 55.712 1.00 85.50 337 GLU A O 1
ATOM 2699 N N . GLU A 1 338 ? -27.372 -8.324 55.715 1.00 85.69 338 GLU A N 1
ATOM 2700 C CA . GLU A 1 338 ? -27.182 -6.871 55.625 1.00 85.69 338 GLU A CA 1
ATOM 2701 C C . GLU A 1 338 ? -27.537 -6.292 54.252 1.00 85.69 338 GLU A C 1
ATOM 2703 O O . GLU A 1 338 ? -27.882 -5.116 54.178 1.00 85.69 338 GLU A O 1
ATOM 2708 N N . ILE A 1 339 ? -27.489 -7.081 53.173 1.00 83.12 339 ILE A N 1
ATOM 2709 C CA . ILE A 1 339 ? -27.851 -6.613 51.828 1.00 83.12 339 ILE A CA 1
ATOM 2710 C C . ILE A 1 339 ? -29.375 -6.557 51.678 1.00 83.12 339 ILE A C 1
ATOM 2712 O O . ILE A 1 339 ? -30.064 -7.563 51.821 1.00 83.12 339 ILE A O 1
ATOM 2716 N N . CYS A 1 340 ? -29.901 -5.381 51.337 1.00 81.06 340 CYS A N 1
ATOM 2717 C CA . CYS A 1 340 ? -31.322 -5.169 51.058 1.00 81.06 340 CYS A CA 1
ATOM 2718 C C . CYS A 1 340 ? -31.663 -5.385 49.579 1.00 81.06 340 CYS A C 1
ATOM 2720 O O . CYS A 1 340 ? -32.759 -5.835 49.256 1.00 81.06 340 CYS A O 1
ATOM 2722 N N . GLY A 1 341 ? -30.752 -5.015 48.675 1.00 75.31 341 GLY A N 1
ATOM 2723 C CA . GLY A 1 341 ? -30.973 -5.102 47.234 1.00 75.31 341 GLY A CA 1
ATOM 2724 C C . GLY A 1 341 ? -30.028 -4.217 46.429 1.00 75.31 341 GLY A C 1
ATOM 2725 O O . GLY A 1 341 ? -29.185 -3.513 46.986 1.00 75.31 341 GLY A O 1
ATOM 2726 N N . VAL A 1 342 ? -30.164 -4.258 45.104 1.00 79.56 342 VAL A N 1
ATOM 2727 C CA . VAL A 1 342 ? -29.355 -3.475 44.157 1.00 79.56 342 VAL A CA 1
ATOM 2728 C C . VAL A 1 342 ? -30.279 -2.797 43.156 1.00 79.56 342 VAL A C 1
ATOM 2730 O O . VAL A 1 342 ? -31.284 -3.366 42.736 1.00 79.56 342 VAL A O 1
ATOM 2733 N N . VAL A 1 343 ? -29.931 -1.572 42.777 1.00 73.31 343 VAL A N 1
ATOM 2734 C CA . VAL A 1 343 ? -30.690 -0.721 41.862 1.00 73.31 343 VAL A CA 1
ATOM 2735 C C . VAL A 1 343 ? -29.768 -0.245 40.748 1.00 73.31 343 VAL A C 1
ATOM 2737 O O . VAL A 1 343 ? -28.667 0.237 41.011 1.00 73.31 343 VAL A O 1
ATOM 2740 N N . VAL A 1 344 ? -30.237 -0.342 39.506 1.00 75.06 344 VAL A N 1
ATOM 2741 C CA . VAL A 1 344 ? -29.619 0.311 38.349 1.00 75.06 344 VAL A CA 1
ATOM 2742 C C . VAL A 1 344 ? -30.530 1.435 37.868 1.00 75.06 344 VAL A C 1
ATOM 2744 O O . VAL A 1 344 ? -31.719 1.234 37.635 1.00 75.06 344 VAL A O 1
ATOM 2747 N N . SER A 1 345 ? -29.980 2.639 37.759 1.00 65.06 345 SER A N 1
ATOM 2748 C CA . SER A 1 345 ? -30.667 3.824 37.252 1.00 65.06 345 SER A CA 1
ATOM 2749 C C . SER A 1 345 ? -30.040 4.230 35.932 1.00 65.06 345 SER A C 1
ATOM 2751 O O . SER A 1 345 ? -28.914 4.720 35.912 1.00 65.06 345 SER A O 1
ATOM 2753 N N . ILE A 1 346 ? -30.782 4.047 34.846 1.00 66.81 346 ILE A N 1
ATOM 2754 C CA . ILE A 1 346 ? -30.351 4.438 33.504 1.00 66.81 346 ILE A CA 1
ATOM 2755 C C . ILE A 1 346 ? -30.732 5.906 33.298 1.00 66.81 346 ILE A C 1
ATOM 2757 O O . ILE A 1 346 ? -31.915 6.248 33.395 1.00 66.81 346 ILE A O 1
ATOM 2761 N N . ARG A 1 347 ? -29.756 6.788 33.053 1.00 65.50 347 ARG A N 1
ATOM 2762 C CA . ARG A 1 347 ? -30.010 8.223 32.814 1.00 65.50 347 ARG A CA 1
ATOM 2763 C C . ARG A 1 347 ? -29.318 8.698 31.543 1.00 65.50 347 ARG A C 1
ATOM 2765 O O . ARG A 1 347 ? -28.383 8.089 31.047 1.00 65.50 347 ARG A O 1
ATOM 2772 N N . PHE A 1 348 ? -29.760 9.851 31.044 1.00 47.59 348 PHE A N 1
ATOM 2773 C CA . PHE A 1 348 ? -29.215 10.449 29.824 1.00 47.59 348 PHE A CA 1
ATOM 2774 C C . PHE A 1 348 ? -27.725 10.828 29.926 1.00 47.59 348 PHE A C 1
ATOM 2776 O O . PHE A 1 348 ? -27.020 10.774 28.927 1.00 47.59 348 PHE A O 1
ATOM 2783 N N . GLN A 1 349 ? -27.251 11.223 31.116 1.00 47.16 349 GLN A N 1
ATOM 2784 C CA . GLN A 1 349 ? -25.869 11.676 31.348 1.00 47.16 349 GLN A CA 1
ATOM 2785 C C . GLN A 1 349 ? -24.961 10.639 32.020 1.00 47.16 349 GLN A C 1
ATOM 2787 O O . GLN A 1 349 ? -23.747 10.759 31.904 1.00 47.16 349 GLN A O 1
ATOM 2792 N N . GLU A 1 350 ? -25.514 9.629 32.692 1.00 57.78 350 GLU A N 1
ATOM 2793 C CA . GLU A 1 350 ? -24.751 8.541 33.311 1.00 57.78 350 GLU A CA 1
ATOM 2794 C C . GLU A 1 350 ? -25.683 7.426 33.800 1.00 57.78 350 GLU A C 1
ATOM 2796 O O . GLU A 1 350 ? -26.812 7.687 34.217 1.00 57.78 350 GLU A O 1
ATOM 2801 N N . ASP A 1 351 ? -25.186 6.190 33.801 1.00 67.00 351 ASP A N 1
ATOM 2802 C CA . ASP A 1 351 ? -25.851 5.067 34.455 1.00 67.00 351 ASP A CA 1
ATOM 2803 C C . ASP A 1 351 ? -25.303 4.917 35.878 1.00 67.00 351 ASP A C 1
ATOM 2805 O O . ASP A 1 351 ? -24.090 4.842 36.083 1.00 67.00 351 ASP A O 1
ATOM 2809 N N . ILE A 1 352 ? -26.194 4.848 36.865 1.00 71.31 352 ILE A N 1
ATOM 2810 C CA . ILE A 1 352 ? -25.831 4.740 38.283 1.00 71.31 352 ILE A CA 1
ATOM 2811 C C . ILE A 1 352 ? -26.208 3.352 38.790 1.00 71.31 352 ILE A C 1
ATOM 2813 O O . ILE A 1 352 ? -27.356 2.926 38.664 1.00 71.31 352 ILE A O 1
ATOM 2817 N N . LEU A 1 353 ? -25.249 2.662 39.403 1.00 76.62 353 LEU A N 1
ATOM 2818 C CA . LEU A 1 353 ? -25.440 1.360 40.035 1.00 76.62 353 LEU A CA 1
ATOM 2819 C C . LEU A 1 353 ? -25.270 1.500 41.546 1.00 76.62 353 LEU A C 1
ATOM 2821 O O . LEU A 1 353 ? -24.265 2.029 42.017 1.00 76.62 353 LEU A O 1
ATOM 2825 N N . SER A 1 354 ? -26.255 1.043 42.311 1.00 78.88 354 SER A N 1
ATOM 2826 C CA . SER A 1 354 ? -26.298 1.219 43.763 1.00 78.88 354 SER A CA 1
ATOM 2827 C C . SER A 1 354 ? -26.632 -0.093 44.458 1.00 78.88 354 SER A C 1
ATOM 2829 O O . SER A 1 354 ? -27.545 -0.793 44.035 1.00 78.88 354 SER A O 1
ATOM 2831 N N . ILE A 1 355 ? -25.926 -0.407 45.546 1.00 81.75 355 ILE A N 1
ATOM 2832 C CA . ILE A 1 355 ? -26.276 -1.490 46.472 1.00 81.75 355 ILE A CA 1
ATOM 2833 C C . ILE A 1 355 ? -26.776 -0.883 47.777 1.00 81.75 355 ILE A C 1
ATOM 2835 O O . ILE A 1 355 ? -26.224 0.109 48.255 1.00 81.75 355 ILE A O 1
ATOM 2839 N N . TRP A 1 356 ? -27.839 -1.446 48.332 1.00 82.38 356 TRP A N 1
ATOM 2840 C CA . TRP A 1 356 ? -28.456 -0.977 49.565 1.00 82.38 356 TRP A CA 1
ATOM 2841 C C . TRP A 1 356 ? -28.182 -1.980 50.676 1.00 82.38 356 TRP A C 1
ATOM 2843 O O . TRP A 1 356 ? -28.343 -3.186 50.481 1.00 82.38 356 TRP A O 1
ATOM 2853 N N . ASN A 1 357 ? -27.788 -1.475 51.843 1.00 80.12 357 ASN A N 1
ATOM 2854 C CA . ASN A 1 357 ? -27.599 -2.268 53.050 1.00 80.12 357 ASN A CA 1
ATOM 2855 C C . ASN A 1 357 ? -28.419 -1.703 54.221 1.00 80.12 357 ASN A C 1
ATOM 2857 O O . ASN A 1 357 ? -28.793 -0.527 54.199 1.00 80.12 357 ASN A O 1
ATOM 2861 N N . LYS A 1 358 ? -28.703 -2.537 55.228 1.00 81.19 358 LYS A N 1
ATOM 2862 C CA . LYS A 1 358 ? -29.567 -2.190 56.370 1.00 81.19 358 LYS A CA 1
ATOM 2863 C C . LYS A 1 358 ? -28.919 -1.156 57.289 1.00 81.19 358 LYS A C 1
ATOM 2865 O O . LYS A 1 358 ? -29.542 -0.141 57.610 1.00 81.19 358 LYS A O 1
ATOM 2870 N N . THR A 1 359 ? -27.676 -1.403 57.702 1.00 80.75 359 THR A N 1
ATOM 2871 C CA . THR A 1 359 ? -27.043 -0.655 58.794 1.00 80.75 359 THR A CA 1
ATOM 2872 C C . THR A 1 359 ? -25.926 0.256 58.287 1.00 80.75 359 THR A C 1
ATOM 2874 O O . THR A 1 359 ? -24.830 -0.191 57.959 1.00 80.75 359 THR A O 1
ATOM 2877 N N . ALA A 1 360 ? -26.169 1.569 58.253 1.00 75.06 360 ALA A N 1
ATOM 2878 C CA . ALA A 1 360 ? -25.175 2.538 57.776 1.00 75.06 360 ALA A CA 1
ATOM 2879 C C . ALA A 1 360 ? -24.038 2.829 58.772 1.00 75.06 360 ALA A C 1
ATOM 2881 O O . ALA A 1 360 ? -22.958 3.248 58.367 1.00 75.06 360 ALA A O 1
ATOM 2882 N N . SER A 1 361 ? -24.270 2.620 60.071 1.00 77.31 361 SER A N 1
ATOM 2883 C CA . SER A 1 361 ? -23.285 2.887 61.127 1.00 77.31 361 SER A CA 1
ATOM 2884 C C . SER A 1 361 ? -22.217 1.800 61.266 1.00 77.31 361 SER A C 1
ATOM 2886 O O . SER A 1 361 ? -21.214 2.022 61.940 1.00 77.31 361 SER A O 1
ATOM 2888 N N . ASP A 1 362 ? -22.416 0.628 60.657 1.00 80.25 362 ASP A N 1
ATOM 2889 C CA . ASP A 1 362 ? -21.434 -0.453 60.690 1.00 80.25 362 ASP A CA 1
ATOM 2890 C C . ASP A 1 362 ? -20.374 -0.255 59.598 1.00 80.25 362 ASP A C 1
ATOM 2892 O O . ASP A 1 362 ? -20.525 -0.629 58.427 1.00 80.25 362 ASP A O 1
ATOM 2896 N N . GLN A 1 363 ? -19.260 0.353 59.999 1.00 82.44 363 GLN A N 1
ATOM 2897 C CA . GLN A 1 363 ? -18.164 0.670 59.091 1.00 82.44 363 GLN A CA 1
ATOM 2898 C C . GLN A 1 363 ? -17.420 -0.576 58.584 1.00 82.44 363 GLN A C 1
ATOM 2900 O O . GLN A 1 363 ? -16.833 -0.544 57.497 1.00 82.44 363 GLN A O 1
ATOM 2905 N N . VAL A 1 364 ? -17.453 -1.680 59.337 1.00 87.44 364 VAL A N 1
ATOM 2906 C CA . VAL A 1 364 ? -16.808 -2.940 58.943 1.00 87.44 364 VAL A CA 1
ATOM 2907 C C . VAL A 1 364 ? -17.602 -3.578 57.810 1.00 87.44 364 VAL A C 1
ATOM 2909 O O . VAL A 1 364 ? -17.035 -3.909 56.765 1.00 87.44 364 VAL A O 1
ATOM 2912 N N . THR A 1 365 ? -18.921 -3.669 57.975 1.00 82.31 365 THR A N 1
ATOM 2913 C CA . THR A 1 365 ? -19.833 -4.198 56.953 1.00 82.31 365 THR A CA 1
ATOM 2914 C C . THR A 1 365 ? -19.808 -3.352 55.683 1.00 82.31 365 THR A C 1
ATOM 2916 O O . THR A 1 365 ? -19.607 -3.886 54.591 1.00 82.31 365 THR A O 1
ATOM 2919 N N . THR A 1 366 ? -19.921 -2.028 55.798 1.00 79.88 366 THR A N 1
ATOM 2920 C CA . THR A 1 366 ? -19.909 -1.131 54.626 1.00 79.88 366 THR A CA 1
ATOM 2921 C C . THR A 1 366 ? -18.576 -1.169 53.870 1.00 79.88 366 THR A C 1
ATOM 2923 O O . THR A 1 366 ? -18.571 -1.209 52.636 1.00 79.88 366 THR A O 1
ATOM 2926 N N . SER A 1 367 ? -17.443 -1.255 54.577 1.00 81.88 367 SER A N 1
ATOM 2927 C CA . SER A 1 367 ? -16.124 -1.425 53.947 1.00 81.88 367 SER A CA 1
ATOM 2928 C C . SER A 1 367 ? -16.010 -2.768 53.227 1.00 81.88 367 SER A C 1
ATOM 2930 O O . SER A 1 367 ? -15.557 -2.815 52.084 1.00 81.88 367 SER A O 1
ATOM 2932 N N . ARG A 1 368 ? -16.496 -3.855 53.838 1.00 86.06 368 ARG A N 1
ATOM 2933 C CA . ARG A 1 368 ? -16.486 -5.191 53.226 1.00 86.06 368 ARG A CA 1
ATOM 2934 C C . ARG A 1 368 ? -17.350 -5.262 51.966 1.00 86.06 368 ARG A C 1
ATOM 2936 O O . ARG A 1 368 ? -16.940 -5.881 50.980 1.00 86.06 368 ARG A O 1
ATOM 2943 N N . ILE A 1 369 ? -18.513 -4.609 51.971 1.00 81.94 369 ILE A N 1
ATOM 2944 C CA . ILE A 1 369 ? -19.383 -4.494 50.792 1.00 81.94 369 ILE A CA 1
ATOM 2945 C C . ILE A 1 369 ? -18.651 -3.747 49.677 1.00 81.94 369 ILE A C 1
ATOM 2947 O O . ILE A 1 369 ? -18.568 -4.254 48.560 1.00 81.94 369 ILE A O 1
ATOM 2951 N N . ARG A 1 370 ? -18.063 -2.585 49.984 1.00 82.50 370 ARG A N 1
ATOM 2952 C CA . ARG A 1 370 ? -17.288 -1.779 49.029 1.00 82.50 370 ARG A CA 1
ATOM 2953 C C . ARG A 1 370 ? -16.139 -2.576 48.405 1.00 82.50 370 ARG A C 1
ATOM 2955 O O . ARG A 1 370 ? -15.959 -2.556 47.186 1.00 82.50 370 ARG A O 1
ATOM 2962 N N . ASP A 1 371 ? -15.377 -3.289 49.224 1.00 85.06 371 ASP A N 1
ATOM 2963 C CA . ASP A 1 371 ? -14.217 -4.051 48.761 1.00 85.06 371 ASP A CA 1
ATOM 2964 C C . ASP A 1 371 ? -14.659 -5.263 47.917 1.00 85.06 371 ASP A C 1
ATOM 2966 O O . ASP A 1 371 ? -14.047 -5.575 46.891 1.00 85.06 371 ASP A O 1
ATOM 2970 N N . THR A 1 372 ? -15.786 -5.888 48.274 1.00 84.94 372 THR A N 1
ATOM 2971 C CA . THR A 1 372 ? -16.392 -6.967 47.481 1.00 84.94 372 THR A CA 1
ATOM 2972 C C . THR A 1 372 ? -16.938 -6.464 46.148 1.00 84.94 372 THR A C 1
ATOM 2974 O O . THR A 1 372 ? -16.696 -7.112 45.133 1.00 84.94 372 THR A O 1
ATOM 2977 N N . LEU A 1 373 ? -17.609 -5.307 46.107 1.00 82.12 373 LEU A N 1
ATOM 2978 C CA . LEU A 1 373 ? -18.060 -4.688 44.854 1.00 82.12 373 LEU A CA 1
ATOM 2979 C C . LEU A 1 373 ? -16.884 -4.427 43.922 1.00 82.12 373 LEU A C 1
ATOM 2981 O O . LEU A 1 373 ? -16.927 -4.818 42.758 1.00 82.12 373 LEU A O 1
ATOM 2985 N N . ARG A 1 374 ? -15.811 -3.822 44.445 1.00 80.38 374 ARG A N 1
ATOM 2986 C CA . ARG A 1 374 ? -14.594 -3.552 43.673 1.00 80.38 374 ARG A CA 1
ATOM 2987 C C . ARG A 1 374 ? -14.009 -4.836 43.086 1.00 80.38 374 ARG A C 1
ATOM 2989 O O . ARG A 1 374 ? -13.622 -4.835 41.920 1.00 80.38 374 ARG A O 1
ATOM 2996 N N . ARG A 1 375 ? -14.012 -5.930 43.855 1.00 84.88 375 ARG A N 1
ATOM 2997 C CA . ARG A 1 375 ? -13.556 -7.256 43.410 1.00 84.88 375 ARG A CA 1
ATOM 2998 C C . ARG A 1 375 ? -14.471 -7.880 42.351 1.00 84.88 375 ARG A C 1
ATOM 3000 O O . ARG A 1 375 ? -13.979 -8.315 41.320 1.00 84.88 375 ARG A O 1
ATOM 3007 N N . VAL A 1 376 ? -15.780 -7.942 42.591 1.00 81.69 376 VAL A N 1
ATOM 3008 C CA . VAL A 1 376 ? -16.762 -8.602 41.704 1.00 81.69 376 VAL A CA 1
ATOM 3009 C C . VAL A 1 376 ? -16.888 -7.876 40.365 1.00 81.69 376 VAL A C 1
ATOM 3011 O O . VAL A 1 376 ? -17.016 -8.505 39.317 1.00 81.69 376 VAL A O 1
ATOM 3014 N N . LEU A 1 377 ? -16.836 -6.547 40.394 1.00 76.12 377 LEU A N 1
ATOM 3015 C CA . LEU A 1 377 ? -16.966 -5.703 39.211 1.00 76.12 377 LEU A CA 1
ATOM 3016 C C . LEU A 1 377 ? -15.629 -5.448 38.500 1.00 76.12 377 LEU A C 1
ATOM 3018 O O . LEU A 1 377 ? -15.624 -4.802 37.454 1.00 76.12 377 LEU A O 1
ATOM 3022 N N . ASN A 1 378 ? -14.511 -5.945 39.046 1.00 73.38 378 ASN A N 1
ATOM 3023 C CA . ASN A 1 378 ? -13.152 -5.678 38.567 1.00 73.38 378 ASN A CA 1
ATOM 3024 C C . ASN A 1 378 ? -12.866 -4.172 38.395 1.00 73.38 378 ASN A C 1
ATOM 3026 O O . ASN A 1 378 ? -12.326 -3.742 37.374 1.00 73.38 378 ASN A O 1
ATOM 3030 N N . LEU A 1 379 ? -13.260 -3.354 39.378 1.00 72.00 379 LEU A N 1
ATOM 3031 C CA . LEU A 1 379 ? -13.070 -1.902 39.306 1.00 72.00 379 LEU A CA 1
ATOM 3032 C C . LEU A 1 379 ? -11.598 -1.522 39.565 1.00 72.00 379 LEU A C 1
ATOM 3034 O O . LEU A 1 379 ? -10.981 -2.075 40.482 1.00 72.00 379 LEU A O 1
ATOM 3038 N N . PRO A 1 380 ? -11.043 -0.538 38.832 1.00 66.56 380 PRO A N 1
ATOM 3039 C CA . PRO A 1 380 ? -9.729 0.031 39.117 1.00 66.56 380 PRO A CA 1
ATOM 3040 C C . PRO A 1 380 ? -9.586 0.529 40.570 1.00 66.56 380 PRO A C 1
ATOM 3042 O O . PRO A 1 380 ? -10.554 1.010 41.170 1.00 66.56 380 PRO A O 1
ATOM 3045 N N . PRO A 1 381 ? -8.371 0.505 41.150 1.00 61.72 381 PRO A N 1
ATOM 3046 C CA . PRO A 1 381 ? -8.142 0.936 42.535 1.00 61.72 381 PRO A CA 1
ATOM 3047 C C . PRO A 1 381 ? -8.493 2.414 42.779 1.00 61.72 381 PRO A C 1
ATOM 3049 O O . PRO A 1 381 ? -8.879 2.778 43.890 1.00 61.72 381 PRO A O 1
ATOM 3052 N N . ASN A 1 382 ? -8.434 3.242 41.730 1.00 66.00 382 ASN A N 1
ATOM 3053 C CA . ASN A 1 382 ? -8.741 4.673 41.778 1.00 66.00 382 ASN A CA 1
ATOM 3054 C C . ASN A 1 382 ? -10.231 4.991 41.561 1.00 66.00 382 ASN A C 1
ATOM 3056 O O . ASN A 1 382 ? -10.605 6.161 41.553 1.00 66.00 382 ASN A O 1
ATOM 3060 N N . THR A 1 383 ? -11.096 3.986 41.372 1.00 68.12 383 THR A N 1
ATOM 3061 C CA . THR A 1 383 ? -12.536 4.224 41.224 1.00 68.12 383 THR A CA 1
ATOM 3062 C C . THR A 1 383 ? -13.109 4.762 42.528 1.00 68.12 383 THR A C 1
ATOM 3064 O O . THR A 1 383 ? -13.084 4.078 43.558 1.00 68.12 383 THR A O 1
ATOM 3067 N N . ILE A 1 384 ? -13.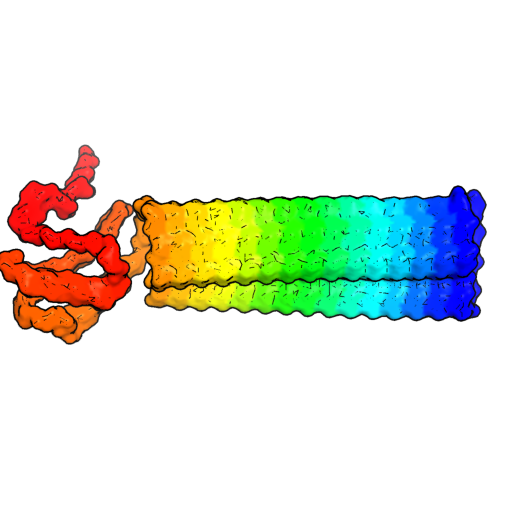636 5.984 42.460 1.00 69.00 384 ILE A N 1
ATOM 3068 C CA . ILE A 1 384 ? -14.313 6.651 43.567 1.00 69.00 384 ILE A CA 1
ATOM 3069 C C . ILE A 1 384 ? -15.666 5.964 43.756 1.00 69.00 384 ILE A C 1
ATOM 3071 O O . ILE A 1 384 ? -16.511 5.983 42.866 1.00 69.00 384 ILE A O 1
ATOM 3075 N N . MET A 1 385 ? -15.848 5.326 44.909 1.00 72.06 385 MET A N 1
ATOM 3076 C CA . MET A 1 385 ? -17.135 4.793 45.347 1.00 72.06 385 MET A CA 1
ATOM 3077 C C . MET A 1 385 ? -17.613 5.647 46.506 1.00 72.06 385 MET A C 1
ATOM 3079 O O . MET A 1 385 ? -16.919 5.776 47.515 1.00 72.06 385 MET A O 1
ATOM 3083 N N . GLU A 1 386 ? -18.791 6.228 46.347 1.00 76.75 386 GLU A N 1
ATOM 3084 C CA . GLU A 1 386 ? -19.408 7.055 47.368 1.00 76.75 386 GLU A CA 1
ATOM 3085 C C . GLU A 1 386 ? -20.402 6.216 48.176 1.00 76.75 386 GLU A C 1
ATOM 3087 O O . GLU A 1 386 ? -21.233 5.507 47.610 1.00 76.75 386 GLU A O 1
ATOM 3092 N N . TYR A 1 387 ? -20.316 6.294 49.504 1.00 76.94 387 TYR A N 1
ATOM 3093 C CA . TYR A 1 387 ? -21.329 5.743 50.397 1.00 76.94 387 TYR A CA 1
ATOM 3094 C C . TYR A 1 387 ? -22.164 6.895 50.952 1.00 76.94 387 TYR A C 1
ATOM 3096 O O . TYR A 1 387 ? -21.624 7.789 51.602 1.00 76.94 387 TYR A O 1
ATOM 3104 N N . LYS A 1 388 ? -23.475 6.868 50.707 1.00 72.75 388 LYS A N 1
ATOM 3105 C CA . LYS A 1 388 ? -24.428 7.845 51.245 1.00 72.75 388 LYS A CA 1
ATOM 3106 C C . LYS A 1 388 ? -25.446 7.140 52.124 1.00 72.75 388 LYS A C 1
ATOM 3108 O O . LYS A 1 388 ? -25.969 6.090 51.752 1.00 72.75 388 LYS A O 1
ATOM 3113 N N . THR A 1 389 ? -25.787 7.741 53.264 1.00 74.69 389 THR A N 1
ATOM 3114 C CA . THR A 1 389 ? -26.933 7.257 54.041 1.00 74.69 389 THR A CA 1
ATOM 3115 C C . THR A 1 389 ? -28.232 7.566 53.292 1.00 74.69 389 THR A C 1
ATOM 3117 O O . THR A 1 389 ? -28.309 8.512 52.500 1.00 74.69 389 THR A O 1
ATOM 3120 N N . HIS A 1 390 ? -29.282 6.780 53.538 1.00 70.06 390 HIS A N 1
ATOM 3121 C CA . HIS A 1 390 ? -30.583 7.005 52.901 1.00 70.06 390 HIS A CA 1
ATOM 3122 C C . HIS A 1 390 ? -31.159 8.379 53.290 1.00 70.06 390 HIS A C 1
ATOM 3124 O O . HIS A 1 390 ? -31.694 9.090 52.443 1.00 70.06 390 HIS A O 1
ATOM 3130 N N . ASN A 1 391 ? -30.964 8.797 54.546 1.00 71.44 391 ASN A N 1
ATOM 3131 C CA . ASN A 1 391 ? -31.399 10.103 55.045 1.00 71.44 391 ASN A CA 1
ATOM 3132 C C . ASN A 1 391 ? -30.673 11.269 54.360 1.00 71.44 391 ASN A C 1
ATOM 3134 O O . ASN A 1 391 ? -31.303 12.281 54.055 1.00 71.44 391 ASN A O 1
ATOM 3138 N N . ASP A 1 392 ? -29.374 11.131 54.087 1.00 70.19 392 ASP A N 1
ATOM 3139 C CA . ASP A 1 392 ? -28.607 12.163 53.379 1.00 70.19 392 ASP A CA 1
ATOM 3140 C C . ASP A 1 392 ? -28.972 12.201 51.890 1.00 70.19 392 ASP A C 1
ATOM 3142 O O . ASP A 1 392 ? -29.139 13.277 51.316 1.00 70.19 392 ASP A O 1
ATOM 3146 N N . SER A 1 393 ? -29.209 11.032 51.285 1.00 64.56 393 SER A N 1
ATOM 3147 C CA . SER A 1 393 ? -29.648 10.910 49.887 1.00 64.56 393 SER A CA 1
ATOM 3148 C C . SER A 1 393 ? -31.018 11.558 49.644 1.00 64.56 393 SER A C 1
ATOM 3150 O O . SER A 1 393 ? -31.234 12.171 48.597 1.00 64.56 393 SER A O 1
ATOM 3152 N N . LEU A 1 394 ? -31.932 11.465 50.620 1.00 65.62 394 LEU A N 1
ATOM 3153 C CA . LEU A 1 394 ? -33.244 12.121 50.581 1.00 65.62 394 LEU A CA 1
ATOM 3154 C C . LEU A 1 394 ? -33.142 13.650 50.688 1.00 65.62 394 LEU A C 1
ATOM 3156 O O . LEU A 1 394 ? -33.920 14.355 50.051 1.00 65.62 394 LEU A O 1
ATOM 3160 N N . LYS A 1 395 ? -32.180 14.174 51.457 1.00 72.06 395 LYS A N 1
ATOM 3161 C CA . LYS A 1 395 ? -31.963 15.625 51.608 1.00 72.06 395 LYS A CA 1
ATOM 3162 C C . LYS A 1 395 ? -31.277 16.254 50.392 1.00 72.06 395 LYS A C 1
ATOM 3164 O O . LYS A 1 395 ? -31.558 17.401 50.061 1.00 72.06 395 LYS A O 1
ATOM 3169 N N . ASP A 1 396 ? -30.393 15.509 49.731 1.00 61.28 396 ASP A N 1
ATOM 3170 C CA . ASP A 1 396 ? -29.564 15.978 48.610 1.00 61.28 396 ASP A CA 1
ATOM 3171 C C . ASP A 1 396 ? -30.330 16.058 47.265 1.00 61.28 396 ASP A C 1
ATOM 3173 O O . ASP A 1 396 ? -29.875 16.689 46.309 1.00 61.28 396 ASP A O 1
ATOM 3177 N N . ASN A 1 397 ? -31.520 15.447 47.155 1.00 58.03 397 ASN A N 1
ATOM 3178 C CA . ASN A 1 397 ? -32.318 15.376 45.914 1.00 58.03 397 ASN A CA 1
ATOM 3179 C C . ASN A 1 397 ? -31.535 14.863 44.680 1.00 58.03 397 ASN A C 1
ATOM 3181 O O . ASN A 1 397 ? -31.986 15.007 43.541 1.00 58.03 397 ASN A O 1
ATOM 3185 N N . SER A 1 398 ? -30.373 14.229 44.870 1.00 54.59 398 SER A N 1
ATOM 3186 C CA . SER A 1 398 ? -29.480 13.756 43.800 1.00 54.59 398 SER A CA 1
ATOM 3187 C C . SER A 1 398 ? -30.096 12.633 42.954 1.00 54.59 398 SER A C 1
ATOM 3189 O O . SER A 1 398 ? -29.709 12.418 41.800 1.00 54.59 398 SER A O 1
ATOM 3191 N N . SER A 1 399 ? -31.143 11.986 43.474 1.00 47.97 399 SER A N 1
ATOM 3192 C CA . SER A 1 399 ? -31.973 11.026 42.740 1.00 47.97 399 SER A CA 1
ATOM 3193 C C . SER A 1 399 ? -32.968 11.675 41.762 1.00 47.97 399 SER A C 1
ATOM 3195 O O . SER A 1 399 ? -33.368 11.027 40.800 1.00 47.97 399 SER A O 1
ATOM 3197 N N . PHE A 1 400 ? -33.331 12.952 41.955 1.00 47.62 400 PHE A N 1
ATOM 3198 C CA . PHE A 1 400 ? -34.453 13.613 41.264 1.00 47.62 400 PHE A CA 1
ATOM 3199 C C . PHE A 1 400 ? -34.067 14.800 40.369 1.00 47.62 400 PHE A C 1
ATOM 3201 O O . PHE A 1 400 ? -34.947 15.385 39.735 1.00 47.62 400 PHE A O 1
ATOM 3208 N N . ARG A 1 401 ? -32.779 15.159 40.262 1.00 48.03 401 ARG A N 1
ATOM 3209 C CA . ARG A 1 401 ? -32.337 16.364 39.524 1.00 48.03 401 ARG A CA 1
ATOM 3210 C C . ARG A 1 401 ? -32.767 16.424 38.047 1.00 48.03 401 ARG A C 1
ATOM 3212 O O . ARG A 1 401 ? -32.838 17.523 37.512 1.00 48.03 401 ARG A O 1
ATOM 3219 N N . ASN A 1 402 ? -33.128 15.300 37.421 1.00 42.75 402 ASN A N 1
ATOM 3220 C CA . ASN A 1 402 ? -33.502 15.245 36.000 1.00 42.75 402 ASN A CA 1
ATOM 3221 C C . ASN A 1 402 ? -35.013 15.143 35.716 1.00 42.75 402 ASN A C 1
ATOM 3223 O O . ASN A 1 402 ? -35.390 15.048 34.552 1.00 42.75 402 ASN A O 1
ATOM 3227 N N . THR A 1 403 ? -35.893 15.212 36.723 1.00 37.66 403 THR A N 1
ATOM 3228 C CA . THR A 1 403 ? -37.356 15.125 36.504 1.00 37.66 403 THR A CA 1
ATOM 3229 C C . THR A 1 403 ? -38.038 16.487 36.652 1.00 37.66 403 THR A C 1
ATOM 3231 O O . THR A 1 403 ? -39.005 16.639 37.392 1.00 37.66 403 THR A O 1
ATOM 3234 N N . LYS A 1 404 ? -37.534 17.515 35.963 1.00 36.38 404 LYS A N 1
ATOM 3235 C CA . LYS A 1 404 ? -38.339 18.706 35.651 1.00 36.38 404 LYS A CA 1
ATOM 3236 C C . LYS A 1 404 ? -38.665 18.677 34.166 1.00 36.38 404 LYS A C 1
ATOM 3238 O O . LYS A 1 404 ? -37.957 19.262 33.357 1.00 36.38 404 LYS A O 1
ATOM 3243 N N . ILE A 1 405 ? -39.748 17.985 33.825 1.00 41.62 405 ILE A N 1
ATOM 3244 C CA . ILE A 1 405 ? -40.467 18.277 32.588 1.00 41.62 405 ILE A CA 1
ATOM 3245 C C . ILE A 1 405 ? -41.222 19.571 32.888 1.00 41.62 405 ILE A C 1
ATOM 3247 O O . ILE A 1 405 ? -42.229 19.561 33.593 1.00 41.62 405 ILE A O 1
ATOM 3251 N N . THR A 1 406 ? -40.675 20.702 32.457 1.00 36.38 406 THR A N 1
ATOM 3252 C CA . THR A 1 406 ? -41.469 21.923 32.314 1.00 36.38 406 THR A CA 1
ATOM 3253 C C . THR A 1 406 ? -42.518 21.641 31.244 1.00 36.38 406 THR A C 1
ATOM 3255 O O . THR A 1 406 ? -42.153 21.458 30.083 1.00 36.38 406 THR A O 1
ATOM 3258 N N . LEU A 1 407 ? -43.775 21.506 31.675 1.00 34.59 407 LEU A N 1
ATOM 3259 C CA . LEU A 1 407 ? -44.955 21.543 30.809 1.00 34.59 407 LEU A CA 1
ATOM 3260 C C . LEU A 1 407 ? -45.082 22.907 30.132 1.00 34.59 407 LEU A C 1
ATOM 3262 O O . LEU A 1 407 ? -44.780 23.917 30.813 1.00 34.59 407 LEU A O 1
#

Foldseek 3Di:
DEEDEDEEEDQEQEEQEEEADEYEYEYEYEYQEDEYQYEYAEYEYEYEYEYQEYEYNYEYAEYEYEYEYEYQEYEYNYEYEEYEYDYDYEYQEYEEQYEYAEYEYAEDYYEYQEYEEQYEYEDYDYDEYEYEYAEYYEQYEYEEDDDEYEYEYQEYYYNYEYEEYDYDDDYEYQEYYYQYEYEEYDDDDDYEYQEYAYNYEYEEYEDDDDYEYQEYYYQYEYEEYDYPEDHYEYQEYEENYEYEEDDAAEYAYEYAEYYEQYEYEYDDYNEYEYEYAEYYENYEYEEDEDDYDYDYNHDDYRYHYNDYDYFDDDPPLVVLVVLVVCCVVVVVLVLPQQWPDKDWDDDPGDIDIDTHGDDPPPPVSVVSNVVSSCVSVVPDPPDDDDDDDPVRCVVVCPVPPPPPPPD